Protein 9G9W (pdb70)

Solvent-accessible surface area: 23830 Å² total; per-residue (Å²): 188,182,18,63,80,49,9,111,56,22,45,99,62,4,72,74,43,0,89,80,0,0,54,49,0,35,87,63,2,20,82,76,17,54,64,61,33,130,63,18,50,61,46,44,122,126,0,66,56,124,39,127,9,51,84,79,19,22,54,73,0,20,91,4,10,62,88,28,91,46,41,88,12,22,70,5,14,115,101,29,3,0,24,1,1,0,0,0,0,4,3,13,0,0,7,27,27,10,26,2,43,33,80,59,0,12,30,49,0,20,147,6,0,77,120,0,20,36,38,4,40,18,9,2,51,6,51,2,31,57,62,33,59,124,31,93,148,81,27,33,45,94,30,64,118,66,62,104,120,64,51,80,23,60,104,72,51,3,52,68,47,13,96,130,48,11,70,28,21,13,54,114,0,0,46,26,2,20,148,63,13,94,41,59,107,65,45,0,37,1,6,0,18,4,2,4,27,12,0,0,6,26,70,44,14,0,1,28,99,54,16,5,8,84,161,104,98,156,26,10,49,70,1,21,97,18,3,18,81,0,0,7,17,31,56,4,49,41,38,26,61,6,100,68,99,36,66,70,4,60,58,40,36,73,70,74,97,131,189,181,19,63,80,49,10,111,55,21,44,98,63,4,71,71,40,0,90,81,0,0,54,50,0,36,85,63,3,18,83,75,17,54,65,61,34,128,63,16,50,62,45,44,123,125,1,68,55,125,41,126,9,51,84,78,19,21,54,72,0,20,91,3,11,61,89,28,91,47,40,89,11,23,69,4,14,115,102,30,2,0,23,0,2,0,0,0,0,4,2,14,0,0,7,27,28,8,25,3,42,32,81,57,0,12,30,49,0,20,148,7,0,76,120,0,20,36,38,4,42,19,11,2,50,6,50,3,31,54,61,33,58,122,30,92,148,81,28,33,46,94,29,65,117,64,62,102,120,65,51,79,23,60,104,72,50,3,52,65,47,13,98,130,48,12,72,29,21,13,55,113,0,0,46,27,2,20,151,64,12,95,40,60,106,68,45,0,36,0,8,0,18,5,3,4,26,12,0,0,7,25,71,46,15,1,0,28,99,54,16,5,8,84,159,103,97,154,24,10,49,69,1,22,96,20,3,17,81,0,0,7,17,29,54,4,49,41,39,27,62,6,98,68,100,39,67,68,5,58,58,39,35,72,69,74,97,130

Sequence (516 aa):
KRQNVRTLSLIVCTFTYLLVGAAVFDALESDHEMREEEKLKAEEIRIKGKYNISSEDYRQLELVILQSEPHRAGVQWKFAGSFYFAITVITTIGYGHAAPGTDAGKAFCMFYAVLGIPLTLVMFQSLGERMNTFVRYLLKRIKKCCGMRNTDVSMENMVTVGFFSCMGTLCIGAAAFSQCEEWSFFHAYYYCFITLTTIGFGDYVALQTKGALQKKPLYVAFSFMYILVGLTVIRAFLNLVVLRFLTMNSEDERRDAEKRQNVRTLSLIVCTFTYLLVGAAVFDALESDHEMREEEKLKAEEIRIKGKYNISSEDYRQLELVILQSEPHRAGVQWKFAGSFYFAITVITTIGYGHAAPGTDAGKAFCMFYAVLGIPLTLVMFQSLGERMNTFVRYLLKRIKKCCGMRNTDVSMENMVTVGFFSCMGTLCIGAAAFSQCEEWSFFHAYYYCFITLTTIGFGDYVALQTKGALQKKPLYVAFSFMYILVGLTVIRAFLNLVVLRFLTMNSEDERRDAE

Foldseek 3Di:
DVLVVVVVVVVVVVVVVVVVVVVVCCVPPVVVVVVVVVVVVVVVVVVCVVVVQDPVNVVVVVVCVVVCQLPQLPDQCPDLNVVVQLLCLQCLLCLPSDADDDPVSVVVSVVSNVPSNVVLVVVLVVLLVVVLVVVLVVQLVVCVVVVPPDSHDDLVNSLVVLVVVLVVLLQVQLVVCCVPVVDDSVVSSVVLVSLLVSVNNNPDDPSRPYVCSPPPVPVSVVVSVSSSVSNSSVVSSVCSPCVVPVCVSVVVVVVVVD/DVLVVVVVVVVVVVVVVVVVVVVVCCVPPVVVVVVVVVVVVVVVVVVCVVVVQDPVNVVVVVVCVVVCQLPQLPDQCPDLNVVVQLLCLQCLLCLPSDADDDPVSVVVSVVSNVPSNVVLVVVLVVLLVVVLVVVLVVQLVVCVVVVPPDSHDDLVNSLVVLVVVLVVLLQVQLVVCCVPVVDDSVVSSVVLVSLLVSVNNNPDDPSRPYVCSPPPVPVSVVVSVSSSVSNSSVVSSVCSPCVVPVCVSVVVVVVVVD

Secondary structure (DSSP, 8-state):
-HHHHHHHHHHHHHHHHHHHHHHHHHHHHHHHHHHHHHHHHHHHHHHHHHHT--HHHHHHHHHHHHHHHHHHT--SSSHHHHHHHHHHHHTT----SS---SHHHHHHHHHHHHHHHHHHHHHHHHHHHHHHHHHHHHHHHHHHHTT-S-----HHHHHHHHHHHHHHHHHHHHHHHHHHS---HHHHHHHHHHHHTT----SS-TT-SSTHHHH-HHHHHHHHHHHHHHHHHHHHHHHHHHHHHHTHHHHHHHHTT-/-HHHHHHHHHHHHHHHHHHHHHHHHHHHHHHHHHHHHHHHHHHHHHHHHHHT--HHHHHHHHHHHHHHHHHHT--SSSHHHHHHHHHHHHTT----SS---SHHHHHHHHHHHHHHHHHHHHHHHHHHHHHHHHHHHHHHHHHHHTT-S-----HHHHHHHHHHHHHHHHHHHHHHHHHHS---HHHHHHHHHHHHTT----SS-TT-SSTHHHH-HHHHHHHHHHHHHHHHHHHHHHHHHHHHHHTHHHHHHHHTT-

Nearest PDB structures (foldseek):
  9g9w-assembly1_B  TM=1.004E+00  e=8.379E-35  Homo sapiens
  9g9v-assembly1_B  TM=9.985E-01  e=1.152E-30  Homo sapiens
  6rv3-assembly2_C  TM=9.897E-01  e=5.277E-26  Homo sapiens
  6rv2-assembly1_B  TM=9.939E-01  e=1.086E-25  Homo sapiens
  6rv4-assembly2_D  TM=9.885E-01  e=2.583E-25  Homo sapiens

InterPro domains:
  IPR003092 Two pore domain potassium channel, TASK family [PIRSF038061] (1-356)
  IPR003092 Two pore domain potassium channel, TASK family [PR01095] (11-33)
  IPR003092 Two pore domain potassium channel, TASK family [PR01095] (122-138)
  IPR003092 Two pore domain potassium channel, TASK family [PR01095] (223-237)
  IPR003280 Two pore domain potassium channel [PR01333] (89-117)
  IPR003280 Two pore domain potassium channel [PR01333] (198-207)
  IPR003280 Two pore domain potassium channel [PTHR11003] (5-255)
  IPR005407 Potassium channel subfamily K member 9 [PR01585] (32-47)
  IPR005407 Potassium channel subfamily K member 9 [PR01585] (52-64)
  IPR005407 Potassium channel subfamily K member 9 [PR01585] (266-278)
  IPR005407 Potassium channel subfamily K member 9 [PR01585] (335-351)
  IPR013099 Potassium channel domain [PF07885] (77-132)
  IPR013099 Potassium channel domain [PF07885] (170-243)

GO terms:
  GO:0005267 potassium channel activity (F, IDA)
  GO:0005886 plasma membrane (C, IDA)
  GO:1990573 potassium ion import across plasma membrane (P, IDA)
  GO:0005272 sodium channel activity (F, IDA)
  GO:0042802 identical protein binding (F, IDA)
  GO:0015271 outward rectifier potassium channel activity (F, IDA)
  GO:0071468 cellular response to acidic pH (P, IDA)
  GO:0046982 protein heterodimerization activity (F, IDA)
  GO:0005515 protein binding (F, IPI)
  GO:0005886 plasma membrane (C, TAS)

B-factor: mean 105.3, std 21.02, range [58.75, 163.58]

Radius of gyration: 24.77 Å; Cα contacts (8 Å, |Δi|>4): 539; chains: 2; bounding box: 47×66×80 Å

Structure (mmCIF, N/CA/C/O backbone):
data_9G9W
#
_entry.id   9G9W
#
_cell.length_a   1.00
_cell.length_b   1.00
_cell.length_c   1.00
_cell.angle_alpha   90.00
_cell.angle_beta   90.00
_cell.angle_gamma   90.00
#
_symmetry.space_group_name_H-M   'P 1'
#
loop_
_entity.id
_entity.type
_entity.pdbx_description
1 polymer 'Potassium channel subfamily K member 9'
2 non-polymer 'CHOLESTEROL HEMISUCCINATE'
3 non-polymer 'POTASSIUM ION'
#
loop_
_atom_site.group_PDB
_atom_site.id
_atom_site.type_symbol
_atom_site.label_atom_id
_atom_site.label_alt_id
_atom_site.label_comp_id
_atom_site.label_asym_id
_atom_site.label_entity_id
_atom_site.label_seq_id
_atom_site.pdbx_PDB_ins_code
_atom_site.Cartn_x
_atom_site.Cartn_y
_atom_site.Cartn_z
_atom_site.occupancy
_atom_site.B_iso_or_equiv
_atom_site.auth_seq_id
_atom_site.auth_comp_id
_atom_site.auth_asym_id
_atom_site.auth_atom_id
_atom_site.pdbx_PDB_model_num
ATOM 1 N N . LYS A 1 2 ? 121.039 120.653 120.783 1.00 120.68 2 LYS A N 1
ATOM 2 C CA . LYS A 1 2 ? 122.064 120.694 119.750 1.00 123.79 2 LYS A CA 1
ATOM 3 C C . LYS A 1 2 ? 122.155 119.378 118.995 1.00 123.31 2 LYS A C 1
ATOM 4 O O . LYS A 1 2 ? 122.183 119.375 117.771 1.00 125.63 2 LYS A O 1
ATOM 10 N N . ARG A 1 3 ? 122.229 118.266 119.732 1.00 118.92 3 ARG A N 1
ATOM 11 C CA . ARG A 1 3 ? 122.448 116.962 119.114 1.00 116.64 3 ARG A CA 1
ATOM 12 C C . ARG A 1 3 ? 121.465 116.680 117.987 1.00 118.22 3 ARG A C 1
ATOM 13 O O . ARG A 1 3 ? 121.828 116.041 116.994 1.00 122.92 3 ARG A O 1
ATOM 21 N N . GLN A 1 4 ? 120.223 117.146 118.118 1.00 118.15 4 GLN A N 1
ATOM 22 C CA . GLN A 1 4 ? 119.263 117.009 117.030 1.00 118.04 4 GLN A CA 1
ATOM 23 C C . GLN A 1 4 ? 119.745 117.732 115.780 1.00 119.89 4 GLN A C 1
ATOM 24 O O . GLN A 1 4 ? 119.572 117.242 114.659 1.00 123.36 4 GLN A O 1
ATOM 30 N N . ASN A 1 5 ? 120.398 118.878 115.956 1.00 110.61 5 ASN A N 1
ATOM 31 C CA . ASN A 1 5 ? 120.871 119.644 114.812 1.00 108.86 5 ASN A CA 1
ATOM 32 C C . ASN A 1 5 ? 122.100 119.022 114.166 1.00 112.87 5 ASN A C 1
ATOM 33 O O . ASN A 1 5 ? 122.217 119.017 112.938 1.00 116.02 5 ASN A O 1
ATOM 38 N N . VAL A 1 6 ? 123.017 118.480 114.965 1.00 107.72 6 VAL A N 1
ATOM 39 C CA . VAL A 1 6 ? 124.151 117.753 114.404 1.00 105.05 6 VAL A CA 1
ATOM 40 C C . VAL A 1 6 ? 123.691 116.503 113.669 1.00 104.42 6 VAL A C 1
ATOM 41 O O . VAL A 1 6 ? 124.211 116.173 112.598 1.00 111.71 6 VAL A O 1
ATOM 45 N N . ARG A 1 7 ? 122.653 115.840 114.177 1.00 107.40 7 ARG A N 1
ATOM 46 C CA . ARG A 1 7 ? 122.080 114.712 113.448 1.00 104.33 7 ARG A CA 1
ATOM 47 C C . ARG A 1 7 ? 121.464 115.131 112.117 1.00 108.20 7 ARG A C 1
ATOM 48 O O . ARG A 1 7 ? 121.718 114.494 111.090 1.00 115.62 7 ARG A O 1
ATOM 56 N N . THR A 1 8 ? 120.637 116.178 112.102 1.00 99.89 8 THR A N 1
ATOM 57 C CA . THR A 1 8 ? 120.017 116.566 110.834 1.00 103.03 8 THR A CA 1
ATOM 58 C C . THR A 1 8 ? 121.033 117.089 109.821 1.00 108.94 8 THR A C 1
ATOM 59 O O . THR A 1 8 ? 120.916 116.805 108.623 1.00 114.52 8 THR A O 1
ATOM 63 N N . LEU A 1 9 ? 122.031 117.856 110.264 1.00 101.08 9 LEU A N 1
ATOM 64 C CA . LEU A 1 9 ? 123.079 118.283 109.342 1.00 96.25 9 LEU A CA 1
ATOM 65 C C . LEU A 1 9 ? 123.892 117.108 108.812 1.00 96.42 9 LEU A C 1
ATOM 66 O O . LEU A 1 9 ? 124.261 117.082 107.630 1.00 101.63 9 LEU A O 1
ATOM 71 N N . SER A 1 10 ? 124.164 116.114 109.656 1.00 93.74 10 SER A N 1
ATOM 72 C CA . SER A 1 10 ? 124.832 114.914 109.174 1.00 94.23 10 SER A CA 1
ATOM 73 C C . SER A 1 10 ? 123.991 114.182 108.142 1.00 96.18 10 SER A C 1
ATOM 74 O O . SER A 1 10 ? 124.520 113.688 107.146 1.00 103.82 10 SER A O 1
ATOM 77 N N . LEU A 1 11 ? 122.683 114.102 108.358 1.00 96.18 11 LEU A N 1
ATOM 78 C CA . LEU A 1 11 ? 121.820 113.428 107.392 1.00 93.66 11 LEU A CA 1
ATOM 79 C C . LEU A 1 11 ? 121.733 114.178 106.067 1.00 99.00 11 LEU A C 1
ATOM 80 O O . LEU A 1 11 ? 121.690 113.554 105.002 1.00 102.15 11 LEU A O 1
ATOM 85 N N . ILE A 1 12 ? 121.759 115.508 106.096 1.00 96.41 12 ILE A N 1
ATOM 86 C CA . ILE A 1 12 ? 121.768 116.272 104.847 1.00 92.49 12 ILE A CA 1
ATOM 87 C C . ILE A 1 12 ? 123.082 116.094 104.088 1.00 94.93 12 ILE A C 1
ATOM 88 O O . ILE A 1 12 ? 123.086 115.880 102.867 1.00 95.33 12 ILE A O 1
ATOM 93 N N . VAL A 1 13 ? 124.215 116.206 104.782 1.00 93.32 13 VAL A N 1
ATOM 94 C CA . VAL A 1 13 ? 125.507 115.988 104.128 1.00 92.75 13 VAL A CA 1
ATOM 95 C C . VAL A 1 13 ? 125.639 114.561 103.599 1.00 94.37 13 VAL A C 1
ATOM 96 O O . VAL A 1 13 ? 126.158 114.343 102.496 1.00 101.78 13 VAL A O 1
ATOM 100 N N . CYS A 1 14 ? 125.122 113.575 104.335 1.00 95.06 14 CYS A N 1
ATOM 101 C CA . CYS A 1 14 ? 125.067 112.206 103.827 1.00 94.58 14 CYS A CA 1
ATOM 102 C C . CYS A 1 14 ? 124.221 112.098 102.567 1.00 95.43 14 CYS A C 1
ATOM 103 O O . CYS A 1 14 ? 124.613 111.431 101.609 1.00 98.92 14 CYS A O 1
ATOM 106 N N . THR A 1 15 ? 123.037 112.704 102.560 1.00 92.57 15 THR A N 1
ATOM 107 C CA . THR A 1 15 ? 122.162 112.570 101.400 1.00 89.57 15 THR A CA 1
ATOM 108 C C . THR A 1 15 ? 122.782 113.191 100.155 1.00 88.60 15 THR A C 1
ATOM 109 O O . THR A 1 15 ? 122.740 112.600 99.072 1.00 93.30 15 THR A O 1
ATOM 113 N N . PHE A 1 16 ? 123.352 114.390 100.277 1.00 95.85 16 PHE A N 1
ATOM 114 C CA . PHE A 1 16 ? 124.008 114.981 99.109 1.00 94.53 16 PHE A CA 1
ATOM 115 C C . PHE A 1 16 ? 125.270 114.240 98.676 1.00 97.46 16 PHE A C 1
ATOM 116 O O . PHE A 1 16 ? 125.528 114.134 97.471 1.00 107.44 16 PHE A O 1
ATOM 124 N N . THR A 1 17 ? 126.050 113.688 99.607 1.00 83.46 17 THR A N 1
ATOM 125 C CA . THR A 1 17 ? 127.172 112.849 99.195 1.00 79.39 17 THR A CA 1
ATOM 126 C C . THR A 1 17 ? 126.701 111.598 98.468 1.00 84.12 17 THR A C 1
ATOM 127 O O . THR A 1 17 ? 127.307 111.177 97.477 1.00 93.03 17 THR A O 1
ATOM 131 N N . TYR A 1 18 ? 125.619 110.993 98.947 1.00 85.14 18 TYR A N 1
ATOM 132 C CA . TYR A 1 18 ? 125.054 109.813 98.309 1.00 74.92 18 TYR A CA 1
ATOM 133 C C . TYR A 1 18 ? 124.502 110.117 96.923 1.00 80.96 18 TYR A C 1
ATOM 134 O O . TYR A 1 18 ? 124.669 109.317 95.998 1.00 83.49 18 TYR A O 1
ATOM 143 N N . LEU A 1 19 ? 123.902 111.289 96.739 1.00 79.89 19 LEU A N 1
ATOM 144 C CA . LEU A 1 19 ? 123.490 111.708 95.402 1.00 70.60 19 LEU A CA 1
ATOM 145 C C . LEU A 1 19 ? 124.671 111.941 94.469 1.00 75.16 19 LEU A C 1
ATOM 146 O O . LEU A 1 19 ? 124.610 111.566 93.297 1.00 82.00 19 LEU A O 1
ATOM 151 N N . LEU A 1 20 ? 125.741 112.577 94.946 1.00 78.39 20 LEU A N 1
ATOM 152 C CA . LEU A 1 20 ? 126.914 112.769 94.092 1.00 78.96 20 LEU A CA 1
ATOM 153 C C . LEU A 1 20 ? 127.567 111.450 93.688 1.00 83.76 20 LEU A C 1
ATOM 154 O O . LEU A 1 20 ? 127.927 111.258 92.518 1.00 90.22 20 LEU A O 1
ATOM 159 N N . VAL A 1 21 ? 127.704 110.519 94.629 1.00 84.47 21 VAL A N 1
ATOM 160 C CA . VAL A 1 21 ? 128.246 109.200 94.306 1.00 85.15 21 VAL A CA 1
ATOM 161 C C . VAL A 1 21 ? 127.341 108.452 93.332 1.00 90.10 21 VAL A C 1
ATOM 162 O O . VAL A 1 21 ? 127.816 107.835 92.368 1.00 90.64 21 VAL A O 1
ATOM 166 N N . GLY A 1 22 ? 126.029 108.513 93.545 1.00 80.14 22 GLY A N 1
ATOM 167 C CA . GLY A 1 22 ? 125.108 107.920 92.592 1.00 78.38 22 GLY A CA 1
ATOM 168 C C . GLY A 1 22 ? 125.232 108.501 91.199 1.00 78.04 22 GLY A C 1
ATOM 169 O O . GLY A 1 22 ? 125.268 107.768 90.216 1.00 84.95 22 GLY A O 1
ATOM 170 N N . ALA A 1 23 ? 125.207 109.827 91.091 1.00 78.62 23 ALA A N 1
ATOM 171 C CA . ALA A 1 23 ? 125.317 110.466 89.786 1.00 76.99 23 ALA A CA 1
ATOM 172 C C . ALA A 1 23 ? 126.600 110.078 89.065 1.00 81.28 23 ALA A C 1
ATOM 173 O O . ALA A 1 23 ? 126.573 109.764 87.870 1.00 87.52 23 ALA A O 1
ATOM 175 N N . ALA A 1 24 ? 127.724 110.033 89.781 1.00 83.14 24 ALA A N 1
ATOM 176 C CA . ALA A 1 24 ? 128.978 109.637 89.144 1.00 75.07 24 ALA A CA 1
ATOM 177 C C . ALA A 1 24 ? 128.980 108.177 88.703 1.00 79.49 24 ALA A C 1
ATOM 178 O O . ALA A 1 24 ? 129.477 107.856 87.616 1.00 88.19 24 ALA A O 1
ATOM 180 N N . VAL A 1 25 ? 128.348 107.287 89.469 1.00 83.73 25 VAL A N 1
ATOM 181 C CA . VAL A 1 25 ? 128.351 105.881 89.067 1.00 81.16 25 VAL A CA 1
ATOM 182 C C . VAL A 1 25 ? 127.361 105.606 87.939 1.00 81.68 25 VAL A C 1
ATOM 183 O O . VAL A 1 25 ? 127.664 104.847 87.016 1.00 89.03 25 VAL A O 1
ATOM 187 N N . PHE A 1 26 ? 126.171 106.202 87.981 1.00 83.53 26 PHE A N 1
ATOM 188 C CA . PHE A 1 26 ? 125.241 106.074 86.861 1.00 80.05 26 PHE A CA 1
ATOM 189 C C . PHE A 1 26 ? 125.811 106.655 85.577 1.00 84.56 26 PHE A C 1
ATOM 190 O O . PHE A 1 26 ? 125.610 106.093 84.498 1.00 92.15 26 PHE A O 1
ATOM 198 N N . ASP A 1 27 ? 126.499 107.791 85.661 1.00 85.53 27 ASP A N 1
ATOM 199 C CA . ASP A 1 27 ? 127.212 108.309 84.500 1.00 79.76 27 ASP A CA 1
ATOM 200 C C . ASP A 1 27 ? 128.241 107.306 83.980 1.00 93.05 27 ASP A C 1
ATOM 201 O O . ASP A 1 27 ? 128.304 107.037 82.777 1.00 97.02 27 ASP A O 1
ATOM 206 N N . ALA A 1 28 ? 129.061 106.743 84.869 1.00 87.47 28 ALA A N 1
ATOM 207 C CA . ALA A 1 28 ? 130.059 105.768 84.434 1.00 79.55 28 ALA A CA 1
ATOM 208 C C . ALA A 1 28 ? 129.447 104.528 83.789 1.00 82.42 28 ALA A C 1
ATOM 209 O O . ALA A 1 28 ? 130.014 103.978 82.838 1.00 86.34 28 ALA A O 1
ATOM 211 N N . LEU A 1 29 ? 128.296 104.070 84.280 1.00 85.67 29 LEU A N 1
ATOM 212 C CA . LEU A 1 29 ? 127.674 102.858 83.740 1.00 78.46 29 LEU A CA 1
ATOM 213 C C . LEU A 1 29 ? 126.904 103.079 82.441 1.00 87.75 29 LEU A C 1
ATOM 214 O O . LEU A 1 29 ? 126.958 102.237 81.541 1.00 86.71 29 LEU A O 1
ATOM 219 N N . GLU A 1 30 ? 126.167 104.178 82.329 1.00 96.39 30 GLU A N 1
ATOM 220 C CA . GLU A 1 30 ? 125.156 104.332 81.292 1.00 89.92 30 GLU A CA 1
ATOM 221 C C . GLU A 1 30 ? 125.541 105.232 80.122 1.00 92.20 30 GLU A C 1
ATOM 222 O O . GLU A 1 30 ? 124.952 105.095 79.049 1.00 95.86 30 GLU A O 1
ATOM 228 N N . SER A 1 31 ? 126.482 106.161 80.289 1.00 96.91 31 SER A N 1
ATOM 229 C CA . SER A 1 31 ? 126.699 107.196 79.278 1.00 95.57 31 SER A CA 1
ATOM 230 C C . SER A 1 31 ? 127.239 106.698 77.937 1.00 103.10 31 SER A C 1
ATOM 231 O O . SER A 1 31 ? 126.946 107.315 76.908 1.00 99.09 31 SER A O 1
ATOM 234 N N . ASP A 1 32 ? 128.031 105.627 77.898 1.00 112.52 32 ASP A N 1
ATOM 235 C CA . ASP A 1 32 ? 128.471 105.102 76.602 1.00 107.12 32 ASP A CA 1
ATOM 236 C C . ASP A 1 32 ? 127.387 104.322 75.864 1.00 108.72 32 ASP A C 1
ATOM 237 O O . ASP A 1 32 ? 127.276 104.419 74.630 1.00 113.48 32 ASP A O 1
ATOM 239 N N . HIS A 1 33 ? 126.528 103.629 76.604 1.00 101.38 33 HIS A N 1
ATOM 240 C CA . HIS A 1 33 ? 125.426 102.904 75.989 1.00 101.73 33 HIS A CA 1
ATOM 241 C C . HIS A 1 33 ? 124.407 103.858 75.387 1.00 105.99 33 HIS A C 1
ATOM 242 O O . HIS A 1 33 ? 123.892 103.608 74.293 1.00 112.92 33 HIS A O 1
ATOM 249 N N . GLU A 1 34 ? 124.105 104.953 76.080 1.00 99.98 34 GLU A N 1
ATOM 250 C CA . GLU A 1 34 ? 123.194 105.948 75.529 1.00 96.88 34 GLU A CA 1
ATOM 251 C C . GLU A 1 34 ? 123.692 106.494 74.197 1.00 104.72 34 GLU A C 1
ATOM 252 O O . GLU A 1 34 ? 122.917 106.631 73.249 1.00 110.59 34 GLU A O 1
ATOM 258 N N . MET A 1 35 ? 124.972 106.861 74.119 1.00 104.12 35 MET A N 1
ATOM 259 C CA . MET A 1 35 ? 125.499 107.426 72.880 1.00 102.32 35 MET A CA 1
ATOM 260 C C . MET A 1 35 ? 125.499 106.419 71.736 1.00 107.64 35 MET A C 1
ATOM 261 O O . MET A 1 35 ? 125.115 106.758 70.607 1.00 110.64 35 MET A O 1
ATOM 263 N N . ARG A 1 36 ? 125.867 105.164 72.008 1.00 112.35 36 ARG A N 1
ATOM 264 C CA . ARG A 1 36 ? 125.832 104.171 70.936 1.00 110.69 36 ARG A CA 1
ATOM 265 C C . ARG A 1 36 ? 124.406 103.866 70.484 1.00 114.67 36 ARG A C 1
ATOM 266 O O . ARG A 1 36 ? 124.140 103.729 69.279 1.00 117.82 36 ARG A O 1
ATOM 268 N N . GLU A 1 37 ? 123.455 103.878 71.417 1.00 115.09 37 GLU A N 1
ATOM 269 C CA . GLU A 1 37 ? 122.061 103.663 71.052 1.00 109.81 37 GLU A CA 1
ATOM 270 C C . GLU A 1 37 ? 121.484 104.837 70.275 1.00 114.21 37 GLU A C 1
ATOM 271 O O . GLU A 1 37 ? 120.720 104.635 69.328 1.00 120.40 37 GLU A O 1
ATOM 277 N N . GLU A 1 38 ? 121.786 106.067 70.681 1.00 109.24 38 GLU A N 1
ATOM 278 C CA . GLU A 1 38 ? 121.294 107.216 69.934 1.00 109.78 38 GLU A CA 1
ATOM 279 C C . GLU A 1 38 ? 121.877 107.290 68.531 1.00 113.19 38 GLU A C 1
ATOM 280 O O . GLU A 1 38 ? 121.166 107.661 67.592 1.00 119.57 38 GLU A O 1
ATOM 282 N N . GLU A 1 39 ? 123.140 106.895 68.347 1.00 120.95 39 GLU A N 1
ATOM 283 C CA . GLU A 1 39 ? 123.678 106.816 66.989 1.00 117.28 39 GLU A CA 1
ATOM 284 C C . GLU A 1 39 ? 122.993 105.738 66.154 1.00 116.76 39 GLU A C 1
ATOM 285 O O . GLU A 1 39 ? 122.669 105.970 64.979 1.00 119.96 39 GLU A O 1
ATOM 291 N N . LYS A 1 40 ? 122.635 104.611 66.773 1.00 112.89 40 LYS A N 1
ATOM 292 C CA . LYS A 1 40 ? 121.940 103.573 66.014 1.00 112.17 40 LYS A CA 1
ATOM 293 C C . LYS A 1 40 ? 120.524 103.997 65.647 1.00 112.03 40 LYS A C 1
ATOM 294 O O . LYS A 1 40 ? 120.076 103.787 64.510 1.00 113.41 40 LYS A O 1
ATOM 296 N N . LEU A 1 41 ? 119.812 104.611 66.589 1.00 117.95 41 LEU A N 1
ATOM 297 C CA . LEU A 1 41 ? 118.449 105.053 66.323 1.00 115.54 41 LEU A CA 1
ATOM 298 C C . LEU A 1 41 ? 118.410 106.168 65.288 1.00 115.53 41 LEU A C 1
ATOM 299 O O . LEU A 1 41 ? 117.527 106.177 64.426 1.00 118.81 41 LEU A O 1
ATOM 304 N N . LYS A 1 42 ? 119.333 107.131 65.363 1.00 113.93 42 LYS A N 1
ATOM 305 C CA . LYS A 1 42 ? 119.368 108.187 64.356 1.00 113.81 42 LYS A CA 1
ATOM 306 C C . LYS A 1 42 ? 119.678 107.632 62.973 1.00 116.46 42 LYS A C 1
ATOM 307 O O . LYS A 1 42 ? 119.098 108.077 61.973 1.00 118.62 42 LYS A O 1
ATOM 309 N N . ALA A 1 43 ? 120.542 106.616 62.895 1.00 120.32 43 ALA A N 1
ATOM 310 C CA . ALA A 1 43 ? 120.816 106.014 61.594 1.00 118.28 43 ALA A CA 1
ATOM 311 C C . ALA A 1 43 ? 119.599 105.292 61.031 1.00 119.75 43 ALA A C 1
ATOM 312 O O . ALA A 1 43 ? 119.295 105.422 59.839 1.00 122.06 43 ALA A O 1
ATOM 314 N N . GLU A 1 44 ? 118.874 104.545 61.865 1.00 129.04 44 GLU A N 1
ATOM 315 C CA . GLU A 1 44 ? 117.694 103.841 61.358 1.00 128.88 44 GLU A CA 1
ATOM 316 C C . GLU A 1 44 ? 116.554 104.799 61.012 1.00 129.12 44 GLU A C 1
ATOM 317 O O . GLU A 1 44 ? 115.819 104.576 60.039 1.00 127.45 44 GLU A O 1
ATOM 323 N N . GLU A 1 45 ? 116.397 105.873 61.785 1.00 134.62 45 GLU A N 1
ATOM 324 C CA . GLU A 1 45 ? 115.476 106.946 61.422 1.00 132.54 45 GLU A CA 1
ATOM 325 C C . GLU A 1 45 ? 115.787 107.530 60.052 1.00 133.45 45 GLU A C 1
ATOM 326 O O . GLU A 1 45 ? 114.887 107.695 59.223 1.00 133.95 45 GLU A O 1
ATOM 332 N N . ILE A 1 46 ? 117.049 107.889 59.806 1.00 135.84 46 ILE A N 1
ATOM 333 C CA . ILE A 1 46 ? 117.408 108.433 58.496 1.00 135.10 46 ILE A CA 1
ATOM 334 C C . ILE A 1 46 ? 117.148 107.410 57.397 1.00 136.19 46 ILE A C 1
ATOM 335 O O . ILE A 1 46 ? 116.622 107.747 56.330 1.00 135.86 46 ILE A O 1
ATOM 340 N N . ARG A 1 47 ? 117.462 106.141 57.659 1.00 139.46 47 ARG A N 1
ATOM 341 C CA . ARG A 1 47 ? 117.188 105.077 56.696 1.00 137.98 47 ARG A CA 1
ATOM 342 C C . ARG A 1 47 ? 115.721 105.035 56.287 1.00 138.93 47 ARG A C 1
ATOM 343 O O . ARG A 1 47 ? 115.394 105.095 55.094 1.00 139.69 47 ARG A O 1
ATOM 351 N N . ILE A 1 48 ? 114.818 104.954 57.264 1.00 142.82 48 ILE A N 1
ATOM 352 C CA . ILE A 1 48 ? 113.400 104.810 56.941 1.00 142.25 48 ILE A CA 1
ATOM 353 C C . ILE A 1 48 ? 112.850 106.092 56.327 1.00 141.39 48 ILE A C 1
ATOM 354 O O . ILE A 1 48 ? 112.131 106.054 55.323 1.00 140.34 48 ILE A O 1
ATOM 359 N N . LYS A 1 49 ? 113.176 107.243 56.914 1.00 141.30 49 LYS A N 1
ATOM 360 C CA . LYS A 1 49 ? 112.680 108.509 56.385 1.00 140.88 49 LYS A CA 1
ATOM 361 C C . LYS A 1 49 ? 113.126 108.732 54.945 1.00 142.90 49 LYS A C 1
ATOM 362 O O . LYS A 1 49 ? 112.388 109.318 54.146 1.00 143.79 49 LYS A O 1
ATOM 368 N N . GLY A 1 50 ? 114.327 108.285 54.591 1.00 143.55 50 GLY A N 1
ATOM 369 C CA . GLY A 1 50 ? 114.783 108.382 53.219 1.00 142.11 50 GLY A CA 1
ATOM 370 C C . GLY A 1 50 ? 114.196 107.367 52.260 1.00 141.79 50 GLY A C 1
ATOM 371 O O . GLY A 1 50 ? 113.986 107.675 51.084 1.00 140.24 50 GLY A O 1
ATOM 372 N N . LYS A 1 51 ? 113.942 106.148 52.742 1.00 144.44 51 LYS A N 1
ATOM 373 C CA . LYS A 1 51 ? 113.355 105.116 51.890 1.00 145.83 51 LYS A CA 1
ATOM 374 C C . LYS A 1 51 ? 111.988 105.520 51.345 1.00 146.70 51 LYS A C 1
ATOM 375 O O . LYS A 1 51 ? 111.715 105.361 50.150 1.00 145.73 51 LYS A O 1
ATOM 381 N N . TYR A 1 52 ? 111.111 106.033 52.203 1.00 150.75 52 TYR A N 1
ATOM 382 C CA . TYR A 1 52 ? 109.772 106.451 51.802 1.00 150.29 52 TYR A CA 1
ATOM 383 C C . TYR A 1 52 ? 109.661 107.934 51.478 1.00 150.14 52 TYR A C 1
ATOM 384 O O . TYR A 1 52 ? 108.581 108.385 51.088 1.00 149.40 52 TYR A O 1
ATOM 393 N N . ASN A 1 53 ? 110.740 108.696 51.629 1.00 149.67 53 ASN A N 1
ATOM 394 C CA . ASN A 1 53 ? 110.746 110.137 51.383 1.00 150.16 53 ASN A CA 1
ATOM 395 C C . ASN A 1 53 ? 109.662 110.852 52.189 1.00 149.27 53 ASN A C 1
ATOM 396 O O . ASN A 1 53 ? 108.914 111.687 51.678 1.00 147.95 53 ASN A O 1
ATOM 401 N N . ILE A 1 54 ? 109.572 110.497 53.471 1.00 149.68 54 ILE A N 1
ATOM 402 C CA . ILE A 1 54 ? 108.515 111.009 54.335 1.00 151.32 54 ILE A CA 1
ATOM 403 C C . ILE A 1 54 ? 108.752 112.488 54.609 1.00 151.54 54 ILE A C 1
ATOM 404 O O . ILE A 1 54 ? 109.841 112.890 55.037 1.00 150.14 54 ILE A O 1
ATOM 409 N N . SER A 1 55 ? 107.732 113.307 54.366 1.00 152.95 55 SER A N 1
ATOM 410 C CA . SER A 1 55 ? 107.839 114.737 54.623 1.00 150.76 55 SER A CA 1
ATOM 411 C C . SER A 1 55 ? 107.995 115.021 56.114 1.00 152.34 55 SER A C 1
ATOM 412 O O . SER A 1 55 ? 107.460 114.308 56.965 1.00 153.54 55 SER A O 1
ATOM 414 N N . SER A 1 56 ? 108.753 116.078 56.420 1.00 153.09 56 SER A N 1
ATOM 415 C CA . SER A 1 56 ? 109.097 116.386 57.806 1.00 153.43 56 SER A CA 1
ATOM 416 C C . SER A 1 56 ? 107.859 116.604 58.668 1.00 154.69 56 SER A C 1
ATOM 417 O O . SER A 1 56 ? 107.802 116.143 59.815 1.00 153.39 56 SER A O 1
ATOM 419 N N . GLU A 1 57 ? 106.854 117.300 58.134 1.00 154.75 57 GLU A N 1
ATOM 420 C CA . GLU A 1 57 ? 105.621 117.514 58.885 1.00 154.26 57 GLU A CA 1
ATOM 421 C C . GLU A 1 57 ? 104.856 116.212 59.077 1.00 153.30 57 GLU A C 1
ATOM 422 O O . GLU A 1 57 ? 104.314 115.953 60.160 1.00 151.79 57 GLU A O 1
ATOM 424 N N . ASP A 1 58 ? 104.835 115.362 58.052 1.00 148.09 58 ASP A N 1
ATOM 425 C CA . ASP A 1 58 ? 104.222 114.050 58.207 1.00 148.95 58 ASP A CA 1
ATOM 426 C C . ASP A 1 58 ? 104.989 113.188 59.196 1.00 148.72 58 ASP A C 1
ATOM 427 O O . ASP A 1 58 ? 104.380 112.434 59.954 1.00 148.39 58 ASP A O 1
ATOM 432 N N . TYR A 1 59 ? 106.319 113.263 59.199 1.00 144.60 59 TYR A N 1
ATOM 433 C CA . TYR A 1 59 ? 107.077 112.499 60.186 1.00 142.33 59 TYR A CA 1
ATOM 434 C C . TYR A 1 59 ? 106.842 112.995 61.610 1.00 141.96 59 TYR A C 1
ATOM 435 O O . TYR A 1 59 ? 106.737 112.187 62.537 1.00 143.13 59 TYR A O 1
ATOM 444 N N . ARG A 1 60 ? 106.751 114.309 61.809 1.00 141.34 60 ARG A N 1
ATOM 445 C CA . ARG A 1 60 ? 106.396 114.833 63.127 1.00 142.79 60 ARG A CA 1
ATOM 446 C C . ARG A 1 60 ? 105.014 114.364 63.570 1.00 142.36 60 ARG A C 1
ATOM 447 O O . ARG A 1 60 ? 104.826 113.918 64.712 1.00 141.83 60 ARG A O 1
ATOM 449 N N . GLN A 1 61 ? 104.033 114.440 62.670 1.00 139.65 61 GLN A N 1
ATOM 450 C CA . GLN A 1 61 ? 102.695 113.964 63.002 1.00 140.19 61 GLN A CA 1
ATOM 451 C C . GLN A 1 61 ? 102.681 112.468 63.284 1.00 138.18 61 GLN A C 1
ATOM 452 O O . GLN A 1 61 ? 101.987 112.010 64.195 1.00 139.82 61 GLN A O 1
ATOM 458 N N . LEU A 1 62 ? 103.408 111.690 62.487 1.00 131.23 62 LEU A N 1
ATOM 459 C CA . LEU A 1 62 ? 103.505 110.253 62.702 1.00 129.32 62 LEU A CA 1
ATOM 460 C C . LEU A 1 62 ? 104.153 109.921 64.040 1.00 130.80 62 LEU A C 1
ATOM 461 O O . LEU A 1 62 ? 103.745 108.971 64.712 1.00 133.20 62 LEU A O 1
ATOM 466 N N . GLU A 1 63 ? 105.160 110.694 64.445 1.00 134.33 63 GLU A N 1
ATOM 467 C CA . GLU A 1 63 ? 105.750 110.523 65.771 1.00 133.55 63 GLU A CA 1
ATOM 468 C C . GLU A 1 63 ? 104.739 110.803 66.875 1.00 132.28 63 GLU A C 1
ATOM 469 O O . GLU A 1 63 ? 104.638 110.044 67.845 1.00 132.47 63 GLU A O 1
ATOM 471 N N . LEU A 1 64 ? 103.973 111.885 66.739 1.00 133.39 64 LEU A N 1
ATOM 472 C CA . LEU A 1 64 ? 102.928 112.177 67.721 1.00 132.52 64 LEU A CA 1
ATOM 473 C C . LEU A 1 64 ? 101.883 111.067 67.790 1.00 131.22 64 LEU A C 1
ATOM 474 O O . LEU A 1 64 ? 101.492 110.629 68.879 1.00 131.51 64 LEU A O 1
ATOM 479 N N . VAL A 1 65 ? 101.427 110.595 66.631 1.00 124.20 65 VAL A N 1
ATOM 480 C CA . VAL A 1 65 ? 100.456 109.504 66.576 1.00 120.52 65 VAL A CA 1
ATOM 481 C C . VAL A 1 65 ? 101.001 108.244 67.235 1.00 120.20 65 VAL A C 1
ATOM 482 O O . VAL A 1 65 ? 100.316 107.601 68.032 1.00 122.48 65 VAL A O 1
ATOM 486 N N . ILE A 1 66 ? 102.225 107.853 66.887 1.00 118.41 66 ILE A N 1
ATOM 487 C CA . ILE A 1 66 ? 102.802 106.625 67.425 1.00 119.54 66 ILE A CA 1
ATOM 488 C C . ILE A 1 66 ? 103.024 106.719 68.931 1.00 120.31 66 ILE A C 1
ATOM 489 O O . ILE A 1 66 ? 102.839 105.737 69.659 1.00 119.17 66 ILE A O 1
ATOM 494 N N . LEU A 1 67 ? 103.417 107.891 69.427 1.00 122.52 67 LEU A N 1
ATOM 495 C CA . LEU A 1 67 ? 103.602 108.052 70.867 1.00 122.07 67 LEU A CA 1
ATOM 496 C C . LEU A 1 67 ? 102.279 108.027 71.626 1.00 121.88 67 LEU A C 1
ATOM 497 O O . LEU A 1 67 ? 102.168 107.377 72.671 1.00 121.47 67 LEU A O 1
ATOM 502 N N . GLN A 1 68 ? 101.265 108.734 71.126 1.00 119.76 68 GLN A N 1
ATOM 503 C CA . GLN A 1 68 ? 99.972 108.749 71.804 1.00 119.88 68 GLN A CA 1
ATOM 504 C C . GLN A 1 68 ? 99.212 107.436 71.655 1.00 121.53 68 GLN A C 1
ATOM 505 O O . GLN A 1 68 ? 98.369 107.114 72.495 1.00 119.07 68 GLN A O 1
ATOM 511 N N . SER A 1 69 ? 99.497 106.671 70.607 1.00 121.84 69 SER A N 1
ATOM 512 C CA . SER A 1 69 ? 98.881 105.369 70.399 1.00 118.11 69 SER A CA 1
ATOM 513 C C . SER A 1 69 ? 99.402 104.292 71.340 1.00 118.67 69 SER A C 1
ATOM 514 O O . SER A 1 69 ? 98.733 103.270 71.514 1.00 124.22 69 SER A O 1
ATOM 517 N N . GLU A 1 70 ? 100.580 104.477 71.926 1.00 118.03 70 GLU A N 1
ATOM 518 C CA . GLU A 1 70 ? 101.175 103.426 72.748 1.00 119.28 70 GLU A CA 1
ATOM 519 C C . GLU A 1 70 ? 100.342 103.042 73.971 1.00 120.68 70 GLU A C 1
ATOM 520 O O . GLU A 1 70 ? 100.246 101.835 74.254 1.00 121.96 70 GLU A O 1
ATOM 526 N N . PRO A 1 71 ? 99.745 103.966 74.734 1.00 116.32 71 PRO A N 1
ATOM 527 C CA . PRO A 1 71 ? 98.751 103.549 75.741 1.00 114.18 71 PRO A CA 1
ATOM 528 C C . PRO A 1 71 ? 97.592 102.721 75.206 1.00 118.33 71 PRO A C 1
ATOM 529 O O . PRO A 1 71 ? 97.062 101.882 75.942 1.00 118.86 71 PRO A O 1
ATOM 533 N N . HIS A 1 72 ? 97.173 102.924 73.960 1.00 114.09 72 HIS A N 1
ATOM 534 C CA . HIS A 1 72 ? 96.030 102.203 73.414 1.00 107.11 72 HIS A CA 1
ATOM 535 C C . HIS A 1 72 ? 96.384 100.840 72.846 1.00 109.98 72 HIS A C 1
ATOM 536 O O . HIS A 1 72 ? 95.482 100.026 72.631 1.00 110.32 72 HIS A O 1
ATOM 543 N N . ARG A 1 73 ? 97.663 100.576 72.584 1.00 121.30 73 ARG A N 1
ATOM 544 C CA . ARG A 1 73 ? 98.063 99.269 72.077 1.00 120.43 73 ARG A CA 1
ATOM 545 C C . ARG A 1 73 ? 97.928 98.184 73.136 1.00 122.08 73 ARG A C 1
ATOM 546 O O . ARG A 1 73 ? 97.741 97.011 72.798 1.00 120.68 73 ARG A O 1
ATOM 548 N N . ALA A 1 74 ? 98.006 98.550 74.411 1.00 116.20 74 ALA A N 1
ATOM 549 C CA . ALA A 1 74 ? 97.887 97.611 75.518 1.00 112.63 74 ALA A CA 1
ATOM 550 C C . ALA A 1 74 ? 96.447 97.255 75.861 1.00 118.22 74 ALA A C 1
ATOM 551 O O . ALA A 1 74 ? 96.208 96.680 76.927 1.00 118.57 74 ALA A O 1
ATOM 553 N N . GLY A 1 75 ? 95.494 97.572 74.999 1.00 113.75 75 GLY A N 1
ATOM 554 C CA . GLY A 1 75 ? 94.094 97.358 75.293 1.00 110.14 75 GLY A CA 1
ATOM 555 C C . GLY A 1 75 ? 93.435 98.512 76.017 1.00 111.81 75 GLY A C 1
ATOM 556 O O . GLY A 1 75 ? 93.997 99.594 76.201 1.00 108.24 75 GLY A O 1
ATOM 557 N N . VAL A 1 76 ? 92.195 98.264 76.423 1.00 109.57 76 VAL A N 1
ATOM 558 C CA . VAL A 1 76 ? 91.349 99.298 77.009 1.00 105.04 76 VAL A CA 1
ATOM 559 C C . VAL A 1 76 ? 91.756 99.520 78.460 1.00 104.32 76 VAL A C 1
ATOM 560 O O . VAL A 1 76 ? 91.608 98.629 79.301 1.00 106.07 76 VAL A O 1
ATOM 564 N N . GLN A 1 77 ? 92.254 100.714 78.757 1.00 105.14 77 GLN A N 1
ATOM 565 C CA . GLN A 1 77 ? 92.843 101.004 80.056 1.00 100.98 77 GLN A CA 1
ATOM 566 C C . GLN A 1 77 ? 91.830 101.460 81.092 1.00 102.63 77 GLN A C 1
ATOM 567 O O . GLN A 1 77 ? 92.064 101.274 82.286 1.00 108.77 77 GLN A O 1
ATOM 573 N N . TRP A 1 78 ? 90.737 102.097 80.684 1.00 92.80 78 TRP A N 1
ATOM 574 C CA . TRP A 1 78 ? 89.870 102.779 81.633 1.00 90.78 78 TRP A CA 1
ATOM 575 C C . TRP A 1 78 ? 88.569 102.058 81.948 1.00 92.70 78 TRP A C 1
ATOM 576 O O . TRP A 1 78 ? 87.844 102.507 82.837 1.00 107.39 78 TRP A O 1
ATOM 587 N N . LYS A 1 79 ? 88.232 100.985 81.247 1.00 95.56 79 LYS A N 1
ATOM 588 C CA . LYS A 1 79 ? 87.202 100.097 81.759 1.00 97.73 79 LYS A CA 1
ATOM 589 C C . LYS A 1 79 ? 87.620 99.525 83.118 1.00 103.33 79 LYS A C 1
ATOM 590 O O . LYS A 1 79 ? 88.766 99.640 83.544 1.00 108.20 79 LYS A O 1
ATOM 596 N N . PHE A 1 80 ? 86.649 98.920 83.807 1.00 97.08 80 PHE A N 1
ATOM 597 C CA . PHE A 1 80 ? 86.717 98.719 85.254 1.00 94.12 80 PHE A CA 1
ATOM 598 C C . PHE A 1 80 ? 88.035 98.106 85.727 1.00 97.59 80 PHE A C 1
ATOM 599 O O . PHE A 1 80 ? 88.626 98.574 86.704 1.00 100.66 80 PHE A O 1
ATOM 607 N N . ALA A 1 81 ? 88.497 97.037 85.073 1.00 90.86 81 ALA A N 1
ATOM 608 C CA . ALA A 1 81 ? 89.729 96.379 85.506 1.00 87.92 81 ALA A CA 1
ATOM 609 C C . ALA A 1 81 ? 90.939 97.303 85.426 1.00 91.46 81 ALA A C 1
ATOM 610 O O . ALA A 1 81 ? 91.753 97.363 86.356 1.00 101.55 81 ALA A O 1
ATOM 612 N N . GLY A 1 82 ? 91.061 98.058 84.340 1.00 79.51 82 GLY A N 1
ATOM 613 C CA . GLY A 1 82 ? 92.182 98.965 84.215 1.00 77.27 82 GLY A CA 1
ATOM 614 C C . GLY A 1 82 ? 92.057 100.210 85.057 1.00 84.81 82 GLY A C 1
ATOM 615 O O . GLY A 1 82 ? 93.065 100.758 85.504 1.00 96.39 82 GLY A O 1
ATOM 616 N N . SER A 1 83 ? 90.831 100.665 85.300 1.00 83.67 83 SER A N 1
ATOM 617 C CA . SER A 1 83 ? 90.602 101.731 86.268 1.00 80.43 83 SER A CA 1
ATOM 618 C C . SER A 1 83 ? 90.987 101.310 87.680 1.00 87.31 83 SER A C 1
ATOM 619 O O . SER A 1 83 ? 91.552 102.103 88.438 1.00 95.49 83 SER A O 1
ATOM 622 N N . PHE A 1 84 ? 90.711 100.060 88.044 1.00 85.79 84 PHE A N 1
ATOM 623 C CA . PHE A 1 84 ? 91.135 99.536 89.338 1.00 80.13 84 PHE A CA 1
ATOM 624 C C . PHE A 1 84 ? 92.652 99.427 89.431 1.00 79.91 84 PHE A C 1
ATOM 625 O O . PHE A 1 84 ? 93.243 99.766 90.463 1.00 85.27 84 PHE A O 1
ATOM 633 N N . TYR A 1 85 ? 93.298 98.970 88.360 1.00 81.62 85 TYR A N 1
ATOM 634 C CA . TYR A 1 85 ? 94.758 98.929 88.317 1.00 80.93 85 TYR A CA 1
ATOM 635 C C . TYR A 1 85 ? 95.368 100.324 88.464 1.00 80.98 85 TYR A C 1
ATOM 636 O O . TYR A 1 85 ? 96.322 100.527 89.230 1.00 83.10 85 TYR A O 1
ATOM 645 N N . PHE A 1 86 ? 94.798 101.307 87.770 1.00 81.33 86 PHE A N 1
ATOM 646 C CA . PHE A 1 86 ? 95.232 102.690 87.916 1.00 73.79 86 PHE A CA 1
ATOM 647 C C . PHE A 1 86 ? 95.071 103.186 89.346 1.00 81.58 86 PHE A C 1
ATOM 648 O O . PHE A 1 86 ? 95.979 103.816 89.894 1.00 87.74 86 PHE A O 1
ATOM 656 N N . ALA A 1 87 ? 93.891 102.991 89.934 1.00 84.93 87 ALA A N 1
ATOM 657 C CA . ALA A 1 87 ? 93.660 103.441 91.303 1.00 75.46 87 ALA A CA 1
ATOM 658 C C . ALA A 1 87 ? 94.653 102.826 92.281 1.00 71.44 87 ALA A C 1
ATOM 659 O O . ALA A 1 87 ? 95.139 103.508 93.192 1.00 74.76 87 ALA A O 1
ATOM 661 N N . ILE A 1 88 ? 94.973 101.540 92.110 1.00 83.37 88 ILE A N 1
ATOM 662 C CA . ILE A 1 88 ? 96.028 100.922 92.913 1.00 75.18 88 ILE A CA 1
ATOM 663 C C . ILE A 1 88 ? 97.340 101.677 92.764 1.00 73.57 88 ILE A C 1
ATOM 664 O O . ILE A 1 88 ? 98.005 101.993 93.755 1.00 82.45 88 ILE A O 1
ATOM 669 N N . THR A 1 89 ? 97.754 101.951 91.528 1.00 81.76 89 THR A N 1
ATOM 670 C CA . THR A 1 89 ? 99.037 102.636 91.362 1.00 81.28 89 THR A CA 1
ATOM 671 C C . THR A 1 89 ? 99.003 104.068 91.888 1.00 72.40 89 THR A C 1
ATOM 672 O O . THR A 1 89 ? 100.046 104.612 92.249 1.00 79.38 89 THR A O 1
ATOM 676 N N . VAL A 1 90 ? 97.830 104.693 91.933 1.00 72.11 90 VAL A N 1
ATOM 677 C CA . VAL A 1 90 ? 97.709 106.027 92.525 1.00 71.19 90 VAL A CA 1
ATOM 678 C C . VAL A 1 90 ? 97.869 105.989 94.042 1.00 78.99 90 VAL A C 1
ATOM 679 O O . VAL A 1 90 ? 98.764 106.633 94.596 1.00 86.26 90 VAL A O 1
ATOM 683 N N . ILE A 1 91 ? 97.001 105.254 94.742 1.00 79.42 91 ILE A N 1
ATOM 684 C CA . ILE A 1 91 ? 96.995 105.388 96.202 1.00 70.55 91 ILE A CA 1
ATOM 685 C C . ILE A 1 91 ? 98.194 104.716 96.863 1.00 78.50 91 ILE A C 1
ATOM 686 O O . ILE A 1 91 ? 98.579 105.097 97.971 1.00 89.40 91 ILE A O 1
ATOM 691 N N . THR A 1 92 ? 98.802 103.721 96.227 1.00 73.60 92 THR A N 1
ATOM 692 C CA . THR A 1 92 ? 100.075 103.205 96.718 1.00 71.22 92 THR A CA 1
ATOM 693 C C . THR A 1 92 ? 101.256 104.087 96.344 1.00 75.13 92 THR A C 1
ATOM 694 O O . THR A 1 92 ? 102.359 103.853 96.843 1.00 76.55 92 THR A O 1
ATOM 698 N N . THR A 1 93 ? 101.046 105.083 95.485 1.00 88.06 93 THR A N 1
ATOM 699 C CA . THR A 1 93 ? 102.071 105.948 94.903 1.00 73.08 93 THR A CA 1
ATOM 700 C C . THR A 1 93 ? 103.103 105.198 94.075 1.00 69.17 93 THR A C 1
ATOM 701 O O . THR A 1 93 ? 104.214 105.687 93.894 1.00 80.72 93 THR A O 1
ATOM 705 N N . ILE A 1 94 ? 102.790 104.004 93.578 1.00 75.60 94 ILE A N 1
ATOM 706 C CA . ILE A 1 94 ? 103.658 103.389 92.578 1.00 75.19 94 ILE A CA 1
ATOM 707 C C . ILE A 1 94 ? 103.693 104.247 91.321 1.00 76.98 94 ILE A C 1
ATOM 708 O O . ILE A 1 94 ? 104.761 104.549 90.785 1.00 95.14 94 ILE A O 1
ATOM 713 N N . GLY A 1 95 ? 102.525 104.675 90.856 1.00 69.17 95 GLY A N 1
ATOM 714 C CA . GLY A 1 95 ? 102.396 105.524 89.689 1.00 59.62 95 GLY A CA 1
ATOM 715 C C . GLY A 1 95 ? 103.200 105.154 88.463 1.00 73.49 95 GLY A C 1
ATOM 716 O O . GLY A 1 95 ? 104.093 105.902 88.070 1.00 92.61 95 GLY A O 1
ATOM 717 N N . TYR A 1 96 ? 102.929 103.989 87.870 1.00 76.11 96 TYR A N 1
ATOM 718 C CA . TYR A 1 96 ? 103.632 103.605 86.650 1.00 73.34 96 TYR A CA 1
ATOM 719 C C . TYR A 1 96 ? 103.445 104.632 85.548 1.00 81.97 96 TYR A C 1
ATOM 720 O O . TYR A 1 96 ? 104.370 104.903 84.778 1.00 92.69 96 TYR A O 1
ATOM 729 N N . GLY A 1 97 ? 102.252 105.204 85.447 1.00 83.09 97 GLY A N 1
ATOM 730 C CA . GLY A 1 97 ? 101.962 106.111 84.361 1.00 80.93 97 GLY A CA 1
ATOM 731 C C . GLY A 1 97 ? 101.805 105.419 83.032 1.00 80.55 97 GLY A C 1
ATOM 732 O O . GLY A 1 97 ? 101.919 106.062 81.991 1.00 81.75 97 GLY A O 1
ATOM 733 N N . HIS A 1 98 ? 101.559 104.107 83.047 1.00 89.55 98 HIS A N 1
ATOM 734 C CA . HIS A 1 98 ? 101.197 103.385 81.833 1.00 91.32 98 HIS A CA 1
ATOM 735 C C . HIS A 1 98 ? 99.939 103.963 81.206 1.00 97.58 98 HIS A C 1
ATOM 736 O O . HIS A 1 98 ? 99.831 104.062 79.980 1.00 102.11 98 HIS A O 1
ATOM 743 N N . ALA A 1 99 ? 98.981 104.348 82.038 1.00 93.25 99 ALA A N 1
ATOM 744 C CA . ALA A 1 99 ? 97.907 105.256 81.687 1.00 88.19 99 ALA A CA 1
ATOM 745 C C . ALA A 1 99 ? 97.825 106.323 82.761 1.00 95.64 99 ALA A C 1
ATOM 746 O O . ALA A 1 99 ? 97.997 106.035 83.946 1.00 97.24 99 ALA A O 1
ATOM 748 N N . ALA A 1 100 ? 97.543 107.547 82.346 1.00 96.27 100 ALA A N 1
ATOM 749 C CA . ALA A 1 100 ? 97.328 108.651 83.259 1.00 89.49 100 ALA A CA 1
ATOM 750 C C . ALA A 1 100 ? 96.208 109.511 82.702 1.00 97.13 1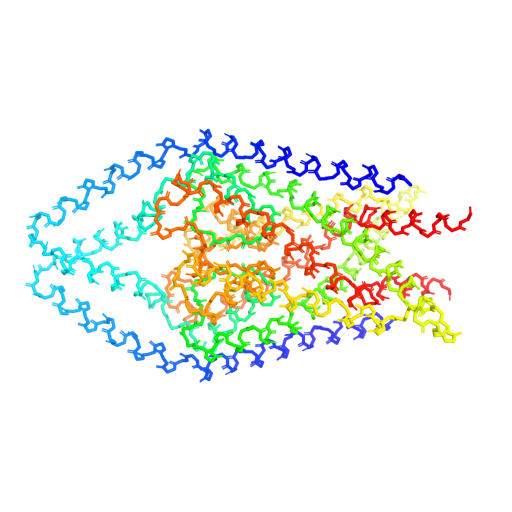00 ALA A C 1
ATOM 751 O O . ALA A 1 100 ? 96.009 109.554 81.483 1.00 95.79 100 ALA A O 1
ATOM 753 N N . PRO A 1 101 ? 95.452 110.190 83.564 1.00 98.75 101 PRO A N 1
ATOM 754 C CA . PRO A 1 101 ? 94.157 110.731 83.139 1.00 94.86 101 PRO A CA 1
ATOM 755 C C . PRO A 1 101 ? 94.314 111.805 82.076 1.00 93.83 101 PRO A C 1
ATOM 756 O O . PRO A 1 101 ? 95.101 112.739 82.224 1.00 100.07 101 PRO A O 1
ATOM 760 N N . GLY A 1 102 ? 93.574 111.637 80.979 1.00 83.82 102 GLY A N 1
ATOM 761 C CA . GLY A 1 102 ? 93.692 112.541 79.852 1.00 87.52 102 GLY A CA 1
ATOM 762 C C . GLY A 1 102 ? 92.880 113.810 79.976 1.00 90.23 102 GLY A C 1
ATOM 763 O O . GLY A 1 102 ? 93.269 114.845 79.432 1.00 92.76 102 GLY A O 1
ATOM 764 N N . THR A 1 103 ? 91.740 113.753 80.653 1.00 91.98 103 THR A N 1
ATOM 765 C CA . THR A 1 103 ? 90.894 114.922 80.834 1.00 92.01 103 THR A CA 1
ATOM 766 C C . THR A 1 103 ? 91.310 115.715 82.072 1.00 99.23 103 THR A C 1
ATOM 767 O O . THR A 1 103 ? 91.917 115.187 83.003 1.00 101.83 103 THR A O 1
ATOM 771 N N . ASP A 1 104 ? 90.987 117.010 82.058 1.00 99.06 104 ASP A N 1
ATOM 772 C CA . ASP A 1 104 ? 91.221 117.861 83.222 1.00 96.46 104 ASP A CA 1
ATOM 773 C C . ASP A 1 104 ? 90.362 117.472 84.418 1.00 99.63 104 ASP A C 1
ATOM 774 O O . ASP A 1 104 ? 90.808 117.593 85.565 1.00 97.46 104 ASP A O 1
ATOM 779 N N . ALA A 1 105 ? 89.143 116.994 84.178 1.00 98.51 105 ALA A N 1
ATOM 780 C CA . ALA A 1 105 ? 88.333 116.453 85.262 1.00 91.31 105 ALA A CA 1
ATOM 781 C C . ALA A 1 105 ? 88.984 115.226 85.879 1.00 89.29 105 ALA A C 1
ATOM 782 O O . ALA A 1 105 ? 89.003 115.076 87.103 1.00 95.88 105 ALA A O 1
ATOM 784 N N . GLY A 1 106 ? 89.501 114.327 85.048 1.00 84.01 106 GLY A N 1
ATOM 785 C CA . GLY A 1 106 ? 90.222 113.177 85.564 1.00 85.25 106 GLY A CA 1
ATOM 786 C C . GLY A 1 106 ? 91.471 113.536 86.345 1.00 91.15 106 GLY A C 1
ATOM 787 O O . GLY A 1 106 ? 91.783 112.901 87.349 1.00 102.97 106 GLY A O 1
ATOM 788 N N . LYS A 1 107 ? 92.184 114.577 85.918 1.00 83.18 107 LYS A N 1
ATOM 789 C CA . LYS A 1 107 ? 93.328 115.078 86.679 1.00 83.38 107 LYS A CA 1
ATOM 790 C C . LYS A 1 107 ? 92.923 115.643 88.038 1.00 87.49 107 LYS A C 1
ATOM 791 O O . LYS A 1 107 ? 93.542 115.328 89.065 1.00 96.60 107 LYS A O 1
ATOM 797 N N . ALA A 1 108 ? 91.869 116.457 88.073 1.00 84.60 108 ALA A N 1
ATOM 798 C CA . ALA A 1 108 ? 91.405 117.012 89.342 1.00 80.72 108 ALA A CA 1
ATOM 799 C C . ALA A 1 108 ? 90.906 115.928 90.287 1.00 88.19 108 ALA A C 1
ATOM 800 O O . ALA A 1 108 ? 91.190 115.961 91.494 1.00 94.85 108 ALA A O 1
ATOM 802 N N . PHE A 1 109 ? 90.151 114.963 89.769 1.00 82.44 109 PHE A N 1
ATOM 803 C CA . PHE A 1 109 ? 89.741 113.855 90.615 1.00 77.63 109 PHE A CA 1
ATOM 804 C C . PHE A 1 109 ? 90.933 113.035 91.077 1.00 81.79 109 PHE A C 1
ATOM 805 O O . PHE A 1 109 ? 90.933 112.535 92.197 1.00 92.81 109 PHE A O 1
ATOM 813 N N . CYS A 1 110 ? 91.925 112.817 90.217 1.00 86.52 110 CYS A N 1
ATOM 814 C CA . CYS A 1 110 ? 93.113 112.095 90.657 1.00 86.93 110 CYS A CA 1
ATOM 815 C C . CYS A 1 110 ? 93.787 112.785 91.834 1.00 91.43 110 CYS A C 1
ATOM 816 O O . CYS A 1 110 ? 94.217 112.126 92.786 1.00 95.62 110 CYS A O 1
ATOM 819 N N . MET A 1 111 ? 93.815 114.117 91.827 1.00 91.30 111 MET A N 1
ATOM 820 C CA . MET A 1 111 ? 94.361 114.843 92.973 1.00 86.24 111 MET A CA 1
ATOM 821 C C . MET A 1 111 ? 93.519 114.671 94.237 1.00 86.68 111 MET A C 1
ATOM 822 O O . MET A 1 111 ? 94.046 114.297 95.292 1.00 94.12 111 MET A O 1
ATOM 827 N N . PHE A 1 112 ? 92.215 114.950 94.166 1.00 95.18 112 PHE A N 1
ATOM 828 C CA . PHE A 1 112 ? 91.383 114.772 95.362 1.00 94.47 112 PHE A CA 1
ATOM 829 C C . PHE A 1 112 ? 91.323 113.325 95.840 1.00 91.97 112 PHE A C 1
ATOM 830 O O . PHE A 1 112 ? 91.221 113.074 97.043 1.00 97.13 112 PHE A O 1
ATOM 838 N N . TYR A 1 113 ? 91.361 112.370 94.923 1.00 82.49 113 TYR A N 1
ATOM 839 C CA . TYR A 1 113 ? 91.389 110.958 95.266 1.00 74.92 113 TYR A CA 1
ATOM 840 C C . TYR A 1 113 ? 92.672 110.568 95.985 1.00 82.21 113 TYR A C 1
ATOM 841 O O . TYR A 1 113 ? 92.628 109.864 96.998 1.00 88.37 113 TYR A O 1
ATOM 850 N N . ALA A 1 114 ? 93.820 111.054 95.511 1.00 79.72 114 ALA A N 1
ATOM 851 C CA . ALA A 1 114 ? 95.083 110.731 96.163 1.00 79.49 114 ALA A CA 1
ATOM 852 C C . ALA A 1 114 ? 95.211 111.390 97.527 1.00 83.68 114 ALA A C 1
ATOM 853 O O . ALA A 1 114 ? 95.773 110.786 98.449 1.00 90.37 114 ALA A O 1
ATOM 855 N N . VAL A 1 115 ? 94.660 112.597 97.684 1.00 89.01 115 VAL A N 1
ATOM 856 C CA . VAL A 1 115 ? 94.744 113.318 98.956 1.00 86.06 115 VAL A CA 1
ATOM 857 C C . VAL A 1 115 ? 94.238 112.468 100.116 1.00 86.75 115 VAL A C 1
ATOM 858 O O . VAL A 1 115 ? 94.873 112.393 101.171 1.00 91.15 115 VAL A O 1
ATOM 862 N N . LEU A 1 116 ? 93.093 111.814 99.944 1.00 86.23 116 LEU A N 1
ATOM 863 C CA . LEU A 1 116 ? 92.587 110.913 100.973 1.00 86.51 116 LEU A CA 1
ATOM 864 C C . LEU A 1 116 ? 93.122 109.494 100.866 1.00 90.27 116 LEU A C 1
ATOM 865 O O . LEU A 1 116 ? 93.209 108.804 101.883 1.00 91.52 116 LEU A O 1
ATOM 870 N N . GLY A 1 117 ? 93.445 109.019 99.665 1.00 85.88 117 GLY A N 1
ATOM 871 C CA . GLY A 1 117 ? 93.845 107.636 99.512 1.00 72.92 117 GLY A CA 1
ATOM 872 C C . GLY A 1 117 ? 95.224 107.299 100.029 1.00 72.69 117 GLY A C 1
ATOM 873 O O . GLY A 1 117 ? 95.449 106.182 100.491 1.00 79.59 117 GLY A O 1
ATOM 874 N N . ILE A 1 118 ? 96.168 108.228 99.939 1.00 75.00 118 ILE A N 1
ATOM 875 C CA . ILE A 1 118 ? 97.519 107.953 100.429 1.00 77.21 118 ILE A CA 1
ATOM 876 C C . ILE A 1 118 ? 97.597 107.818 101.951 1.00 87.15 118 ILE A C 1
ATOM 877 O O . ILE A 1 118 ? 98.167 106.829 102.430 1.00 91.05 118 ILE A O 1
ATOM 882 N N . PRO A 1 119 ? 97.090 108.763 102.754 1.00 88.74 119 PRO A N 1
ATOM 883 C CA . PRO A 1 119 ? 97.008 108.511 104.206 1.00 77.48 119 PRO A CA 1
ATOM 884 C C . PRO A 1 119 ? 96.323 107.215 104.617 1.00 82.89 119 PRO A C 1
ATOM 885 O O . PRO A 1 119 ? 96.840 106.489 105.477 1.00 92.13 119 PRO A O 1
ATOM 889 N N . LEU A 1 120 ? 95.152 106.927 104.048 1.00 84.73 120 LEU A N 1
ATOM 890 C CA . LEU A 1 120 ? 94.440 105.687 104.340 1.00 81.74 120 LEU A CA 1
ATOM 891 C C . LEU A 1 120 ? 95.305 104.467 104.078 1.00 82.69 120 LEU A C 1
ATOM 892 O O . LEU A 1 120 ? 95.355 103.541 104.894 1.00 93.57 120 LEU A O 1
ATOM 897 N N . THR A 1 121 ? 96.022 104.467 102.962 1.00 86.00 121 THR A N 1
ATOM 898 C CA . THR A 1 121 ? 96.845 103.327 102.588 1.00 89.83 121 THR A CA 1
ATOM 899 C C . THR A 1 121 ? 98.083 103.208 103.469 1.00 88.08 121 THR A C 1
ATOM 900 O O . THR A 1 121 ? 98.505 102.098 103.801 1.00 86.26 121 THR A O 1
ATOM 904 N N . LEU A 1 122 ? 98.671 104.333 103.873 1.00 89.85 122 LEU A N 1
ATOM 905 C CA . LEU A 1 122 ? 99.791 104.280 104.809 1.00 85.71 122 LEU A CA 1
ATOM 906 C C . LEU A 1 122 ? 99.372 103.711 106.157 1.00 92.95 122 LEU A C 1
ATOM 907 O O . LEU A 1 122 ? 100.062 102.856 106.720 1.00 101.06 122 LEU A O 1
ATOM 912 N N . VAL A 1 123 ? 98.252 104.185 106.700 1.00 97.35 123 VAL A N 1
ATOM 913 C CA . VAL A 1 123 ? 97.769 103.661 107.977 1.00 92.96 123 VAL A CA 1
ATOM 914 C C . VAL A 1 123 ? 97.388 102.188 107.868 1.00 92.67 123 VAL A C 1
ATOM 915 O O . VAL A 1 123 ? 97.664 101.393 108.777 1.00 97.38 123 VAL A O 1
ATOM 919 N N . MET A 1 124 ? 96.838 101.779 106.725 1.00 87.81 124 MET A N 1
ATOM 920 C CA . MET A 1 124 ? 96.502 100.374 106.517 1.00 87.38 124 MET A CA 1
ATOM 921 C C . MET A 1 124 ? 97.746 99.492 106.460 1.00 91.06 124 MET A C 1
ATOM 922 O O . MET A 1 124 ? 97.800 98.447 107.120 1.00 95.18 124 MET A O 1
ATOM 927 N N . PHE A 1 125 ? 98.743 99.865 105.657 1.00 93.26 125 PHE A N 1
ATOM 928 C CA . PHE A 1 125 ? 99.963 99.064 105.613 1.00 85.99 125 PHE A CA 1
ATOM 929 C C . PHE A 1 125 ? 100.721 99.076 106.932 1.00 89.01 125 PHE A C 1
ATOM 930 O O . PHE A 1 125 ? 101.323 98.064 107.292 1.00 89.95 125 PHE A O 1
ATOM 938 N N . GLN A 1 126 ? 100.700 100.182 107.675 1.00 103.65 126 GLN A N 1
ATOM 939 C CA . GLN A 1 126 ? 101.329 100.191 108.992 1.00 99.47 126 GLN A CA 1
ATOM 940 C C . GLN A 1 126 ? 100.642 99.233 109.959 1.00 102.39 126 GLN A C 1
ATOM 941 O O . GLN A 1 126 ? 101.311 98.497 110.697 1.00 107.90 126 GLN A O 1
ATOM 947 N N . SER A 1 127 ? 99.309 99.190 109.941 1.00 99.16 127 SER A N 1
ATOM 948 C CA . SER A 1 127 ? 98.599 98.287 110.840 1.00 96.75 127 SER A CA 1
ATOM 949 C C . SER A 1 127 ? 98.779 96.825 110.451 1.00 97.10 127 SER A C 1
ATOM 950 O O . SER A 1 127 ? 98.993 95.969 111.320 1.00 106.03 127 SER A O 1
ATOM 953 N N . LEU A 1 128 ? 98.727 96.515 109.156 1.00 97.85 128 LEU A N 1
ATOM 954 C CA . LEU A 1 128 ? 99.020 95.152 108.729 1.00 97.83 128 LEU A CA 1
ATOM 955 C C . LEU A 1 128 ? 100.459 94.749 109.025 1.00 98.96 128 LEU A C 1
ATOM 956 O O . LEU A 1 128 ? 100.718 93.599 109.387 1.00 97.77 128 LEU A O 1
ATOM 961 N N . GLY A 1 129 ? 101.409 95.667 108.876 1.00 103.14 129 GLY A N 1
ATOM 962 C CA . GLY A 1 129 ? 102.778 95.357 109.241 1.00 95.33 129 GLY A CA 1
ATOM 963 C C . GLY A 1 129 ? 102.963 95.058 110.714 1.00 96.47 129 GLY A C 1
ATOM 964 O O . GLY A 1 129 ? 103.693 94.138 111.080 1.00 106.46 129 GLY A O 1
ATOM 965 N N . GLU A 1 130 ? 102.296 95.820 111.580 1.00 104.74 130 GLU A N 1
ATOM 966 C CA . GLU A 1 130 ? 102.370 95.526 113.010 1.00 103.97 130 GLU A CA 1
ATOM 967 C C . GLU A 1 130 ? 101.734 94.181 113.347 1.00 106.53 130 GLU A C 1
ATOM 968 O O . GLU A 1 130 ? 102.294 93.409 114.134 1.00 113.70 130 GLU A O 1
ATOM 974 N N . ARG A 1 131 ? 100.582 93.866 112.750 1.00 100.63 131 ARG A N 1
ATOM 975 C CA . ARG A 1 131 ? 99.971 92.556 112.979 1.00 100.04 131 ARG A CA 1
ATOM 976 C C . ARG A 1 131 ? 100.859 91.424 112.479 1.00 104.50 131 ARG A C 1
ATOM 977 O O . ARG A 1 131 ? 101.001 90.392 113.145 1.00 109.25 131 ARG A O 1
ATOM 985 N N . MET A 1 132 ? 101.474 91.606 111.315 1.00 109.73 132 MET A N 1
ATOM 986 C CA . MET A 1 132 ? 102.390 90.615 110.761 1.00 105.59 132 MET A CA 1
ATOM 987 C C . MET A 1 132 ? 103.596 90.387 111.663 1.00 104.67 132 MET A C 1
ATOM 988 O O . MET A 1 132 ? 103.960 89.242 111.944 1.00 107.35 132 MET A O 1
ATOM 993 N N . ASN A 1 133 ? 104.262 91.463 112.083 1.00 101.60 133 ASN A N 1
ATOM 994 C CA . ASN A 1 133 ? 105.401 91.322 112.986 1.00 103.81 133 ASN A CA 1
ATOM 995 C C . ASN A 1 133 ? 105.013 90.680 114.314 1.00 104.78 133 ASN A C 1
ATOM 996 O O . ASN A 1 133 ? 105.773 89.875 114.859 1.00 113.16 133 ASN A O 1
ATOM 1001 N N . THR A 1 134 ? 103.829 90.992 114.841 1.00 102.74 134 THR A N 1
ATOM 1002 C CA . THR A 1 134 ? 103.393 90.332 116.070 1.00 105.15 134 THR A CA 1
ATOM 1003 C C . THR A 1 134 ? 103.157 88.839 115.871 1.00 107.55 134 THR A C 1
ATOM 1004 O O . THR A 1 134 ? 103.552 88.022 116.715 1.00 111.02 134 THR A O 1
ATOM 1008 N N . PHE A 1 135 ? 102.549 88.460 114.749 1.00 114.10 135 PHE A N 1
ATOM 1009 C CA . PHE A 1 135 ? 102.377 87.044 114.442 1.00 111.98 135 PHE A CA 1
ATOM 1010 C C . PHE A 1 135 ? 103.715 86.332 114.305 1.00 116.36 135 PHE A C 1
ATOM 1011 O O . PHE A 1 135 ? 103.895 85.226 114.823 1.00 119.77 135 PHE A O 1
ATOM 1019 N N . VAL A 1 136 ? 104.650 86.932 113.571 1.00 116.38 136 VAL A N 1
ATOM 1020 C CA . VAL A 1 136 ? 105.990 86.365 113.428 1.00 112.52 136 VAL A CA 1
ATOM 1021 C C . VAL A 1 136 ? 106.664 86.183 114.782 1.00 114.14 136 VAL A C 1
ATOM 1022 O O . VAL A 1 136 ? 107.305 85.159 115.032 1.00 119.04 136 VAL A O 1
ATOM 1026 N N . ARG A 1 137 ? 106.561 87.175 115.667 1.00 116.21 137 ARG A N 1
ATOM 1027 C CA . ARG A 1 137 ? 107.218 87.052 116.965 1.00 112.88 137 ARG A CA 1
ATOM 1028 C C . ARG A 1 137 ? 106.588 85.978 117.841 1.00 115.48 137 ARG A C 1
ATOM 1029 O O . ARG A 1 137 ? 107.309 85.218 118.503 1.00 119.55 137 ARG A O 1
ATOM 1037 N N . TYR A 1 138 ? 105.271 85.800 117.749 1.00 119.63 138 TYR A N 1
ATOM 1038 C CA . TYR A 1 138 ? 104.635 84.670 118.421 1.00 119.32 138 TYR A CA 1
ATOM 1039 C C . TYR A 1 138 ? 105.085 83.339 117.838 1.00 121.31 138 TYR A C 1
ATOM 1040 O O . TYR A 1 138 ? 105.384 82.395 118.578 1.00 123.22 138 TYR A O 1
ATOM 1049 N N . LEU A 1 139 ? 105.094 83.227 116.515 1.00 124.26 139 LEU A N 1
ATOM 1050 C CA . LEU A 1 139 ? 105.430 81.958 115.884 1.00 125.80 139 LEU A CA 1
ATOM 1051 C C . LEU A 1 139 ? 106.884 81.566 116.143 1.00 123.84 139 LEU A C 1
ATOM 1052 O O . LEU A 1 139 ? 107.179 80.392 116.389 1.00 124.23 139 LEU A O 1
ATOM 1057 N N . LEU A 1 140 ? 107.806 82.529 116.085 1.00 123.21 140 LEU A N 1
ATOM 1058 C CA . LEU A 1 140 ? 109.186 82.271 116.489 1.00 121.23 140 LEU A CA 1
ATOM 1059 C C . LEU A 1 140 ? 109.303 81.864 117.953 1.00 123.75 140 LEU A C 1
ATOM 1060 O O . LEU A 1 140 ? 110.112 80.995 118.289 1.00 128.21 140 LEU A O 1
ATOM 1065 N N . LYS A 1 141 ? 108.514 82.470 118.843 1.00 131.39 141 LYS A N 1
ATOM 1066 C CA . LYS A 1 141 ? 108.559 82.041 120.239 1.00 132.50 141 LYS A CA 1
ATOM 1067 C C . LYS A 1 141 ? 108.075 80.606 120.408 1.00 132.10 141 LYS A C 1
ATOM 1068 O O . LYS A 1 141 ? 108.676 79.821 121.153 1.00 131.75 141 LYS A O 1
ATOM 1070 N N . ARG A 1 142 ? 107.011 80.236 119.697 1.00 133.41 142 ARG A N 1
ATOM 1071 C CA . ARG A 1 142 ? 106.538 78.854 119.723 1.00 133.47 142 ARG A CA 1
ATOM 1072 C C . ARG A 1 142 ? 107.560 77.877 119.151 1.00 135.31 142 ARG A C 1
ATOM 1073 O O . ARG A 1 142 ? 107.753 76.786 119.699 1.00 134.81 142 ARG A O 1
ATOM 1075 N N . ILE A 1 143 ? 108.226 78.241 118.055 1.00 138.74 143 ILE A N 1
ATOM 1076 C CA . ILE A 1 143 ? 109.262 77.374 117.492 1.00 135.54 143 ILE A CA 1
ATOM 1077 C C . ILE A 1 143 ? 110.428 77.207 118.461 1.00 135.41 143 ILE A C 1
ATOM 1078 O O . ILE A 1 143 ? 110.907 76.091 118.691 1.00 137.21 143 ILE A O 1
ATOM 1083 N N . LYS A 1 144 ? 110.901 78.309 119.044 1.00 137.31 144 LYS A N 1
ATOM 1084 C CA . LYS A 1 144 ? 111.993 78.223 120.009 1.00 139.41 144 LYS A CA 1
ATOM 1085 C C . LYS A 1 144 ? 111.625 77.366 121.213 1.00 139.02 144 LYS A C 1
ATOM 1086 O O . LYS A 1 144 ? 112.444 76.571 121.686 1.00 138.45 144 LYS A O 1
ATOM 1092 N N . LYS A 1 145 ? 110.403 77.508 121.726 1.00 144.23 145 LYS A N 1
ATOM 1093 C CA . LYS A 1 145 ? 109.963 76.634 122.809 1.00 144.58 145 LYS A CA 1
ATOM 1094 C C . LYS A 1 145 ? 109.936 75.174 122.372 1.00 145.46 145 LYS A C 1
ATOM 1095 O O . LYS A 1 145 ? 110.438 74.294 123.080 1.00 143.13 145 LYS A O 1
ATOM 1097 N N . CYS A 1 146 ? 109.360 74.897 121.199 1.00 152.31 146 CYS A N 1
ATOM 1098 C CA . CYS A 1 146 ? 109.338 73.531 120.681 1.00 151.19 146 CYS A CA 1
ATOM 1099 C C . CYS A 1 146 ? 110.739 72.988 120.431 1.00 150.38 146 CYS A C 1
ATOM 1100 O O . CYS A 1 146 ? 111.008 71.811 120.693 1.00 148.86 146 CYS A O 1
ATOM 1103 N N . CYS A 1 147 ? 111.650 73.825 119.938 1.00 152.21 147 CYS A N 1
ATOM 1104 C CA . CYS A 1 147 ? 113.032 73.386 119.776 1.00 152.39 147 CYS A CA 1
ATOM 1105 C C . CYS A 1 147 ? 113.756 73.178 121.099 1.00 154.38 147 CYS A C 1
ATOM 1106 O O . CYS A 1 147 ? 114.906 72.727 121.085 1.00 153.77 147 CYS A O 1
ATOM 1108 N N . GLY A 1 148 ? 113.129 73.496 122.229 1.00 157.62 148 GLY A N 1
ATOM 1109 C CA . GLY A 1 148 ? 113.744 73.257 123.519 1.00 156.89 148 GLY A CA 1
ATOM 1110 C C . GLY A 1 148 ? 114.900 74.166 123.866 1.00 157.85 148 GLY A C 1
ATOM 1111 O O . GLY A 1 148 ? 115.727 73.802 124.705 1.00 156.31 148 GLY A O 1
ATOM 1112 N N . MET A 1 149 ? 114.989 75.337 123.240 1.00 160.48 149 MET A N 1
ATOM 1113 C CA . MET A 1 149 ? 116.086 76.251 123.520 1.00 159.68 149 MET A CA 1
ATOM 1114 C C . MET A 1 149 ? 116.040 76.722 124.969 1.00 158.75 149 MET A C 1
ATOM 1115 O O . MET A 1 149 ? 114.988 76.733 125.613 1.00 156.61 149 MET A O 1
ATOM 1120 N N . ARG A 1 150 ? 117.210 77.103 125.484 1.00 160.71 150 ARG A N 1
ATOM 1121 C CA . ARG A 1 150 ? 117.322 77.536 126.871 1.00 161.03 150 ARG A CA 1
ATOM 1122 C C . ARG A 1 150 ? 116.531 78.805 127.158 1.00 161.74 150 ARG A C 1
ATOM 1123 O O . ARG A 1 150 ? 116.156 79.037 128.311 1.00 159.83 150 ARG A O 1
ATOM 1125 N N . ASN A 1 151 ? 116.263 79.627 126.145 1.00 158.09 151 ASN A N 1
ATOM 1126 C CA . ASN A 1 151 ? 115.373 80.767 126.307 1.00 156.40 151 ASN A CA 1
ATOM 1127 C C . ASN A 1 151 ? 114.476 80.905 125.088 1.00 155.22 151 ASN A C 1
ATOM 1128 O O . ASN A 1 151 ? 114.927 80.750 123.951 1.00 155.17 151 ASN A O 1
ATOM 1130 N N . THR A 1 152 ? 113.203 81.196 125.341 1.00 143.57 152 THR A N 1
ATOM 1131 C CA . THR A 1 152 ? 112.209 81.403 124.298 1.00 144.97 152 THR A CA 1
ATOM 1132 C C . THR A 1 152 ? 112.211 82.818 123.738 1.00 143.65 152 THR A C 1
ATOM 1133 O O . THR A 1 152 ? 111.421 83.105 122.835 1.00 144.81 152 THR A O 1
ATOM 1135 N N . ASP A 1 153 ? 113.061 83.703 124.250 1.00 137.59 153 ASP A N 1
ATOM 1136 C CA . ASP A 1 153 ? 113.029 85.103 123.850 1.00 137.36 153 ASP A CA 1
ATOM 1137 C C . ASP A 1 153 ? 113.395 85.266 122.381 1.00 138.23 153 ASP A C 1
ATOM 1138 O O . ASP A 1 153 ? 114.243 84.545 121.851 1.00 139.85 153 ASP A O 1
ATOM 1140 N N . VAL A 1 154 ? 112.741 86.220 121.723 1.00 126.63 154 VAL A N 1
ATOM 1141 C CA . VAL A 1 154 ? 112.978 86.531 120.318 1.00 127.31 154 VAL A CA 1
ATOM 1142 C C . VAL A 1 154 ? 113.661 87.889 120.259 1.00 130.14 154 VAL A C 1
ATOM 1143 O O . VAL A 1 154 ? 113.055 88.914 120.593 1.00 129.25 154 VAL A O 1
ATOM 1147 N N . SER A 1 155 ? 114.913 87.902 119.814 1.00 130.20 155 SER A N 1
ATOM 1148 C CA . SER A 1 155 ? 115.694 89.124 119.726 1.00 128.18 155 SER A CA 1
ATOM 1149 C C . SER A 1 155 ? 115.456 89.843 118.402 1.00 128.52 155 SER A C 1
ATOM 1150 O O . SER A 1 155 ? 114.906 89.292 117.450 1.00 131.72 155 SER A O 1
ATOM 1153 N N . MET A 1 156 ? 115.875 91.108 118.362 1.00 125.93 156 MET A N 1
ATOM 1154 C CA . MET A 1 156 ? 115.739 91.915 117.153 1.00 127.05 156 MET A CA 1
ATOM 1155 C C . MET A 1 156 ? 116.505 91.334 115.971 1.00 125.77 156 MET A C 1
ATOM 1156 O O . MET A 1 156 ? 116.079 91.494 114.823 1.00 126.06 156 MET A O 1
ATOM 1161 N N . GLU A 1 157 ? 117.637 90.675 116.218 1.00 117.66 157 GLU A N 1
ATOM 1162 C CA . GLU A 1 157 ? 118.366 90.029 115.129 1.00 118.40 157 GLU A CA 1
ATOM 1163 C C . GLU A 1 157 ? 117.574 88.901 114.477 1.00 119.42 157 GLU A C 1
ATOM 1164 O O . GLU A 1 157 ? 117.632 88.730 113.255 1.00 120.76 157 GLU A O 1
ATOM 1166 N N . ASN A 1 158 ? 116.772 88.172 115.252 1.00 113.31 158 ASN A N 1
ATOM 1167 C CA . ASN A 1 158 ? 115.912 87.147 114.669 1.00 110.85 158 ASN A CA 1
ATOM 1168 C C . ASN A 1 158 ? 114.806 87.755 113.819 1.00 111.72 158 ASN A C 1
ATOM 1169 O O . ASN A 1 158 ? 114.515 87.263 112.720 1.00 116.10 158 ASN A O 1
ATOM 1174 N N . MET A 1 159 ? 114.177 88.818 114.309 1.00 112.85 159 MET A N 1
ATOM 1175 C CA . MET A 1 159 ? 113.164 89.505 113.520 1.00 110.05 159 MET A CA 1
ATOM 1176 C C . MET A 1 159 ? 113.739 90.080 112.232 1.00 113.16 159 MET A C 1
ATOM 1177 O O . MET A 1 159 ? 113.100 90.001 111.182 1.00 115.45 159 MET A O 1
ATOM 1182 N N . VAL A 1 160 ? 114.932 90.674 112.288 1.00 111.99 160 VAL A N 1
ATOM 1183 C CA . VAL A 1 160 ? 115.563 91.186 111.070 1.00 109.90 160 VAL A CA 1
ATOM 1184 C C . VAL A 1 160 ? 115.953 90.071 110.102 1.00 109.40 160 VAL A C 1
ATOM 1185 O O . VAL A 1 160 ? 115.811 90.227 108.884 1.00 111.87 160 VAL A O 1
ATOM 1189 N N . THR A 1 161 ? 116.370 88.912 110.607 1.00 101.76 161 THR A N 1
ATOM 1190 C CA . THR A 1 161 ? 116.654 87.782 109.725 1.00 99.80 161 THR A CA 1
ATOM 1191 C C . THR A 1 161 ? 115.399 87.305 109.003 1.00 102.14 161 THR A C 1
ATOM 1192 O O . THR A 1 161 ? 115.397 87.130 107.775 1.00 101.20 161 THR A O 1
ATOM 1196 N N . VAL A 1 162 ? 114.316 87.088 109.752 1.00 105.92 162 VAL A N 1
ATOM 1197 C CA . VAL A 1 162 ? 113.074 86.635 109.136 1.00 102.81 162 VAL A CA 1
ATOM 1198 C C . VAL A 1 162 ? 112.465 87.696 108.226 1.00 103.03 162 VAL A C 1
ATOM 1199 O O . VAL A 1 162 ? 111.908 87.365 107.177 1.00 104.74 162 VAL A O 1
ATOM 1203 N N . GLY A 1 163 ? 112.582 88.976 108.573 1.00 97.13 163 GLY A N 1
ATOM 1204 C CA . GLY A 1 163 ? 112.153 90.025 107.662 1.00 94.35 163 GLY A CA 1
ATOM 1205 C C . GLY A 1 163 ? 112.920 90.045 106.353 1.00 95.28 163 GLY A C 1
ATOM 1206 O O . GLY A 1 163 ? 112.330 90.180 105.276 1.00 102.27 163 GLY A O 1
ATOM 1207 N N . PHE A 1 164 ? 114.240 89.887 106.423 1.00 108.34 164 PHE A N 1
ATOM 1208 C CA . PHE A 1 164 ? 115.041 89.862 105.206 1.00 114.05 164 PHE A CA 1
ATOM 1209 C C . PHE A 1 164 ? 114.675 88.683 104.315 1.00 111.44 164 PHE A C 1
ATOM 1210 O O . PHE A 1 164 ? 114.506 88.843 103.102 1.00 114.59 164 PHE A O 1
ATOM 1218 N N . PHE A 1 165 ? 114.596 87.480 104.882 1.00 106.03 165 PHE A N 1
ATOM 1219 C CA . PHE A 1 165 ? 114.203 86.351 104.043 1.00 105.69 165 PHE A CA 1
ATOM 1220 C C . PHE A 1 165 ? 112.753 86.397 103.578 1.00 107.88 165 PHE A C 1
ATOM 1221 O O . PHE A 1 165 ? 112.461 85.873 102.503 1.00 109.88 165 PHE A O 1
ATOM 1229 N N . SER A 1 166 ? 111.853 87.072 104.293 1.00 106.95 166 SER A N 1
ATOM 1230 C CA . SER A 1 166 ? 110.510 87.286 103.759 1.00 99.24 166 SER A CA 1
ATOM 1231 C C . SER A 1 166 ? 110.504 88.244 102.576 1.00 97.05 166 SER A C 1
ATOM 1232 O O . SER A 1 166 ? 109.780 88.021 101.600 1.00 103.93 166 SER A O 1
ATOM 1235 N N . CYS A 1 167 ? 111.356 89.267 102.602 1.00 103.63 167 CYS A N 1
ATOM 1236 C CA . CYS A 1 167 ? 111.457 90.165 101.451 1.00 103.66 167 CYS A CA 1
ATOM 1237 C C . CYS A 1 167 ? 112.108 89.487 100.248 1.00 105.49 167 CYS A C 1
ATOM 1238 O O . CYS A 1 167 ? 111.619 89.610 99.118 1.00 112.37 167 CYS A O 1
ATOM 1241 N N . MET A 1 168 ? 113.222 88.790 100.460 1.00 109.54 168 MET A N 1
ATOM 1242 C CA . MET A 1 168 ? 113.829 88.032 99.369 1.00 107.98 168 MET A CA 1
ATOM 1243 C C . MET A 1 168 ? 112.877 86.986 98.795 1.00 114.15 168 MET A C 1
ATOM 1244 O O . MET A 1 168 ? 112.804 86.818 97.574 1.00 116.83 168 MET A O 1
ATOM 1249 N N . GLY A 1 169 ? 112.154 86.259 99.648 1.00 98.60 169 GLY A N 1
ATOM 1250 C CA . GLY A 1 169 ? 111.184 85.301 99.149 1.00 92.48 169 GLY A CA 1
ATOM 1251 C C . GLY A 1 169 ? 110.057 85.937 98.361 1.00 99.19 169 GLY A C 1
ATOM 1252 O O . GLY A 1 169 ? 109.620 85.396 97.345 1.00 109.62 169 GLY A O 1
ATOM 1253 N N . THR A 1 170 ? 109.563 87.087 98.818 1.00 87.04 170 THR A N 1
ATOM 1254 C CA . THR A 1 170 ? 108.516 87.783 98.078 1.00 85.05 170 THR A CA 1
ATOM 1255 C C . THR A 1 170 ? 108.997 88.217 96.700 1.00 91.00 170 THR A C 1
ATOM 1256 O O . THR A 1 170 ? 108.298 88.019 95.697 1.00 95.59 170 THR A O 1
ATOM 1260 N N . LEU A 1 171 ? 110.216 88.747 96.618 1.00 93.75 171 LEU A N 1
ATOM 1261 C CA . LEU A 1 171 ? 110.751 89.154 95.322 1.00 88.05 171 LEU A CA 1
ATOM 1262 C C . LEU A 1 171 ? 111.054 87.969 94.412 1.00 90.31 171 LEU A C 1
ATOM 1263 O O . LEU A 1 171 ? 110.849 88.058 93.201 1.00 94.06 171 LEU A O 1
ATOM 1268 N N . CYS A 1 172 ? 111.526 86.848 94.958 1.00 97.54 172 CYS A N 1
ATOM 1269 C CA . CYS A 1 172 ? 111.752 85.671 94.119 1.00 91.89 172 CYS A CA 1
ATOM 1270 C C . CYS A 1 172 ? 110.450 85.056 93.610 1.00 99.01 172 CYS A C 1
ATOM 1271 O O . CYS A 1 172 ? 110.371 84.640 92.449 1.00 108.78 172 CYS A O 1
ATOM 1274 N N . ILE A 1 173 ? 109.418 84.988 94.452 1.00 97.99 173 ILE A N 1
ATOM 1275 C CA . ILE A 1 173 ? 108.121 84.489 93.996 1.00 92.78 173 ILE A CA 1
ATOM 1276 C C . ILE A 1 173 ? 107.539 85.388 92.914 1.00 96.63 173 ILE A C 1
ATOM 1277 O O . ILE A 1 173 ? 107.023 84.909 91.894 1.00 101.79 173 ILE A O 1
ATOM 1282 N N . GLY A 1 174 ? 107.642 86.702 93.099 1.00 85.16 174 GLY A N 1
ATOM 1283 C CA . GLY A 1 174 ? 107.210 87.613 92.055 1.00 80.58 174 GLY A CA 1
ATOM 1284 C C . GLY A 1 174 ? 107.985 87.450 90.764 1.00 86.19 174 GLY A C 1
ATOM 1285 O O . GLY A 1 174 ? 107.404 87.422 89.682 1.00 86.72 174 GLY A O 1
ATOM 1286 N N . ALA A 1 175 ? 109.311 87.408 90.855 1.00 87.49 175 ALA A N 1
ATOM 1287 C CA . ALA A 1 175 ? 110.136 87.225 89.668 1.00 85.78 175 ALA A CA 1
ATOM 1288 C C . ALA A 1 175 ? 109.804 85.947 88.914 1.00 88.73 175 ALA A C 1
ATOM 1289 O O . ALA A 1 175 ? 109.720 85.961 87.685 1.00 95.58 175 ALA A O 1
ATOM 1291 N N . ALA A 1 176 ? 109.537 84.852 89.624 1.00 94.24 176 ALA A N 1
ATOM 1292 C CA . ALA A 1 176 ? 109.135 83.616 88.953 1.00 89.14 176 ALA A CA 1
ATOM 1293 C C . ALA A 1 176 ? 107.776 83.735 88.273 1.00 91.50 176 ALA A C 1
ATOM 1294 O O . ALA A 1 176 ? 107.631 83.394 87.089 1.00 94.53 176 ALA A O 1
ATOM 1296 N N . ALA A 1 177 ? 106.787 84.294 88.969 1.00 97.09 177 ALA A N 1
ATOM 1297 C CA . ALA A 1 177 ? 105.461 84.417 88.369 1.00 92.88 177 ALA A CA 1
ATOM 1298 C C . ALA A 1 177 ? 105.477 85.335 87.154 1.00 96.02 177 ALA A C 1
ATOM 1299 O O . ALA A 1 177 ? 104.901 85.005 86.113 1.00 98.59 177 ALA A O 1
ATOM 1301 N N . PHE A 1 178 ? 106.097 86.506 87.273 1.00 95.19 178 PHE A N 1
ATOM 1302 C CA . PHE A 1 178 ? 106.102 87.446 86.160 1.00 88.88 178 PHE A CA 1
ATOM 1303 C C . PHE A 1 178 ? 107.024 87.020 85.022 1.00 95.61 178 PHE A C 1
ATOM 1304 O O . PHE A 1 178 ? 106.721 87.309 83.865 1.00 102.20 178 PHE A O 1
ATOM 1312 N N . SER A 1 179 ? 108.148 86.355 85.296 1.00 92.26 179 SER A N 1
ATOM 1313 C CA . SER A 1 179 ? 108.949 85.847 84.191 1.00 88.58 179 SER A CA 1
ATOM 1314 C C . SER A 1 179 ? 108.248 84.722 83.452 1.00 95.40 179 SER A C 1
ATOM 1315 O O . SER A 1 179 ? 108.518 84.507 82.267 1.00 101.19 179 SER A O 1
ATOM 1318 N N . GLN A 1 180 ? 107.357 83.986 84.118 1.00 99.15 180 GLN A N 1
ATOM 1319 C CA . GLN A 1 180 ? 106.532 83.032 83.383 1.00 96.98 180 GLN A CA 1
ATOM 1320 C C . GLN A 1 180 ? 105.411 83.706 82.594 1.00 102.47 180 GLN A C 1
ATOM 1321 O O . GLN A 1 180 ? 105.251 83.454 81.397 1.00 102.65 180 GLN A O 1
ATOM 1327 N N . CYS A 1 181 ? 104.627 84.561 83.248 1.00 105.30 181 CYS A N 1
ATOM 1328 C CA . CYS A 1 181 ? 103.443 85.143 82.621 1.00 101.78 181 CYS A CA 1
ATOM 1329 C C . CYS A 1 181 ? 103.756 86.213 81.577 1.00 104.31 181 CYS A C 1
ATOM 1330 O O . CYS A 1 181 ? 102.997 86.363 80.615 1.00 101.28 181 CYS A O 1
ATOM 1333 N N . GLU A 1 182 ? 104.834 86.977 81.741 1.00 99.86 182 GLU A N 1
ATOM 1334 C CA . GLU A 1 182 ? 105.137 88.087 80.845 1.00 94.88 182 GLU A CA 1
ATOM 1335 C C . GLU A 1 182 ? 106.225 87.792 79.823 1.00 100.03 182 GLU A C 1
ATOM 1336 O O . GLU A 1 182 ? 106.479 88.639 78.963 1.00 101.00 182 GLU A O 1
ATOM 1342 N N . GLU A 1 183 ? 106.867 86.629 79.893 1.00 97.49 183 GLU A N 1
ATOM 1343 C CA . GLU A 1 183 ? 107.994 86.273 79.028 1.00 100.89 183 GLU A CA 1
ATOM 1344 C C . GLU A 1 183 ? 109.190 87.211 79.194 1.00 104.65 183 GLU A C 1
ATOM 1345 O O . GLU A 1 183 ? 109.981 87.388 78.269 1.00 102.53 183 GLU A O 1
ATOM 1347 N N . TRP A 1 184 ? 109.320 87.842 80.354 1.00 92.51 184 TRP A N 1
ATOM 1348 C CA . TRP A 1 184 ? 110.559 88.502 80.730 1.00 83.25 184 TRP A CA 1
ATOM 1349 C C . TRP A 1 184 ? 111.590 87.472 81.174 1.00 89.85 184 TRP A C 1
ATOM 1350 O O . TRP A 1 184 ? 111.262 86.333 81.501 1.00 96.04 184 TRP A O 1
ATOM 1361 N N . SER A 1 185 ? 112.853 87.876 81.166 1.00 84.90 185 SER A N 1
ATOM 1362 C CA . SER A 1 185 ? 113.862 87.072 81.830 1.00 79.99 185 SER A CA 1
ATOM 1363 C C . SER A 1 185 ? 113.655 87.139 83.337 1.00 83.99 185 SER A C 1
ATOM 1364 O O . SER A 1 185 ? 112.962 88.016 83.850 1.00 94.10 185 SER A O 1
ATOM 1367 N N . PHE A 1 186 ? 114.242 86.182 84.055 1.00 86.43 186 PHE A N 1
ATOM 1368 C CA . PHE A 1 186 ? 114.114 86.185 85.509 1.00 87.84 186 PHE A CA 1
ATOM 1369 C C . PHE A 1 186 ? 114.690 87.452 86.126 1.00 89.96 186 PHE A C 1
ATOM 1370 O O . PHE A 1 186 ? 114.124 87.999 87.077 1.00 91.25 186 PHE A O 1
ATOM 1378 N N . PHE A 1 187 ? 115.807 87.941 85.594 1.00 90.31 187 PHE A N 1
ATOM 1379 C CA . PHE A 1 187 ? 116.399 89.169 86.110 1.00 84.83 187 PHE A CA 1
ATOM 1380 C C . PHE A 1 187 ? 115.494 90.377 85.896 1.00 92.63 187 PHE A C 1
ATOM 1381 O O . PHE A 1 187 ? 115.330 91.202 86.798 1.00 102.31 187 PHE A O 1
ATOM 1389 N N . HIS A 1 188 ? 114.923 90.522 84.700 1.00 84.38 188 HIS A N 1
ATOM 1390 C CA . HIS A 1 188 ? 114.028 91.650 84.453 1.00 77.34 188 HIS A CA 1
ATOM 1391 C C . HIS A 1 188 ? 112.730 91.562 85.240 1.00 85.54 188 HIS A C 1
ATOM 1392 O O . HIS A 1 188 ? 112.212 92.591 85.677 1.00 97.33 188 HIS A O 1
ATOM 1399 N N . ALA A 1 189 ? 112.204 90.360 85.464 1.00 89.92 189 ALA A N 1
ATOM 1400 C CA . ALA A 1 189 ? 111.042 90.219 86.336 1.00 85.41 189 ALA A CA 1
ATOM 1401 C C . ALA A 1 189 ? 111.374 90.539 87.788 1.00 88.85 189 ALA A C 1
ATOM 1402 O O . ALA A 1 189 ? 110.563 91.145 88.495 1.00 89.87 189 ALA A O 1
ATOM 1404 N N . TYR A 1 190 ? 112.578 90.189 88.239 1.00 91.46 190 TYR A N 1
ATOM 1405 C CA . TYR A 1 190 ? 113.006 90.547 89.589 1.00 86.51 190 TYR A CA 1
ATOM 1406 C C . TYR A 1 190 ? 113.209 92.049 89.742 1.00 81.59 190 TYR A C 1
ATOM 1407 O O . TYR A 1 190 ? 112.827 92.633 90.760 1.00 90.94 190 TYR A O 1
ATOM 1416 N N . TYR A 1 191 ? 113.838 92.680 88.757 1.00 72.00 191 TYR A N 1
ATOM 1417 C CA . TYR A 1 191 ? 113.949 94.133 88.725 1.00 78.36 191 TYR A CA 1
ATOM 1418 C C . TYR A 1 191 ? 112.583 94.813 88.736 1.00 76.07 191 TYR A C 1
ATOM 1419 O O . TYR A 1 191 ? 112.384 95.797 89.455 1.00 70.79 191 TYR A O 1
ATOM 1428 N N . TYR A 1 192 ? 111.635 94.315 87.940 1.00 76.16 192 TYR A N 1
ATOM 1429 C CA . TYR A 1 192 ? 110.271 94.835 87.972 1.00 68.16 192 TYR A CA 1
ATOM 1430 C C . TYR A 1 192 ? 109.638 94.718 89.352 1.00 80.95 192 TYR A C 1
ATOM 1431 O O . TYR A 1 192 ? 109.015 95.665 89.838 1.00 83.61 192 TYR A O 1
ATOM 1440 N N . CYS A 1 193 ? 109.782 93.562 89.998 1.00 87.34 193 CYS A N 1
ATOM 1441 C CA . CYS A 1 193 ? 109.218 93.386 91.335 1.00 72.02 193 CYS A CA 1
ATOM 1442 C C . CYS A 1 193 ? 109.849 94.325 92.354 1.00 76.23 193 CYS A C 1
ATOM 1443 O O . CYS A 1 193 ? 109.148 94.899 93.193 1.00 76.00 193 CYS A O 1
ATOM 1446 N N . PHE A 1 194 ? 111.169 94.484 92.308 1.00 81.07 194 PHE A N 1
ATOM 1447 C CA . PHE A 1 194 ? 111.838 95.411 93.216 1.00 75.60 194 PHE A CA 1
ATOM 1448 C C . PHE A 1 194 ? 111.374 96.845 92.993 1.00 73.84 194 PHE A C 1
ATOM 1449 O O . PHE A 1 194 ? 111.046 97.557 93.945 1.00 80.10 194 PHE A O 1
ATOM 1457 N N . ILE A 1 195 ? 111.369 97.298 91.741 1.00 77.28 195 ILE A N 1
ATOM 1458 C CA . ILE A 1 195 ? 110.956 98.662 91.425 1.00 75.82 195 ILE A CA 1
ATOM 1459 C C . ILE A 1 195 ? 109.486 98.904 91.748 1.00 71.81 195 ILE A C 1
ATOM 1460 O O . ILE A 1 195 ? 109.095 100.028 92.074 1.00 76.76 195 ILE A O 1
ATOM 1465 N N . THR A 1 196 ? 108.652 97.871 91.693 1.00 74.98 196 THR A N 1
ATOM 1466 C CA . THR A 1 196 ? 107.258 98.016 92.101 1.00 67.11 196 THR A CA 1
ATOM 1467 C C . THR A 1 196 ? 107.102 98.108 93.612 1.00 77.48 196 THR A C 1
ATOM 1468 O O . THR A 1 196 ? 106.456 99.031 94.117 1.00 80.01 196 THR A O 1
ATOM 1472 N N . LEU A 1 197 ? 107.668 97.162 94.356 1.00 77.47 197 LEU A N 1
ATOM 1473 C CA . LEU A 1 197 ? 107.387 97.102 95.785 1.00 58.75 197 LEU A CA 1
ATOM 1474 C C . LEU A 1 197 ? 108.136 98.142 96.603 1.00 65.52 197 LEU A C 1
ATOM 1475 O O . LEU A 1 197 ? 107.729 98.415 97.734 1.00 80.21 197 LEU A O 1
ATOM 1480 N N . THR A 1 198 ? 109.211 98.724 96.078 1.00 72.43 198 THR A N 1
ATOM 1481 C CA . THR A 1 198 ? 109.735 99.960 96.648 1.00 67.24 198 THR A CA 1
ATOM 1482 C C . THR A 1 198 ? 108.886 101.177 96.312 1.00 71.65 198 THR A C 1
ATOM 1483 O O . THR A 1 198 ? 109.163 102.259 96.831 1.00 72.55 198 THR A O 1
ATOM 1487 N N . THR A 1 199 ? 107.866 101.020 95.470 1.00 79.67 199 THR A N 1
ATOM 1488 C CA . THR A 1 199 ? 107.010 102.085 94.945 1.00 69.99 199 THR A CA 1
ATOM 1489 C C . THR A 1 199 ? 107.750 103.099 94.086 1.00 68.34 199 THR A C 1
ATOM 1490 O O . THR A 1 199 ? 107.240 104.194 93.860 1.00 69.94 199 THR A O 1
ATOM 1494 N N . ILE A 1 200 ? 108.952 102.796 93.598 1.00 65.79 200 ILE A N 1
ATOM 1495 C CA . ILE A 1 200 ? 109.576 103.693 92.629 1.00 63.62 200 ILE A CA 1
ATOM 1496 C C . ILE A 1 200 ? 108.742 103.749 91.358 1.00 72.01 200 ILE A C 1
ATOM 1497 O O . ILE A 1 200 ? 108.279 104.814 90.943 1.00 86.96 200 ILE A O 1
ATOM 1502 N N . GLY A 1 201 ? 108.492 102.593 90.754 1.00 75.79 201 GLY A N 1
ATOM 1503 C CA . GLY A 1 201 ? 107.597 102.498 89.620 1.00 71.79 201 GLY A CA 1
ATOM 1504 C C . GLY A 1 201 ? 107.965 103.292 88.386 1.00 78.36 201 GLY A C 1
ATOM 1505 O O . GLY A 1 201 ? 107.190 104.150 87.967 1.00 85.60 201 GLY A O 1
ATOM 1506 N N . PHE A 1 202 ? 109.150 103.054 87.810 1.00 80.67 202 PHE A N 1
ATOM 1507 C CA . PHE A 1 202 ? 109.516 103.742 86.574 1.00 70.85 202 PHE A CA 1
ATOM 1508 C C . PHE A 1 202 ? 108.483 103.508 85.482 1.00 81.67 202 PHE A C 1
ATOM 1509 O O . PHE A 1 202 ? 108.181 104.413 84.700 1.00 90.20 202 PHE A O 1
ATOM 1517 N N . GLY A 1 203 ? 107.935 102.303 85.409 1.00 79.00 203 GLY A N 1
ATOM 1518 C CA . GLY A 1 203 ? 106.999 101.965 84.362 1.00 75.29 203 GLY A CA 1
ATOM 1519 C C . GLY A 1 203 ? 107.633 101.608 83.044 1.00 76.95 203 GLY A C 1
ATOM 1520 O O . GLY A 1 203 ? 106.944 101.591 82.024 1.00 83.37 203 GLY A O 1
ATOM 1521 N N . ASP A 1 204 ? 108.936 101.337 83.030 1.00 92.38 204 ASP A N 1
ATOM 1522 C CA . ASP A 1 204 ? 109.557 100.689 81.882 1.00 91.35 204 ASP A CA 1
ATOM 1523 C C . ASP A 1 204 ? 109.062 99.257 81.718 1.00 93.52 204 ASP A C 1
ATOM 1524 O O . ASP A 1 204 ? 108.830 98.802 80.593 1.00 100.36 204 ASP A O 1
ATOM 1529 N N . TYR A 1 205 ? 108.900 98.531 82.820 1.00 94.90 205 TYR A N 1
ATOM 1530 C CA . TYR A 1 205 ? 108.182 97.264 82.836 1.00 90.13 205 TYR A CA 1
ATOM 1531 C C . TYR A 1 205 ? 106.892 97.437 83.621 1.00 94.00 205 TYR A C 1
ATOM 1532 O O . TYR A 1 205 ? 106.908 97.951 84.741 1.00 101.56 205 TYR A O 1
ATOM 1541 N N . VAL A 1 206 ? 105.780 97.006 83.029 1.00 91.24 206 VAL A N 1
ATOM 1542 C CA . VAL A 1 206 ? 104.470 97.014 83.670 1.00 88.76 206 VAL A CA 1
ATOM 1543 C C . VAL A 1 206 ? 103.751 95.730 83.289 1.00 94.13 206 VAL A C 1
ATOM 1544 O O . VAL A 1 206 ? 103.637 95.406 82.104 1.00 97.16 206 VAL A O 1
ATOM 1548 N N . ALA A 1 207 ? 103.278 94.994 84.288 1.00 92.56 207 ALA A N 1
ATOM 1549 C CA . ALA A 1 207 ? 102.515 93.780 84.054 1.00 90.56 207 ALA A CA 1
ATOM 1550 C C . ALA A 1 207 ? 101.116 94.104 83.539 1.00 96.89 207 ALA A C 1
ATOM 1551 O O . ALA A 1 207 ? 100.623 95.223 83.674 1.00 98.40 207 ALA A O 1
ATOM 1553 N N . LEU A 1 208 ? 100.483 93.100 82.925 1.00 104.96 208 LEU A N 1
ATOM 1554 C CA . LEU A 1 208 ? 99.130 93.165 82.372 1.00 100.52 208 LEU A CA 1
ATOM 1555 C C . LEU A 1 208 ? 98.999 94.025 81.125 1.00 102.99 208 LEU A C 1
ATOM 1556 O O . LEU A 1 208 ? 97.880 94.389 80.760 1.00 102.51 208 LEU A O 1
ATOM 1561 N N . GLN A 1 209 ? 100.097 94.372 80.457 1.00 109.30 209 GLN A N 1
ATOM 1562 C CA . GLN A 1 209 ? 100.031 95.290 79.331 1.00 106.81 209 GLN A CA 1
ATOM 1563 C C . GLN A 1 209 ? 100.410 94.671 77.994 1.00 107.07 209 GLN A C 1
ATOM 1564 O O . GLN A 1 209 ? 100.091 95.260 76.959 1.00 105.02 209 GLN A O 1
ATOM 1570 N N . THR A 1 210 ? 101.072 93.514 77.978 1.00 129.06 210 THR A N 1
ATOM 1571 C CA . THR A 1 210 ? 101.570 92.945 76.730 1.00 126.40 210 THR A CA 1
ATOM 1572 C C . THR A 1 210 ? 100.478 92.403 75.824 1.00 126.89 210 THR A C 1
ATOM 1573 O O . THR A 1 210 ? 100.751 92.164 74.645 1.00 133.00 210 THR A O 1
ATOM 1577 N N . LYS A 1 211 ? 99.264 92.206 76.323 1.00 120.99 211 LYS A N 1
ATOM 1578 C CA . LYS A 1 211 ? 98.128 91.889 75.466 1.00 126.52 211 LYS A CA 1
ATOM 1579 C C . LYS A 1 211 ? 96.868 92.425 76.130 1.00 131.25 211 LYS A C 1
ATOM 1580 O O . LYS A 1 211 ? 96.934 93.207 77.082 1.00 133.66 211 LYS A O 1
ATOM 1582 N N . GLY A 1 212 ? 95.712 92.008 75.620 1.00 119.43 212 GLY A N 1
ATOM 1583 C CA . GLY A 1 212 ? 94.448 92.362 76.236 1.00 115.81 212 GLY A CA 1
ATOM 1584 C C . GLY A 1 212 ? 94.222 91.679 77.571 1.00 118.64 212 GLY A C 1
ATOM 1585 O O . GLY A 1 212 ? 93.102 91.266 77.879 1.00 119.84 212 GLY A O 1
ATOM 1586 N N . ALA A 1 213 ? 95.290 91.533 78.361 1.00 114.56 213 ALA A N 1
ATOM 1587 C CA . ALA A 1 213 ? 95.248 90.713 79.566 1.00 109.57 213 ALA A CA 1
ATOM 1588 C C . ALA A 1 213 ? 94.310 91.281 80.621 1.00 112.66 213 ALA A C 1
ATOM 1589 O O . ALA A 1 213 ? 93.761 90.523 81.425 1.00 117.55 213 ALA A O 1
ATOM 1591 N N . LEU A 1 214 ? 94.135 92.602 80.660 1.00 104.34 214 LEU A N 1
ATOM 1592 C CA . LEU A 1 214 ? 93.161 93.186 81.577 1.00 102.49 214 LEU A CA 1
ATOM 1593 C C . LEU A 1 214 ? 91.758 92.659 81.310 1.00 102.78 214 LEU A C 1
ATOM 1594 O O . LEU A 1 214 ? 90.980 92.439 82.244 1.00 105.13 214 LEU A O 1
ATOM 1599 N N . GLN A 1 215 ? 91.418 92.449 80.044 1.00 109.98 215 GLN A N 1
ATOM 1600 C CA . GLN A 1 215 ? 90.131 91.885 79.664 1.00 109.09 215 GLN A CA 1
ATOM 1601 C C . GLN A 1 215 ? 90.126 90.363 79.633 1.00 113.17 215 GLN A C 1
ATOM 1602 O O . GLN A 1 215 ? 89.133 89.743 80.024 1.00 116.60 215 GLN A O 1
ATOM 1608 N N . LYS A 1 216 ? 91.209 89.744 79.169 1.00 111.95 216 LYS A N 1
ATOM 1609 C CA . LYS A 1 216 ? 91.196 88.333 78.812 1.00 113.28 216 LYS A CA 1
ATOM 1610 C C . LYS A 1 216 ? 91.692 87.391 79.902 1.00 116.10 216 LYS A C 1
ATOM 1611 O O . LYS A 1 216 ? 91.441 86.186 79.802 1.00 118.74 216 LYS A O 1
ATOM 1617 N N . LYS A 1 217 ? 92.380 87.883 80.930 1.00 109.78 217 LYS A N 1
ATOM 1618 C CA . LYS A 1 217 ? 93.015 87.027 81.936 1.00 107.88 217 LYS A CA 1
ATOM 1619 C C . LYS A 1 217 ? 92.655 87.454 83.354 1.00 106.88 217 LYS A C 1
ATOM 1620 O O . LYS A 1 217 ? 93.510 87.941 84.101 1.00 113.76 217 LYS A O 1
ATOM 1626 N N . PRO A 1 218 ? 91.386 87.317 83.744 1.00 100.90 218 PRO A N 1
ATOM 1627 C CA . PRO A 1 218 ? 90.955 87.810 85.063 1.00 101.51 218 PRO A CA 1
ATOM 1628 C C . PRO A 1 218 ? 91.739 87.249 86.238 1.00 104.85 218 PRO A C 1
ATOM 1629 O O . PRO A 1 218 ? 91.953 87.960 87.228 1.00 103.46 218 PRO A O 1
ATOM 1633 N N . LEU A 1 219 ? 92.188 85.998 86.155 1.00 108.43 219 LEU A N 1
ATOM 1634 C CA . LEU A 1 219 ? 92.878 85.364 87.272 1.00 104.06 219 LEU A CA 1
ATOM 1635 C C . LEU A 1 219 ? 94.296 85.887 87.441 1.00 103.97 219 LEU A C 1
ATOM 1636 O O . LEU A 1 219 ? 94.770 86.052 88.571 1.00 109.63 219 LEU A O 1
ATOM 1641 N N . TYR A 1 220 ? 94.950 86.235 86.341 1.00 95.46 220 TYR A N 1
ATOM 1642 C CA . TYR A 1 220 ? 96.260 86.864 86.400 1.00 93.56 220 TYR A CA 1
ATOM 1643 C C . TYR A 1 220 ? 96.178 88.321 86.837 1.00 96.80 220 TYR A C 1
ATOM 1644 O O . TYR A 1 220 ? 97.065 88.801 87.544 1.00 100.85 220 TYR A O 1
ATOM 1653 N N . VAL A 1 221 ? 95.110 89.022 86.468 1.00 89.86 221 VAL A N 1
ATOM 1654 C CA . VAL A 1 221 ? 94.845 90.347 87.020 1.00 86.86 221 VAL A CA 1
ATOM 1655 C C . VAL A 1 221 ? 94.663 90.283 88.534 1.00 93.65 221 VAL A C 1
ATOM 1656 O O . VAL A 1 221 ? 95.216 91.102 89.282 1.00 102.96 221 VAL A O 1
ATOM 1660 N N . ALA A 1 222 ? 93.885 89.309 89.009 1.00 101.29 222 ALA A N 1
ATOM 1661 C CA . ALA A 1 222 ? 93.709 89.124 90.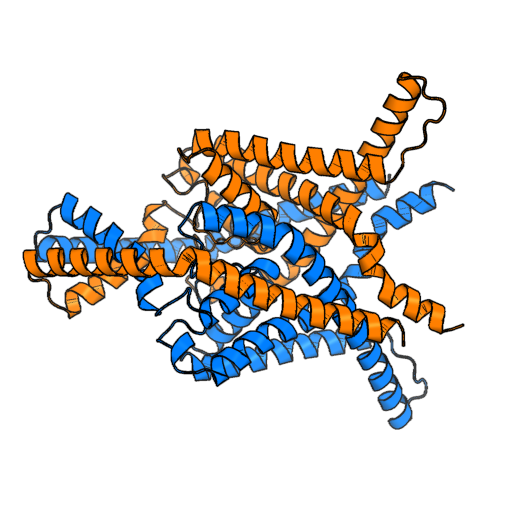448 1.00 95.20 222 ALA A CA 1
ATOM 1662 C C . ALA A 1 222 ? 95.026 88.835 91.154 1.00 93.29 222 ALA A C 1
ATOM 1663 O O . ALA A 1 222 ? 95.312 89.413 92.213 1.00 94.44 222 ALA A O 1
ATOM 1665 N N . PHE A 1 223 ? 95.849 87.954 90.581 1.00 95.54 223 PHE A N 1
ATOM 1666 C CA . PHE A 1 223 ? 97.173 87.716 91.149 1.00 94.04 223 PHE A CA 1
ATOM 1667 C C . PHE A 1 223 ? 98.001 88.990 91.204 1.00 94.47 223 PHE A C 1
ATOM 1668 O O . PHE A 1 223 ? 98.650 89.263 92.211 1.00 97.49 223 PHE A O 1
ATOM 1676 N N . SER A 1 224 ? 98.066 89.737 90.105 1.00 91.95 224 SER A N 1
ATOM 1677 C CA . SER A 1 224 ? 98.903 90.932 90.082 1.00 84.77 224 SER A CA 1
ATOM 1678 C C . SER A 1 224 ? 98.480 91.943 91.139 1.00 93.23 224 SER A C 1
ATOM 1679 O O . SER A 1 224 ? 99.326 92.497 91.853 1.00 97.95 224 SER A O 1
ATOM 1682 N N . PHE A 1 225 ? 97.172 92.135 91.316 1.00 92.51 225 PHE A N 1
ATOM 1683 C CA . PHE A 1 225 ? 96.699 93.072 92.332 1.00 85.34 225 PHE A CA 1
ATOM 1684 C C . PHE A 1 225 ? 97.034 92.598 93.741 1.00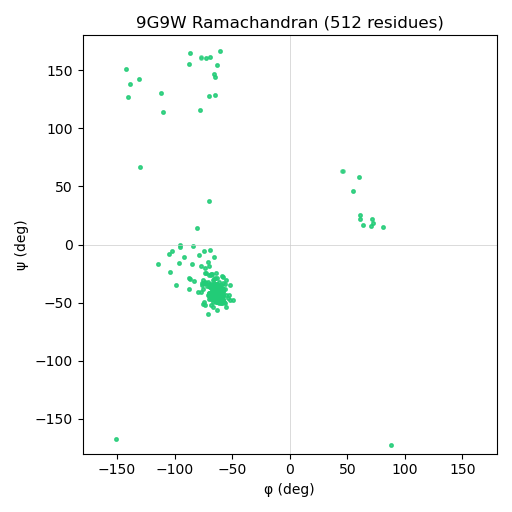 91.43 225 PHE A C 1
ATOM 1685 O O . PHE A 1 225 ? 97.551 93.370 94.564 1.00 94.29 225 PHE A O 1
ATOM 1693 N N . MET A 1 226 ? 96.760 91.327 94.042 1.00 101.86 226 MET A N 1
ATOM 1694 C CA . MET A 1 226 ? 97.027 90.857 95.396 1.00 98.06 226 MET A CA 1
ATOM 1695 C C . MET A 1 226 ? 98.516 90.732 95.683 1.00 94.08 226 MET A C 1
ATOM 1696 O O . MET A 1 226 ? 98.941 90.962 96.817 1.00 97.62 226 MET A O 1
ATOM 1701 N N . TYR A 1 227 ? 99.326 90.405 94.679 1.00 85.91 227 TYR A N 1
ATOM 1702 C CA . TYR A 1 227 ? 100.772 90.442 94.851 1.00 87.01 227 TYR A CA 1
ATOM 1703 C C . TYR A 1 227 ? 101.272 91.839 95.160 1.00 88.37 227 TYR A C 1
ATOM 1704 O O . TYR A 1 227 ? 102.130 92.009 96.025 1.00 88.92 227 TYR A O 1
ATOM 1713 N N . ILE A 1 228 ? 100.731 92.858 94.496 1.00 89.22 228 ILE A N 1
ATOM 1714 C CA . ILE A 1 228 ? 101.155 94.219 94.811 1.00 84.51 228 ILE A CA 1
ATOM 1715 C C . ILE A 1 228 ? 100.815 94.569 96.253 1.00 85.56 228 ILE A C 1
ATOM 1716 O O . ILE A 1 228 ? 101.669 95.046 97.009 1.00 93.35 228 ILE A O 1
ATOM 1721 N N . LEU A 1 229 ? 99.572 94.329 96.666 1.00 92.95 229 LEU A N 1
ATOM 1722 C CA . LEU A 1 229 ? 99.177 94.721 98.021 1.00 87.37 229 LEU A CA 1
ATOM 1723 C C . LEU A 1 229 ? 99.904 93.927 99.115 1.00 91.55 229 LEU A C 1
ATOM 1724 O O . LEU A 1 229 ? 100.417 94.516 100.082 1.00 94.38 229 LEU A O 1
ATOM 1729 N N . VAL A 1 230 ? 100.084 92.618 98.927 1.00 91.87 230 VAL A N 1
ATOM 1730 C CA . VAL A 1 230 ? 100.823 91.819 99.903 1.00 85.53 230 VAL A CA 1
ATOM 1731 C C . VAL A 1 230 ? 102.306 92.172 99.914 1.00 90.49 230 VAL A C 1
ATOM 1732 O O . VAL A 1 230 ? 102.924 92.260 100.984 1.00 97.34 230 VAL A O 1
ATOM 1736 N N . GLY A 1 231 ? 102.919 92.329 98.745 1.00 83.75 231 GLY A N 1
ATOM 1737 C CA . GLY A 1 231 ? 104.324 92.670 98.710 1.00 75.08 231 GLY A CA 1
ATOM 1738 C C . GLY A 1 231 ? 104.612 94.009 99.354 1.00 80.65 231 GLY A C 1
ATOM 1739 O O . GLY A 1 231 ? 105.593 94.154 100.083 1.00 85.62 231 GLY A O 1
ATOM 1740 N N . LEU A 1 232 ? 103.787 95.018 99.066 1.00 76.29 232 LEU A N 1
ATOM 1741 C CA . LEU A 1 232 ? 103.958 96.303 99.731 1.00 75.16 232 LEU A CA 1
ATOM 1742 C C . LEU A 1 232 ? 103.816 96.181 101.238 1.00 83.00 232 LEU A C 1
ATOM 1743 O O . LEU A 1 232 ? 104.573 96.809 101.987 1.00 87.76 232 LEU A O 1
ATOM 1748 N N . THR A 1 233 ? 102.917 95.313 101.706 1.00 87.18 233 THR A N 1
ATOM 1749 C CA . THR A 1 233 ? 102.812 95.098 103.147 1.00 86.55 233 THR A CA 1
ATOM 1750 C C . THR A 1 233 ? 104.095 94.519 103.731 1.00 89.65 233 THR A C 1
ATOM 1751 O O . THR A 1 233 ? 104.613 95.022 104.733 1.00 90.19 233 THR A O 1
ATOM 1755 N N . VAL A 1 234 ? 104.625 93.463 103.116 1.00 87.40 234 VAL A N 1
ATOM 1756 C CA . VAL A 1 234 ? 105.826 92.808 103.641 1.00 76.97 234 VAL A CA 1
ATOM 1757 C C . VAL A 1 234 ? 107.033 93.742 103.610 1.00 83.98 234 VAL A C 1
ATOM 1758 O O . VAL A 1 234 ? 107.782 93.860 104.593 1.00 93.61 234 VAL A O 1
ATOM 1762 N N . ILE A 1 235 ? 107.230 94.440 102.492 1.00 90.11 235 ILE A N 1
ATOM 1763 C CA . ILE A 1 235 ? 108.369 95.347 102.363 1.00 83.94 235 ILE A CA 1
ATOM 1764 C C . ILE A 1 235 ? 108.284 96.485 103.370 1.00 84.04 235 ILE A C 1
ATOM 1765 O O . ILE A 1 235 ? 109.278 96.828 104.018 1.00 93.55 235 ILE A O 1
ATOM 1770 N N . ARG A 1 236 ? 107.110 97.102 103.511 1.00 89.10 236 ARG A N 1
ATOM 1771 C CA . ARG A 1 236 ? 106.974 98.174 104.489 1.00 91.12 236 ARG A CA 1
ATOM 1772 C C . ARG A 1 236 ? 107.158 97.675 105.915 1.00 95.78 236 ARG A C 1
ATOM 1773 O O . ARG A 1 236 ? 107.736 98.378 106.747 1.00 98.90 236 ARG A O 1
ATOM 1781 N N . ALA A 1 237 ? 106.636 96.491 106.238 1.00 97.46 237 ALA A N 1
ATOM 1782 C CA . ALA A 1 237 ? 106.835 95.939 107.574 1.00 93.20 237 ALA A CA 1
ATOM 1783 C C . ALA A 1 237 ? 108.309 95.750 107.903 1.00 93.82 237 ALA A C 1
ATOM 1784 O O . ALA A 1 237 ? 108.756 96.102 109.001 1.00 104.80 237 ALA A O 1
ATOM 1786 N N . PHE A 1 238 ? 109.103 95.305 106.930 1.00 93.86 238 PHE A N 1
ATOM 1787 C CA . PHE A 1 238 ? 110.541 95.183 107.167 1.00 92.39 238 PHE A CA 1
ATOM 1788 C C . PHE A 1 238 ? 111.232 96.540 107.266 1.00 96.41 238 PHE A C 1
ATOM 1789 O O . PHE A 1 238 ? 112.085 96.746 108.140 1.00 99.34 238 PHE A O 1
ATOM 1797 N N . LEU A 1 239 ? 110.887 97.471 106.382 1.00 100.14 239 LEU A N 1
ATOM 1798 C CA . LEU A 1 239 ? 111.452 98.815 106.455 1.00 100.43 239 LEU A CA 1
ATOM 1799 C C . LEU A 1 239 ? 111.178 99.482 107.800 1.00 99.94 239 LEU A C 1
ATOM 1800 O O . LEU A 1 239 ? 112.083 100.066 108.407 1.00 104.69 239 LEU A O 1
ATOM 1805 N N . ASN A 1 240 ? 109.930 99.438 108.266 1.00 101.64 240 ASN A N 1
ATOM 1806 C CA . ASN A 1 240 ? 109.605 99.978 109.583 1.00 102.07 240 ASN A CA 1
ATOM 1807 C C . ASN A 1 240 ? 110.388 99.279 110.682 1.00 104.09 240 ASN A C 1
ATOM 1808 O O . ASN A 1 240 ? 110.982 99.937 111.542 1.00 109.54 240 ASN A O 1
ATOM 1813 N N . LEU A 1 241 ? 110.429 97.947 110.654 1.00 100.18 241 LEU A N 1
ATOM 1814 C CA . LEU A 1 241 ? 111.197 97.211 111.651 1.00 96.46 241 LEU A CA 1
ATOM 1815 C C . LEU A 1 241 ? 112.633 97.705 111.744 1.00 101.83 241 LEU A C 1
ATOM 1816 O O . LEU A 1 241 ? 113.169 97.870 112.844 1.00 106.31 241 LEU A O 1
ATOM 1821 N N . VAL A 1 242 ? 113.274 97.949 110.603 1.00 101.11 242 VAL A N 1
ATOM 1822 C CA . VAL A 1 242 ? 114.674 98.371 110.618 1.00 96.67 242 VAL A CA 1
ATOM 1823 C C . VAL A 1 242 ? 114.829 99.825 111.069 1.00 98.34 242 VAL A C 1
ATOM 1824 O O . VAL A 1 242 ? 115.646 100.124 111.946 1.00 101.14 242 VAL A O 1
ATOM 1828 N N . VAL A 1 243 ? 114.060 100.753 110.488 1.00 105.62 243 VAL A N 1
ATOM 1829 C CA . VAL A 1 243 ? 114.336 102.181 110.703 1.00 101.72 243 VAL A CA 1
ATOM 1830 C C . VAL A 1 243 ? 113.604 102.834 111.871 1.00 103.95 243 VAL A C 1
ATOM 1831 O O . VAL A 1 243 ? 113.907 103.997 112.191 1.00 110.95 243 VA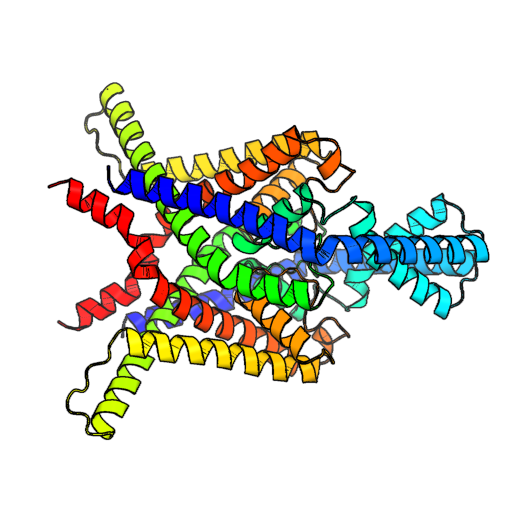L A O 1
ATOM 1835 N N . LEU A 1 244 ? 112.625 102.164 112.485 1.00 111.43 244 LEU A N 1
ATOM 1836 C CA . LEU A 1 244 ? 111.823 102.812 113.517 1.00 111.02 244 LEU A CA 1
ATOM 1837 C C . LEU A 1 244 ? 112.659 103.336 114.680 1.00 109.95 244 LEU A C 1
ATOM 1838 O O . LEU A 1 244 ? 112.321 104.370 115.264 1.00 116.73 244 LEU A O 1
ATOM 1843 N N . ARG A 1 245 ? 113.749 102.653 115.027 1.00 109.72 245 ARG A N 1
ATOM 1844 C CA . ARG A 1 245 ? 114.634 103.146 116.080 1.00 116.35 245 ARG A CA 1
ATOM 1845 C C . ARG A 1 245 ? 115.205 104.526 115.775 1.00 119.21 245 ARG A C 1
ATOM 1846 O O . ARG A 1 245 ? 115.515 105.283 116.699 1.00 114.20 245 ARG A O 1
ATOM 1848 N N . PHE A 1 246 ? 115.341 104.874 114.499 1.00 120.06 246 PHE A N 1
ATOM 1849 C CA . PHE A 1 246 ? 115.956 106.121 114.060 1.00 110.96 246 PHE A CA 1
ATOM 1850 C C . PHE A 1 246 ? 114.955 107.207 113.706 1.00 114.01 246 PHE A C 1
ATOM 1851 O O . PHE A 1 246 ? 115.237 108.388 113.912 1.00 119.48 246 PHE A O 1
ATOM 1859 N N . LEU A 1 247 ? 113.805 106.837 113.149 1.00 113.25 247 LEU A N 1
ATOM 1860 C CA . LEU A 1 247 ? 112.787 107.837 112.827 1.00 112.21 247 LEU A CA 1
ATOM 1861 C C . LEU A 1 247 ? 112.330 108.643 114.042 1.00 115.29 247 LEU A C 1
ATOM 1862 O O . LEU A 1 247 ? 111.905 109.794 113.891 1.00 112.58 247 LEU A O 1
ATOM 1867 N N . THR A 1 248 ? 112.394 108.072 115.240 1.00 125.15 248 THR A N 1
ATOM 1868 C CA . THR A 1 248 ? 111.904 108.716 116.455 1.00 123.78 248 THR A CA 1
ATOM 1869 C C . THR A 1 248 ? 112.973 109.456 117.259 1.00 124.14 248 THR A C 1
ATOM 1870 O O . THR A 1 248 ? 112.641 110.034 118.301 1.00 126.34 248 THR A O 1
ATOM 1874 N N . MET A 1 249 ? 114.232 109.461 116.814 1.00 124.04 249 MET A N 1
ATOM 1875 C CA . MET A 1 249 ? 115.314 109.999 117.636 1.00 122.39 249 MET A CA 1
ATOM 1876 C C . MET A 1 249 ? 115.182 111.499 117.860 1.00 124.22 249 MET A C 1
ATOM 1877 O O . MET A 1 249 ? 115.421 111.986 118.968 1.00 122.49 249 MET A O 1
ATOM 1882 N N . ASN A 1 250 ? 114.867 112.259 116.815 1.00 128.23 250 ASN A N 1
ATOM 1883 C CA . ASN A 1 250 ? 114.842 113.711 116.961 1.00 126.97 250 ASN A CA 1
ATOM 1884 C C . ASN A 1 250 ? 113.757 114.158 117.933 1.00 127.54 250 ASN A C 1
ATOM 1885 O O . ASN A 1 250 ? 113.990 115.032 118.773 1.00 126.99 250 ASN A O 1
ATOM 1890 N N . SER A 1 251 ? 112.580 113.534 117.868 1.00 129.99 251 SER A N 1
ATOM 1891 C CA . SER A 1 251 ? 111.516 113.855 118.812 1.00 125.09 251 SER A CA 1
ATOM 1892 C C . SER A 1 251 ? 111.782 113.315 120.212 1.00 125.34 251 SER A C 1
ATOM 1893 O O . SER A 1 251 ? 111.421 113.967 121.196 1.00 127.36 251 SER A O 1
ATOM 1896 N N . GLU A 1 252 ? 112.439 112.161 120.338 1.00 130.03 252 GLU A N 1
ATOM 1897 C CA . GLU A 1 252 ? 112.843 111.689 121.659 1.00 129.88 252 GLU A CA 1
ATOM 1898 C C . GLU A 1 252 ? 113.847 112.631 122.317 1.00 131.56 252 GLU A C 1
ATOM 1899 O O . GLU A 1 252 ? 113.720 112.964 123.500 1.00 133.76 252 GLU A O 1
ATOM 1901 N N . ASP A 1 253 ? 114.849 113.081 121.561 1.00 134.21 253 ASP A N 1
ATOM 1902 C CA . ASP A 1 253 ? 115.800 114.057 122.084 1.00 134.54 253 ASP A CA 1
ATOM 1903 C C . ASP A 1 253 ? 115.137 115.393 122.399 1.00 135.68 253 ASP A C 1
ATOM 1904 O O . ASP A 1 253 ? 115.479 116.031 123.398 1.00 134.40 253 ASP A O 1
ATOM 1909 N N . GLU A 1 254 ? 114.207 115.846 121.557 1.00 139.39 254 GLU A N 1
ATOM 1910 C CA . GLU A 1 254 ? 113.507 117.098 121.837 1.00 137.51 254 GLU A CA 1
ATOM 1911 C C . GLU A 1 254 ? 112.642 117.007 123.089 1.00 138.67 254 GLU A C 1
ATOM 1912 O O . GLU A 1 254 ? 112.550 117.975 123.852 1.00 140.53 254 GLU A O 1
ATOM 1914 N N . ARG A 1 255 ? 112.002 115.861 123.324 1.00 139.16 255 ARG A N 1
ATOM 1915 C CA . ARG A 1 255 ? 111.265 115.663 124.569 1.00 139.57 255 ARG A CA 1
ATOM 1916 C C . ARG A 1 255 ? 112.190 115.604 125.780 1.00 141.15 255 ARG A C 1
ATOM 1917 O O . ARG A 1 255 ? 111.923 116.244 126.803 1.00 140.97 255 ARG A O 1
ATOM 1919 N N . ARG A 1 256 ? 113.282 114.844 125.689 1.00 145.71 256 ARG A N 1
ATOM 1920 C CA . ARG A 1 256 ? 114.226 114.774 126.802 1.00 144.85 256 ARG A CA 1
ATOM 1921 C C . ARG A 1 256 ? 114.881 116.119 127.090 1.00 145.88 256 ARG A C 1
ATOM 1922 O O . ARG A 1 256 ? 115.261 116.389 128.234 1.00 144.66 256 ARG A O 1
ATOM 1924 N N . ASP A 1 257 ? 115.034 116.967 126.074 1.00 148.54 257 ASP A N 1
ATOM 1925 C CA . ASP A 1 257 ? 115.628 118.285 126.260 1.00 149.06 257 ASP A CA 1
ATOM 1926 C C . ASP A 1 257 ? 114.789 119.218 127.123 1.00 148.88 257 ASP A C 1
ATOM 1927 O O . ASP A 1 257 ? 115.285 120.284 127.503 1.00 147.19 257 ASP A O 1
ATOM 1929 N N . ALA A 1 258 ? 113.542 118.862 127.439 1.00 151.67 258 ALA A N 1
ATOM 1930 C CA . ALA A 1 258 ? 112.782 119.640 128.410 1.00 152.31 258 ALA A CA 1
ATOM 1931 C C . ALA A 1 258 ? 113.313 119.484 129.829 1.00 153.10 258 ALA A C 1
ATOM 1932 O O . ALA A 1 258 ? 113.013 120.322 130.685 1.00 149.99 258 ALA A O 1
ATOM 1934 N N . GLU A 1 259 ? 114.087 118.439 130.099 1.00 157.27 259 GLU A N 1
ATOM 1935 C CA . GLU A 1 259 ? 114.647 118.224 131.427 1.00 156.16 259 GLU A CA 1
ATOM 1936 C C . GLU A 1 259 ? 115.726 119.254 131.735 1.00 156.06 259 GLU A C 1
ATOM 1937 O O . GLU A 1 259 ? 116.918 118.954 131.667 1.00 156.35 259 GLU A O 1
ATOM 1939 N N . LYS B 1 2 ? 91.953 92.339 120.783 1.00 120.52 2 LYS B N 1
ATOM 1940 C CA . LYS B 1 2 ? 90.928 92.298 119.750 1.00 123.62 2 LYS B CA 1
ATOM 1941 C C . LYS B 1 2 ? 90.837 93.614 118.995 1.00 123.29 2 LYS B C 1
ATOM 1942 O O . LYS B 1 2 ? 90.809 93.617 117.771 1.00 125.43 2 LYS B O 1
ATOM 1948 N N . ARG B 1 3 ? 90.763 94.726 119.732 1.00 119.46 3 ARG B N 1
ATOM 1949 C CA . ARG B 1 3 ? 90.544 96.030 119.114 1.00 116.80 3 ARG B CA 1
ATOM 1950 C C . ARG B 1 3 ? 91.527 96.312 117.987 1.00 118.14 3 ARG B C 1
ATOM 1951 O O . ARG B 1 3 ? 91.164 96.951 116.994 1.00 123.11 3 ARG B O 1
ATOM 1959 N N . GLN B 1 4 ? 92.769 95.846 118.118 1.00 116.90 4 GLN B N 1
ATOM 1960 C CA . GLN B 1 4 ? 93.729 95.983 117.030 1.00 116.96 4 GLN B CA 1
ATOM 1961 C C . GLN B 1 4 ? 93.247 95.260 115.780 1.00 118.96 4 GLN B C 1
ATOM 1962 O O . GLN B 1 4 ? 93.420 95.749 114.659 1.00 122.10 4 GLN B O 1
ATOM 1968 N N . ASN B 1 5 ? 92.594 94.114 115.956 1.00 110.33 5 ASN B N 1
ATOM 1969 C CA . ASN B 1 5 ? 92.121 93.348 114.812 1.00 108.41 5 ASN B CA 1
ATOM 1970 C C . ASN B 1 5 ? 90.892 93.970 114.166 1.00 112.23 5 ASN B C 1
ATOM 1971 O O . ASN B 1 5 ? 90.775 93.974 112.938 1.00 115.56 5 ASN B O 1
ATOM 1976 N N . VAL B 1 6 ? 89.975 94.512 114.965 1.00 107.08 6 VAL B N 1
ATOM 1977 C CA . VAL B 1 6 ? 88.841 95.239 114.404 1.00 104.31 6 VAL B CA 1
ATOM 1978 C C . VAL B 1 6 ? 89.301 96.489 113.669 1.00 103.86 6 VAL B C 1
ATOM 1979 O O . VAL B 1 6 ? 88.781 96.819 112.598 1.00 111.52 6 VAL B O 1
ATOM 1983 N N . ARG B 1 7 ? 90.339 97.152 114.177 1.00 106.85 7 ARG B N 1
ATOM 1984 C CA . ARG B 1 7 ? 90.912 98.279 113.448 1.00 103.19 7 ARG B CA 1
ATOM 1985 C C . ARG B 1 7 ? 91.528 97.861 112.117 1.00 107.04 7 ARG B C 1
ATOM 1986 O O . ARG B 1 7 ? 91.274 98.498 111.090 1.00 114.62 7 ARG B O 1
ATOM 1994 N N . THR B 1 8 ? 92.355 96.814 112.102 1.00 99.06 8 THR B N 1
ATOM 1995 C CA . THR B 1 8 ? 92.975 96.426 110.834 1.00 102.78 8 THR B CA 1
ATOM 1996 C C . THR B 1 8 ? 91.959 95.903 109.821 1.00 108.79 8 THR B C 1
ATOM 1997 O O . THR B 1 8 ? 92.076 96.186 108.623 1.00 113.70 8 THR B O 1
ATOM 2001 N N . LEU B 1 9 ? 90.961 95.136 110.264 1.00 100.37 9 LEU B N 1
ATOM 2002 C CA . LEU B 1 9 ? 89.913 94.709 109.341 1.00 95.07 9 LEU B CA 1
ATOM 2003 C C . LEU B 1 9 ? 89.100 95.884 108.812 1.00 95.74 9 LEU B C 1
ATOM 2004 O O . LEU B 1 9 ? 88.731 95.910 107.630 1.00 100.35 9 LEU B O 1
ATOM 2009 N N . SER B 1 10 ? 88.828 96.878 109.656 1.00 93.21 10 SER B N 1
ATOM 2010 C CA . SER B 1 10 ? 88.160 98.078 109.174 1.00 93.01 10 SER B CA 1
ATOM 2011 C C . SER B 1 10 ? 89.000 98.810 108.142 1.00 95.68 10 SER B C 1
ATOM 2012 O O . SER B 1 10 ? 88.472 99.304 107.146 1.00 103.41 10 SER B O 1
ATOM 2015 N N . LEU B 1 11 ? 90.309 98.890 108.358 1.00 96.12 11 LEU B N 1
ATOM 2016 C CA . LEU B 1 11 ? 91.172 99.564 107.392 1.00 92.98 11 LEU B CA 1
ATOM 2017 C C . LEU B 1 11 ? 91.259 98.814 106.067 1.00 97.63 11 LEU B C 1
ATOM 2018 O O . LEU B 1 11 ? 91.302 99.438 105.002 1.00 101.08 11 LEU B O 1
ATOM 2023 N N . ILE B 1 12 ? 91.233 97.484 106.096 1.00 94.74 12 ILE B N 1
ATOM 2024 C CA . ILE B 1 12 ? 91.224 96.719 104.847 1.00 90.97 12 ILE B CA 1
ATOM 2025 C C . ILE B 1 12 ? 89.910 96.898 104.088 1.00 93.87 12 ILE B C 1
ATOM 2026 O O . ILE B 1 12 ? 89.906 97.112 102.867 1.00 93.59 12 ILE B O 1
ATOM 2031 N N . VAL B 1 13 ? 88.777 96.786 104.782 1.00 94.15 13 VAL B N 1
ATOM 2032 C CA . VAL B 1 13 ? 87.485 97.004 104.128 1.00 93.20 13 VAL B CA 1
ATOM 2033 C C . VAL B 1 13 ? 87.353 98.431 103.599 1.00 94.35 13 VAL B C 1
ATOM 2034 O O . VAL B 1 13 ? 86.834 98.649 102.496 1.00 101.66 13 VAL B O 1
ATOM 2038 N N . CYS B 1 14 ? 87.870 99.417 104.335 1.00 94.52 14 CYS B N 1
ATOM 2039 C CA . CYS B 1 14 ? 87.925 100.786 103.827 1.00 93.67 14 CYS B CA 1
ATOM 2040 C C . CYS B 1 14 ? 88.771 100.894 102.567 1.00 94.31 14 CYS B C 1
ATOM 2041 O O . CYS B 1 14 ? 88.379 101.561 101.609 1.00 97.70 14 CYS B O 1
ATOM 2044 N N . THR B 1 15 ? 89.955 100.288 102.560 1.00 91.56 15 THR B N 1
ATOM 2045 C CA . THR B 1 15 ? 90.830 100.422 101.400 1.00 89.19 15 THR B CA 1
ATOM 2046 C C . THR B 1 15 ? 90.210 99.801 100.155 1.00 89.30 15 THR B C 1
ATOM 2047 O O . THR B 1 15 ? 90.252 100.392 99.072 1.00 93.56 15 THR B O 1
ATOM 2051 N N . PHE B 1 16 ? 89.640 98.602 100.277 1.00 95.84 16 PHE B N 1
ATOM 2052 C CA . PHE B 1 16 ? 88.984 98.011 99.109 1.00 94.09 16 PHE B CA 1
ATOM 2053 C C . PHE B 1 16 ? 87.722 98.752 98.676 1.00 97.00 16 PHE B C 1
ATOM 2054 O O . PHE B 1 16 ? 87.464 98.858 97.471 1.00 107.50 16 PHE B O 1
ATOM 2062 N N . THR B 1 17 ? 86.942 99.304 99.607 1.00 82.21 17 THR B N 1
ATOM 2063 C CA . THR B 1 17 ? 85.820 100.143 99.195 1.00 78.87 17 THR B CA 1
ATOM 2064 C C . THR B 1 17 ? 86.291 101.394 98.468 1.00 84.05 17 THR B C 1
ATOM 2065 O O . THR B 1 17 ? 85.685 101.815 97.477 1.00 93.34 17 THR B O 1
ATOM 2069 N N . TYR B 1 18 ? 87.373 101.999 98.947 1.00 85.82 18 TYR B N 1
ATOM 2070 C CA . TYR B 1 18 ? 87.938 103.179 98.309 1.00 74.75 18 TYR B CA 1
ATOM 2071 C C . TYR B 1 18 ? 88.490 102.875 96.923 1.00 80.29 18 TYR B C 1
ATOM 2072 O O . TYR B 1 18 ? 88.323 103.675 95.998 1.00 83.43 18 TYR B O 1
ATOM 2081 N N . LEU B 1 19 ? 89.090 101.703 96.739 1.00 79.72 19 LEU B N 1
ATOM 2082 C CA . LEU B 1 19 ? 89.502 101.284 95.402 1.00 71.65 19 LEU B CA 1
ATOM 2083 C C . LEU B 1 19 ? 88.321 101.051 94.469 1.00 75.49 19 LEU B C 1
ATOM 2084 O O . LEU B 1 19 ? 88.382 101.426 93.297 1.00 81.84 19 LEU B O 1
ATOM 2089 N N . LEU B 1 20 ? 87.251 100.414 94.946 1.00 77.57 20 LEU B N 1
ATOM 2090 C CA . LEU B 1 20 ? 86.078 100.223 94.092 1.00 78.33 20 LEU B CA 1
ATOM 2091 C C . LEU B 1 20 ? 85.425 101.542 93.688 1.00 83.20 20 LEU B C 1
ATOM 2092 O O . LEU B 1 20 ? 85.065 101.734 92.518 1.00 89.47 20 LEU B O 1
ATOM 2097 N N . VAL B 1 21 ? 85.288 102.473 94.629 1.00 84.25 21 VAL B N 1
ATOM 2098 C CA . VAL B 1 21 ? 84.746 103.792 94.306 1.00 84.64 21 VAL B CA 1
ATOM 2099 C C . VAL B 1 21 ? 85.651 104.540 93.332 1.00 90.21 21 VAL B C 1
ATOM 2100 O O . VAL B 1 21 ? 85.176 105.157 92.368 1.00 91.61 21 VAL B O 1
ATOM 2104 N N . GLY B 1 22 ? 86.963 104.479 93.545 1.00 80.08 22 GLY B N 1
ATOM 2105 C CA . GLY B 1 22 ? 87.884 105.072 92.592 1.00 78.02 22 GLY B CA 1
ATOM 2106 C C . GLY B 1 22 ? 87.760 104.490 91.199 1.00 78.03 22 GLY B C 1
ATOM 2107 O O . GLY B 1 22 ? 87.724 105.224 90.216 1.00 84.91 22 GLY B O 1
ATOM 2108 N N . ALA B 1 23 ? 87.784 103.165 91.091 1.00 79.26 23 ALA B N 1
ATOM 2109 C CA . ALA B 1 23 ? 87.675 102.526 89.786 1.00 76.70 23 ALA B CA 1
ATOM 2110 C C . ALA B 1 23 ? 86.392 102.913 89.065 1.00 80.64 23 ALA B C 1
ATOM 2111 O O . ALA B 1 23 ? 86.419 103.228 87.870 1.00 86.68 23 ALA B O 1
ATOM 2113 N N . ALA B 1 24 ? 85.268 102.959 89.781 1.00 84.20 24 ALA B N 1
ATOM 2114 C CA . ALA B 1 24 ? 84.014 103.355 89.144 1.00 75.98 24 ALA B CA 1
ATOM 2115 C C . ALA B 1 24 ? 84.012 104.815 88.703 1.00 79.37 24 ALA B C 1
ATOM 2116 O O . ALA B 1 24 ? 83.515 105.136 87.616 1.00 88.54 24 ALA B O 1
ATOM 2118 N N . VAL B 1 25 ? 84.644 105.705 89.469 1.00 84.17 25 VAL B N 1
ATOM 2119 C CA . VAL B 1 25 ? 84.641 107.110 89.067 1.00 81.94 25 VAL B CA 1
ATOM 2120 C C . VAL B 1 25 ? 85.631 107.386 87.939 1.00 82.80 25 VAL B C 1
ATOM 2121 O O . VAL B 1 25 ? 85.328 108.145 87.015 1.00 89.92 25 VAL B O 1
ATOM 2125 N N . PHE B 1 26 ? 86.821 106.790 87.981 1.00 84.30 26 PHE B N 1
ATOM 2126 C CA . PHE B 1 26 ? 87.751 106.918 86.861 1.00 80.56 26 PHE B CA 1
ATOM 2127 C C . PHE B 1 26 ? 87.181 106.337 85.577 1.00 84.97 26 PHE B C 1
ATOM 2128 O O . PHE B 1 26 ? 87.382 106.899 84.498 1.00 92.76 26 PHE B O 1
ATOM 2136 N N . ASP B 1 27 ? 86.493 105.200 85.661 1.00 85.43 27 ASP B N 1
ATOM 2137 C CA . ASP B 1 27 ? 85.780 104.683 84.500 1.00 80.02 27 ASP B CA 1
ATOM 2138 C C . ASP B 1 27 ? 84.751 105.686 83.980 1.00 93.40 27 ASP B C 1
ATOM 2139 O O . ASP B 1 27 ? 84.688 105.955 82.777 1.00 97.12 27 ASP B O 1
ATOM 2144 N N . ALA B 1 28 ? 83.931 106.249 84.869 1.00 87.91 28 ALA B N 1
ATOM 2145 C CA . ALA B 1 28 ? 82.933 107.224 84.434 1.00 80.45 28 ALA B CA 1
ATOM 2146 C C . ALA B 1 28 ? 83.545 108.464 83.788 1.00 83.07 28 ALA B C 1
ATOM 2147 O O . ALA B 1 28 ? 82.978 109.014 82.838 1.00 87.44 28 ALA B O 1
ATOM 2149 N N . LEU B 1 29 ? 84.696 108.922 84.280 1.00 85.46 29 LEU B N 1
ATOM 2150 C CA . LEU B 1 29 ? 85.318 110.134 83.740 1.00 78.72 29 LEU B CA 1
ATOM 2151 C C . LEU B 1 29 ? 86.088 109.913 82.441 1.00 87.60 29 LEU B C 1
ATOM 2152 O O . LEU B 1 29 ? 86.034 110.755 81.541 1.00 86.37 29 LEU B O 1
ATOM 2157 N N . GLU B 1 30 ? 86.825 108.814 82.329 1.00 96.71 30 GLU B N 1
ATOM 2158 C CA . GLU B 1 30 ? 87.836 108.660 81.292 1.00 90.29 30 GLU B CA 1
ATOM 2159 C C . GLU B 1 30 ? 87.451 107.760 80.122 1.00 92.36 30 GLU B C 1
ATOM 2160 O O . GLU B 1 30 ? 88.040 107.897 79.049 1.00 95.93 30 GLU B O 1
ATOM 2166 N N . SER B 1 31 ? 86.510 106.831 80.289 1.00 97.11 31 SER B N 1
ATOM 2167 C CA . SER B 1 31 ? 86.293 105.796 79.278 1.00 96.37 31 SER B CA 1
ATOM 2168 C C . SER B 1 31 ? 85.753 106.293 77.937 1.00 103.53 31 SER B C 1
ATOM 2169 O O . SER B 1 31 ? 86.046 105.677 76.908 1.00 99.59 31 SER B O 1
ATOM 2172 N N . ASP B 1 32 ? 84.961 107.365 77.898 1.00 112.92 32 ASP B N 1
ATOM 2173 C CA . ASP B 1 32 ? 84.521 107.890 76.602 1.00 107.66 32 ASP B CA 1
ATOM 2174 C C . ASP B 1 32 ? 85.605 108.670 75.864 1.00 109.37 32 ASP B C 1
ATOM 2175 O O . ASP B 1 32 ? 85.716 108.573 74.630 1.00 113.41 32 ASP B O 1
ATOM 2177 N N . HIS B 1 33 ? 86.464 109.363 76.604 1.00 101.65 33 HIS B N 1
ATOM 2178 C CA . HIS B 1 33 ? 87.566 110.088 75.989 1.00 101.38 33 HIS B CA 1
ATOM 2179 C C . HIS B 1 33 ? 88.585 109.134 75.387 1.00 105.76 33 HIS B C 1
ATOM 2180 O O . HIS B 1 33 ? 89.100 109.384 74.293 1.00 112.71 33 HIS B O 1
ATOM 2187 N N . GLU B 1 34 ? 88.887 108.039 76.080 1.00 100.37 34 GLU B N 1
ATOM 2188 C CA . GLU B 1 34 ? 89.798 107.044 75.529 1.00 96.47 34 GLU B CA 1
ATOM 2189 C C . GLU B 1 34 ? 89.300 106.497 74.197 1.00 104.66 34 GLU B C 1
ATOM 2190 O O . GLU B 1 34 ? 90.075 106.361 73.249 1.00 110.68 34 GLU B O 1
ATOM 2196 N N . MET B 1 35 ? 88.020 106.131 74.119 1.00 103.55 35 MET B N 1
ATOM 2197 C CA . MET B 1 35 ? 87.492 105.565 72.880 1.00 101.77 35 MET B CA 1
ATOM 2198 C C . MET B 1 35 ? 87.493 106.573 71.736 1.00 107.75 35 MET B C 1
ATOM 2199 O O . MET B 1 35 ? 87.877 106.234 70.607 1.00 110.54 35 MET B O 1
ATOM 2201 N N . ARG B 1 36 ? 87.125 107.828 72.008 1.00 112.41 36 ARG B N 1
ATOM 2202 C CA . ARG B 1 36 ? 87.159 108.821 70.936 1.00 110.18 36 ARG B CA 1
ATOM 2203 C C . ARG B 1 36 ? 88.586 109.126 70.484 1.00 114.35 36 ARG B C 1
ATOM 2204 O O . ARG B 1 36 ? 88.852 109.263 69.279 1.00 117.77 36 ARG B O 1
ATOM 2206 N N . GLU B 1 37 ? 89.537 109.114 71.417 1.00 114.99 37 GLU B N 1
ATOM 2207 C CA . GLU B 1 37 ? 90.931 109.329 71.052 1.00 109.84 37 GLU B CA 1
ATOM 2208 C C . GLU B 1 37 ? 91.508 108.155 70.275 1.00 114.16 37 GLU B C 1
ATOM 2209 O O . GLU B 1 37 ? 92.272 108.357 69.328 1.00 120.27 37 GLU B O 1
ATOM 2215 N N . GLU B 1 38 ? 91.206 106.925 70.681 1.00 108.71 38 GLU B N 1
ATOM 2216 C CA . GLU B 1 38 ? 91.698 105.776 69.934 1.00 109.90 38 GLU B CA 1
ATOM 2217 C C . GLU B 1 38 ? 91.115 105.702 68.531 1.00 112.80 38 GLU B C 1
ATOM 2218 O O . GLU B 1 38 ? 91.826 105.331 67.592 1.00 118.99 38 GLU B O 1
ATOM 2220 N N . GLU B 1 39 ? 89.852 106.097 68.347 1.00 120.36 39 GLU B N 1
ATOM 2221 C CA . GLU B 1 39 ? 89.314 106.176 66.989 1.00 117.25 39 GLU B CA 1
ATOM 2222 C C . GLU B 1 39 ? 89.999 107.253 66.154 1.00 116.87 39 GLU B C 1
ATOM 2223 O O . GLU B 1 39 ? 90.323 107.022 64.979 1.00 119.78 39 GLU B O 1
ATOM 2229 N N . LYS B 1 40 ? 90.357 108.381 66.772 1.00 112.94 40 LYS B N 1
ATOM 2230 C CA . LYS B 1 40 ? 91.052 109.419 66.014 1.00 112.04 40 LYS B CA 1
ATOM 2231 C C . LYS B 1 40 ? 92.468 108.995 65.647 1.00 111.65 40 LYS B C 1
ATOM 2232 O O . LYS B 1 40 ? 92.916 109.205 64.510 1.00 112.75 40 LYS B O 1
ATOM 2234 N N . LEU B 1 41 ? 93.180 108.381 66.589 1.00 118.57 41 LEU B N 1
ATOM 2235 C CA . LEU B 1 41 ? 94.543 107.939 66.323 1.00 116.55 41 LEU B CA 1
ATOM 2236 C C . LEU B 1 41 ? 94.582 106.824 65.288 1.00 116.05 41 LEU B C 1
ATOM 2237 O O . LEU B 1 41 ? 95.465 106.815 64.426 1.00 119.35 41 LEU B O 1
ATOM 2242 N N . LYS B 1 42 ? 93.659 105.861 65.363 1.00 114.68 42 LYS B N 1
ATOM 2243 C CA . LYS B 1 42 ? 93.624 104.805 64.356 1.00 114.69 42 LYS B CA 1
ATOM 2244 C C . LYS B 1 42 ? 93.314 105.360 62.973 1.00 117.08 42 LYS B C 1
ATOM 2245 O O . LYS B 1 42 ? 93.894 104.915 61.973 1.00 119.46 42 LYS B O 1
ATOM 2247 N N . ALA B 1 43 ? 92.450 106.376 62.895 1.00 120.39 43 ALA B N 1
ATOM 2248 C CA . ALA B 1 43 ? 92.176 106.977 61.594 1.00 118.49 43 ALA B CA 1
ATOM 2249 C C . ALA B 1 43 ? 93.393 107.700 61.031 1.00 119.99 43 ALA B C 1
ATOM 2250 O O . ALA B 1 43 ? 93.697 107.570 59.839 1.00 122.59 43 ALA B O 1
ATOM 2252 N N . GLU B 1 44 ? 94.118 108.447 61.864 1.00 129.50 44 GLU B N 1
ATOM 2253 C CA . GLU B 1 44 ? 95.298 109.150 61.358 1.00 129.29 44 GLU B CA 1
ATOM 2254 C C . GLU B 1 44 ? 96.438 108.193 61.012 1.00 129.73 44 GLU B C 1
ATOM 2255 O O . GLU B 1 44 ? 97.173 108.416 60.039 1.00 128.01 44 GLU B O 1
ATOM 2261 N N . GLU B 1 45 ? 96.595 107.119 61.785 1.00 134.62 45 GLU B N 1
ATOM 2262 C CA . GLU B 1 45 ? 97.516 106.046 61.422 1.00 132.40 45 GLU B CA 1
ATOM 2263 C C . GLU B 1 45 ? 97.205 105.462 60.052 1.00 133.13 45 GLU B C 1
ATOM 2264 O O . GLU B 1 45 ? 98.105 105.297 59.223 1.00 133.56 45 GLU B O 1
ATOM 2270 N N . ILE B 1 46 ? 95.943 105.103 59.806 1.00 136.36 46 ILE B N 1
ATOM 2271 C CA . ILE B 1 46 ? 95.584 104.559 58.496 1.00 135.76 46 ILE B CA 1
ATOM 2272 C C . ILE B 1 46 ? 95.844 105.582 57.397 1.00 136.90 46 ILE B C 1
ATOM 2273 O O . ILE B 1 46 ? 96.370 105.245 56.330 1.00 136.76 46 ILE B O 1
ATOM 2278 N N . ARG B 1 47 ? 95.530 106.851 57.659 1.00 139.34 47 ARG B N 1
ATOM 2279 C CA . ARG B 1 47 ? 95.804 107.915 56.696 1.00 137.98 47 ARG B CA 1
ATOM 2280 C C . ARG B 1 47 ? 97.271 107.957 56.287 1.00 139.14 47 ARG B C 1
ATOM 2281 O O . ARG B 1 47 ? 97.598 107.897 55.094 1.00 139.83 47 ARG B O 1
ATOM 2289 N N . ILE B 1 48 ? 98.174 108.038 57.264 1.00 142.65 48 ILE B N 1
ATOM 2290 C CA . ILE B 1 48 ? 99.592 108.181 56.941 1.00 142.00 48 ILE B CA 1
ATOM 2291 C C . ILE B 1 48 ? 100.142 106.900 56.327 1.00 141.32 48 ILE B C 1
ATOM 2292 O O . ILE B 1 48 ? 100.861 106.938 55.323 1.00 139.82 48 ILE B O 1
ATOM 2297 N N . LYS B 1 49 ? 99.816 105.749 56.914 1.00 141.33 49 LYS B N 1
ATOM 2298 C CA . LYS B 1 49 ? 100.312 104.483 56.385 1.00 140.88 49 LYS B CA 1
ATOM 2299 C C . LYS B 1 49 ? 99.866 104.260 54.945 1.00 142.74 49 LYS B C 1
ATOM 2300 O O . LYS B 1 49 ? 100.604 103.674 54.146 1.00 143.59 49 LYS B O 1
ATOM 2306 N N . GLY B 1 50 ? 98.665 104.707 54.591 1.00 143.80 50 GLY B N 1
ATOM 2307 C CA . GLY B 1 50 ? 98.209 104.610 53.219 1.00 142.32 50 GLY B CA 1
ATOM 2308 C C . GLY B 1 50 ? 98.796 105.625 52.260 1.00 141.53 50 GLY B C 1
ATOM 2309 O O . GLY B 1 50 ? 99.006 105.317 51.084 1.00 140.28 50 GLY B O 1
ATOM 2310 N N . LYS B 1 51 ? 99.050 106.844 52.742 1.00 143.86 51 LYS B N 1
ATOM 2311 C CA . LYS B 1 51 ? 99.637 107.876 51.890 1.00 145.32 51 LYS B CA 1
ATOM 2312 C C . LYS B 1 51 ? 101.004 107.472 51.345 1.00 146.43 51 LYS B C 1
ATOM 2313 O O . LYS B 1 51 ? 101.277 107.631 50.150 1.00 145.84 51 LYS B O 1
ATOM 2319 N N . TYR B 1 52 ? 101.881 106.959 52.203 1.00 150.87 52 TYR B N 1
ATOM 2320 C CA . TYR B 1 52 ? 103.220 106.541 51.802 1.00 150.22 52 TYR B CA 1
ATOM 2321 C C . TYR B 1 52 ? 103.331 105.058 51.478 1.00 150.08 52 TYR B C 1
ATOM 2322 O O . TYR B 1 52 ? 104.411 104.607 51.088 1.00 149.30 52 TYR B O 1
ATOM 2331 N N . ASN B 1 53 ? 102.252 104.296 51.629 1.00 149.92 53 ASN B N 1
ATOM 2332 C CA . ASN B 1 53 ? 102.245 102.855 51.383 1.00 150.50 53 ASN B CA 1
ATOM 2333 C C . ASN B 1 53 ? 103.330 102.140 52.189 1.00 149.33 53 ASN B C 1
ATOM 2334 O O . ASN B 1 53 ? 104.078 101.304 51.678 1.00 148.09 53 ASN B O 1
ATOM 2339 N N . ILE B 1 54 ? 103.419 102.495 53.471 1.00 150.02 54 ILE B N 1
ATOM 2340 C CA . ILE B 1 54 ? 104.477 101.983 54.335 1.00 151.37 54 ILE B CA 1
ATOM 2341 C C . ILE B 1 54 ? 104.240 100.504 54.609 1.00 151.65 54 ILE B C 1
ATOM 2342 O O . ILE B 1 54 ? 103.151 100.102 55.037 1.00 150.80 54 ILE B O 1
ATOM 2347 N N . SER B 1 55 ? 105.260 99.684 54.366 1.00 152.43 55 SER B N 1
ATOM 2348 C CA . SER B 1 55 ? 105.153 98.255 54.623 1.00 150.11 55 SER B CA 1
ATOM 2349 C C . SER B 1 55 ? 104.997 97.971 56.114 1.00 151.92 55 SER B C 1
ATOM 2350 O O . SER B 1 55 ? 105.532 98.684 56.965 1.00 153.33 55 SER B O 1
ATOM 2352 N N . SER B 1 56 ? 104.239 96.914 56.420 1.00 152.88 56 SER B N 1
ATOM 2353 C CA . SER B 1 56 ? 103.895 96.606 57.806 1.00 153.17 56 SER B CA 1
ATOM 2354 C C . SER B 1 56 ? 105.133 96.388 58.668 1.00 154.51 56 SER B C 1
ATOM 2355 O O . SER B 1 56 ? 105.190 96.849 59.815 1.00 153.47 56 SER B O 1
ATOM 2357 N N . GLU B 1 57 ? 106.138 95.692 58.134 1.00 154.67 57 GLU B N 1
ATOM 2358 C CA . GLU B 1 57 ? 107.371 95.478 58.885 1.00 154.07 57 GLU B CA 1
ATOM 2359 C C . GLU B 1 57 ? 108.136 96.780 59.077 1.00 153.39 57 GLU B C 1
ATOM 2360 O O . GLU B 1 57 ? 108.678 97.039 60.160 1.00 152.14 57 GLU B O 1
ATOM 2362 N N . ASP B 1 58 ? 108.157 97.630 58.052 1.00 147.72 58 ASP B N 1
ATOM 2363 C CA . ASP B 1 58 ? 108.770 98.942 58.207 1.00 148.44 58 ASP B CA 1
ATOM 2364 C C . ASP B 1 58 ? 108.003 99.804 59.196 1.00 148.57 58 ASP B C 1
ATOM 2365 O O . ASP B 1 58 ? 108.612 100.557 59.954 1.00 148.29 58 ASP B O 1
ATOM 2370 N N . TYR B 1 59 ? 106.673 99.729 59.199 1.00 144.11 59 TYR B N 1
ATOM 2371 C CA . TYR B 1 59 ? 105.915 100.493 60.186 1.00 142.10 59 TYR B CA 1
ATOM 2372 C C . TYR B 1 59 ? 106.150 99.997 61.610 1.00 141.84 59 TYR B C 1
ATOM 2373 O O . TYR B 1 59 ? 106.255 100.804 62.537 1.00 142.93 59 TYR B O 1
ATOM 2382 N N . ARG B 1 60 ? 106.241 98.683 61.809 1.00 140.81 60 ARG B N 1
ATOM 2383 C CA . ARG B 1 60 ? 106.596 98.159 63.127 1.00 142.31 60 ARG B CA 1
ATOM 2384 C C . ARG B 1 60 ? 107.978 98.628 63.570 1.00 142.07 60 ARG B C 1
ATOM 2385 O O . ARG B 1 60 ? 108.166 99.074 64.712 1.00 141.34 60 ARG B O 1
ATOM 2387 N N . GLN B 1 61 ? 108.959 98.552 62.670 1.00 139.70 61 GLN B N 1
ATOM 2388 C CA . GLN B 1 61 ? 110.297 99.028 63.002 1.00 140.17 61 GLN B CA 1
ATOM 2389 C C . GLN B 1 61 ? 110.311 100.524 63.284 1.00 138.03 61 GLN B C 1
ATOM 2390 O O . GLN B 1 61 ? 111.005 100.982 64.195 1.00 139.52 61 GLN B O 1
ATOM 2396 N N . LEU B 1 62 ? 109.584 101.302 62.487 1.00 131.23 62 LEU B N 1
ATOM 2397 C CA . LEU B 1 62 ? 109.487 102.739 62.702 1.00 129.67 62 LEU B CA 1
ATOM 2398 C C . LEU B 1 62 ? 108.839 103.070 64.040 1.00 130.76 62 LEU B C 1
ATOM 2399 O O . LEU B 1 62 ? 109.247 104.021 64.712 1.00 133.26 62 LEU B O 1
ATOM 2404 N N . GLU B 1 63 ? 107.831 102.298 64.445 1.00 135.19 63 GLU B N 1
ATOM 2405 C CA . GLU B 1 63 ? 107.242 102.469 65.771 1.00 134.37 63 GLU B CA 1
ATOM 2406 C C . GLU B 1 63 ? 108.253 102.189 66.875 1.00 133.21 63 GLU B C 1
ATOM 2407 O O . GLU B 1 63 ? 108.354 102.948 67.845 1.00 133.96 63 GLU B O 1
ATOM 2409 N N . LEU B 1 64 ? 109.019 101.107 66.739 1.00 134.42 64 LEU B N 1
ATOM 2410 C CA . LEU B 1 64 ? 110.064 100.815 67.721 1.00 133.36 64 LEU B CA 1
ATOM 2411 C C . LEU B 1 64 ? 111.109 101.925 67.790 1.00 131.85 64 LEU B C 1
ATOM 2412 O O . LEU B 1 64 ? 111.499 102.363 68.879 1.00 131.90 64 LEU B O 1
ATOM 2417 N N . VAL B 1 65 ? 111.565 102.397 66.631 1.00 124.69 65 VAL B N 1
ATOM 2418 C CA . VAL B 1 65 ? 112.536 103.488 66.576 1.00 121.11 65 VAL B CA 1
ATOM 2419 C C . VAL B 1 65 ? 111.991 104.748 67.235 1.00 120.21 65 VAL B C 1
ATOM 2420 O O . VAL B 1 65 ? 112.676 105.391 68.032 1.00 123.07 65 VAL B O 1
ATOM 2424 N N . ILE B 1 66 ? 110.767 105.139 66.887 1.00 118.09 66 ILE B N 1
ATOM 2425 C CA . ILE B 1 66 ? 110.190 106.367 67.425 1.00 119.76 66 ILE B CA 1
ATOM 2426 C C . ILE B 1 66 ? 109.968 106.273 68.931 1.00 121.05 66 ILE B C 1
ATOM 2427 O O . ILE B 1 66 ? 110.153 107.254 69.659 1.00 119.63 66 ILE B O 1
ATOM 2432 N N . LEU B 1 67 ? 109.575 105.101 69.427 1.00 122.66 67 LEU B N 1
ATOM 2433 C CA . LEU B 1 67 ? 109.390 104.940 70.867 1.00 121.69 67 LEU B CA 1
ATOM 2434 C C . LEU B 1 67 ? 110.713 104.965 71.626 1.00 122.35 67 LEU B C 1
ATOM 2435 O O . LEU B 1 67 ? 110.824 105.615 72.671 1.00 122.26 67 LEU B O 1
ATOM 2440 N N . GLN B 1 68 ? 111.727 104.258 71.126 1.00 120.33 68 GLN B N 1
ATOM 2441 C CA . GLN B 1 68 ? 113.020 104.243 71.804 1.00 120.62 68 GLN B CA 1
ATOM 2442 C C . GLN B 1 68 ? 113.780 105.555 71.655 1.00 122.03 68 GLN B C 1
ATOM 2443 O O . GLN B 1 68 ? 114.623 105.878 72.495 1.00 119.93 68 GLN B O 1
ATOM 2449 N N . SER B 1 69 ? 113.495 106.321 70.607 1.00 122.07 69 SER B N 1
ATOM 2450 C CA . SER B 1 69 ? 114.111 107.623 70.399 1.00 119.06 69 SER B CA 1
ATOM 2451 C C . SER B 1 69 ? 113.590 108.700 71.340 1.00 119.58 69 SER B C 1
ATOM 2452 O O . SER B 1 69 ? 114.259 109.722 71.513 1.00 125.16 69 SER B O 1
ATOM 2455 N N . GLU B 1 70 ? 112.412 108.515 71.926 1.00 118.10 70 GLU B N 1
ATOM 2456 C CA . GLU B 1 70 ? 111.817 109.565 72.748 1.00 119.25 70 GLU B CA 1
ATOM 2457 C C . GLU B 1 70 ? 112.650 109.950 73.971 1.00 120.08 70 GLU B C 1
ATOM 2458 O O . GLU B 1 70 ? 112.746 111.156 74.254 1.00 121.30 70 GLU B O 1
ATOM 2464 N N . PRO B 1 71 ? 113.247 109.026 74.734 1.00 116.50 71 PRO B N 1
ATOM 2465 C CA . PRO B 1 71 ? 114.241 109.443 75.741 1.00 114.87 71 PRO B CA 1
ATOM 2466 C C . PRO B 1 71 ? 115.400 110.271 75.206 1.00 118.99 71 PRO B C 1
ATOM 2467 O O . PRO B 1 71 ? 115.930 111.110 75.942 1.00 118.89 71 PRO B O 1
ATOM 2471 N N . HIS B 1 72 ? 115.819 110.068 73.960 1.00 115.44 72 HIS B N 1
ATOM 2472 C CA . HIS B 1 72 ? 116.962 110.789 73.414 1.00 108.08 72 HIS B CA 1
ATOM 2473 C C . HIS B 1 72 ? 116.608 112.152 72.846 1.00 110.32 72 HIS B C 1
ATOM 2474 O O . HIS B 1 72 ? 117.510 112.966 72.631 1.00 110.40 72 HIS B O 1
ATOM 2481 N N . ARG B 1 73 ? 115.329 112.415 72.584 1.00 120.10 73 ARG B N 1
ATOM 2482 C CA . ARG B 1 73 ? 114.929 113.723 72.077 1.00 119.40 73 ARG B CA 1
ATOM 2483 C C . ARG B 1 73 ? 115.064 114.808 73.136 1.00 121.28 73 ARG B C 1
ATOM 2484 O O . ARG B 1 73 ? 115.251 115.981 72.798 1.00 119.19 73 ARG B O 1
ATOM 2486 N N . ALA B 1 74 ? 114.986 114.442 74.411 1.00 115.72 74 ALA B N 1
ATOM 2487 C CA . ALA B 1 74 ? 115.105 115.381 75.518 1.00 111.21 74 ALA B CA 1
ATOM 2488 C C . ALA B 1 74 ? 116.545 115.737 75.861 1.00 116.16 74 ALA B C 1
ATOM 2489 O O . ALA B 1 74 ? 116.784 116.312 76.927 1.00 116.93 74 ALA B O 1
ATOM 2491 N N . GLY B 1 75 ? 117.498 115.419 74.999 1.00 111.09 75 GLY B N 1
ATOM 2492 C CA . GLY B 1 75 ? 118.898 115.634 75.293 1.00 107.59 75 GLY B CA 1
ATOM 2493 C C . GLY B 1 75 ? 119.557 114.480 76.017 1.00 109.18 75 GLY B C 1
ATOM 2494 O O . GLY B 1 75 ? 118.995 113.398 76.201 1.00 105.52 75 GLY B O 1
ATOM 2495 N N . VAL B 1 76 ? 120.797 114.728 76.423 1.00 108.07 76 VAL B N 1
ATOM 2496 C CA . VAL B 1 76 ? 121.643 113.694 77.009 1.00 103.80 76 VAL B CA 1
ATOM 2497 C C . VAL B 1 76 ? 121.236 113.472 78.460 1.00 103.23 76 VAL B C 1
ATOM 2498 O O . VAL B 1 76 ? 121.384 114.363 79.301 1.00 105.03 76 VAL B O 1
ATOM 2502 N N . GLN B 1 77 ? 120.738 112.278 78.757 1.00 105.09 77 GLN B N 1
ATOM 2503 C CA . GLN B 1 77 ? 120.149 111.988 80.056 1.00 100.63 77 GLN B CA 1
ATOM 2504 C C . GLN B 1 77 ? 121.162 111.532 81.092 1.00 101.66 77 GLN B C 1
ATOM 2505 O O . GLN B 1 77 ? 120.928 111.718 82.286 1.00 109.06 77 GLN B O 1
ATOM 2511 N N . TRP B 1 78 ? 122.255 110.895 80.684 1.00 92.19 78 TRP B N 1
ATOM 2512 C CA . TRP B 1 78 ? 123.122 110.213 81.633 1.00 91.56 78 TRP B CA 1
ATOM 2513 C C . TRP B 1 78 ? 124.423 110.934 81.948 1.00 92.46 78 TRP B C 1
ATOM 2514 O O . TRP B 1 78 ? 125.148 110.485 82.837 1.00 106.34 78 TRP B O 1
ATOM 2525 N N . LYS B 1 79 ? 124.759 112.007 81.247 1.00 94.93 79 LYS B N 1
ATOM 2526 C CA . LYS B 1 79 ? 125.790 112.895 81.759 1.00 96.35 79 LYS B CA 1
ATOM 2527 C C . LYS B 1 79 ? 125.372 113.467 83.118 1.00 102.39 79 LYS B C 1
ATOM 2528 O O . LYS B 1 79 ? 124.226 113.352 83.544 1.00 107.58 79 LYS B O 1
ATOM 2534 N N . PHE B 1 80 ? 126.343 114.072 83.806 1.00 96.22 80 PHE B N 1
ATOM 2535 C CA . PHE B 1 80 ? 126.275 114.273 85.254 1.00 92.05 80 PHE B CA 1
ATOM 2536 C C . PHE B 1 80 ? 124.957 114.886 85.727 1.00 97.00 80 PHE B C 1
ATOM 2537 O O . PHE B 1 80 ? 124.366 114.418 86.704 1.00 100.41 80 PHE B O 1
ATOM 2545 N N . ALA B 1 81 ? 124.495 115.955 85.073 1.00 90.84 81 ALA B N 1
ATOM 2546 C CA . ALA B 1 81 ? 123.263 116.613 85.506 1.00 87.88 81 ALA B CA 1
ATOM 2547 C C . ALA B 1 81 ? 122.053 115.689 85.426 1.00 91.27 81 ALA B C 1
ATOM 2548 O O . ALA B 1 81 ? 121.239 115.629 86.356 1.00 100.74 81 ALA B O 1
ATOM 2550 N N . GLY B 1 82 ? 121.931 114.934 84.340 1.00 79.62 82 GLY B N 1
ATOM 2551 C CA . GLY B 1 82 ? 120.810 114.027 84.215 1.00 78.52 82 GLY B CA 1
ATOM 2552 C C . GLY B 1 82 ? 120.935 112.782 85.057 1.00 84.44 82 GLY B C 1
ATOM 2553 O O . GLY B 1 82 ? 119.927 112.234 85.504 1.00 95.48 82 GLY B O 1
ATOM 2554 N N . SER B 1 83 ? 122.161 112.327 85.300 1.00 83.07 83 SER B N 1
ATOM 2555 C CA . SER B 1 83 ? 122.389 111.261 86.268 1.00 81.40 83 SER B CA 1
ATOM 2556 C C . SER B 1 83 ? 122.005 111.682 87.680 1.00 87.70 83 SER B C 1
ATOM 2557 O O . SER B 1 83 ? 121.440 110.889 88.438 1.00 95.15 83 SER B O 1
ATOM 2560 N N . PHE B 1 84 ? 122.281 112.932 88.044 1.00 85.89 84 PHE B N 1
ATOM 2561 C CA . PHE B 1 84 ? 121.857 113.456 89.338 1.00 81.04 84 PHE B CA 1
ATOM 2562 C C . PHE B 1 84 ? 120.340 113.565 89.431 1.00 79.38 84 PHE B C 1
ATOM 2563 O O . PHE B 1 84 ? 119.749 113.226 90.463 1.00 84.78 84 PHE B O 1
ATOM 2571 N N . TYR B 1 85 ? 119.694 114.022 88.360 1.00 80.81 85 TYR B N 1
ATOM 2572 C CA . TYR B 1 85 ? 118.234 114.063 88.317 1.00 81.14 85 TYR B CA 1
ATOM 2573 C C . TYR B 1 85 ? 117.624 112.668 88.464 1.00 81.61 85 TYR B C 1
ATOM 2574 O O . TYR B 1 85 ? 116.669 112.465 89.230 1.00 83.68 85 TYR B O 1
ATOM 2583 N N . PHE B 1 86 ? 118.194 111.685 87.770 1.00 80.76 86 PHE B N 1
ATOM 2584 C CA . PHE B 1 86 ? 117.760 110.302 87.916 1.00 74.94 86 PHE B CA 1
ATOM 2585 C C . PHE B 1 86 ? 117.921 109.806 89.345 1.00 82.33 86 PHE B C 1
ATOM 2586 O O . PHE B 1 86 ? 117.013 109.176 89.894 1.00 87.53 86 PHE B O 1
ATOM 2594 N N . ALA B 1 87 ? 119.101 110.001 89.934 1.00 84.66 87 ALA B N 1
ATOM 2595 C CA . ALA B 1 87 ? 119.332 109.551 91.303 1.00 76.19 87 ALA B CA 1
ATOM 2596 C C . ALA B 1 87 ? 118.339 110.166 92.281 1.00 73.37 87 ALA B C 1
ATOM 2597 O O . ALA B 1 87 ? 117.853 109.484 93.192 1.00 76.44 87 ALA B O 1
ATOM 2599 N N . ILE B 1 88 ? 118.019 111.452 92.110 1.00 83.38 88 ILE B N 1
ATOM 2600 C CA . ILE B 1 88 ? 116.964 112.070 92.913 1.00 74.99 88 ILE B CA 1
ATOM 2601 C C . ILE B 1 88 ? 115.652 111.315 92.764 1.00 73.82 88 ILE B C 1
ATOM 2602 O O . ILE B 1 88 ? 114.987 110.999 93.755 1.00 83.02 88 ILE B O 1
ATOM 2607 N N . THR B 1 89 ? 115.237 111.041 91.528 1.00 83.45 89 THR B N 1
ATOM 2608 C CA . THR B 1 89 ? 113.955 110.356 91.362 1.00 82.68 89 THR B CA 1
ATOM 2609 C C . THR B 1 89 ? 113.989 108.924 91.888 1.00 72.69 89 THR B C 1
ATOM 2610 O O . THR B 1 89 ? 112.946 108.379 92.249 1.00 79.55 89 THR B O 1
ATOM 2614 N N . VAL B 1 90 ? 115.162 108.299 91.933 1.00 72.68 90 VAL B N 1
ATOM 2615 C CA . VAL B 1 90 ? 115.283 106.965 92.525 1.00 71.34 90 VAL B CA 1
ATOM 2616 C C . VAL B 1 90 ? 115.123 107.003 94.042 1.00 79.98 90 VAL B C 1
ATOM 2617 O O . VAL B 1 90 ? 114.228 106.359 94.596 1.00 87.07 90 VAL B 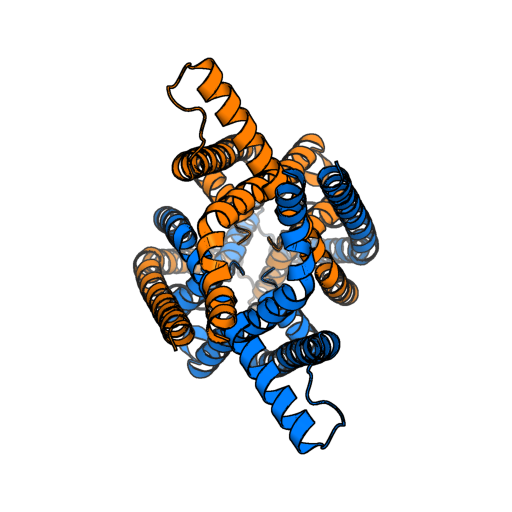O 1
ATOM 2621 N N . ILE B 1 91 ? 115.991 107.738 94.742 1.00 80.72 91 ILE B N 1
ATOM 2622 C CA . ILE B 1 91 ? 115.997 107.604 96.202 1.00 71.22 91 ILE B CA 1
ATOM 2623 C C . ILE B 1 91 ? 114.798 108.276 96.863 1.00 78.03 91 ILE B C 1
ATOM 2624 O O . ILE B 1 91 ? 114.413 107.895 97.971 1.00 88.56 91 ILE B O 1
ATOM 2629 N N . THR B 1 92 ? 114.190 109.271 96.227 1.00 73.44 92 THR B N 1
ATOM 2630 C CA . THR B 1 92 ? 112.917 109.787 96.718 1.00 71.12 92 THR B CA 1
ATOM 2631 C C . THR B 1 92 ? 111.736 108.905 96.344 1.00 74.94 92 THR B C 1
ATOM 2632 O O . THR B 1 92 ? 110.633 109.139 96.843 1.00 76.78 92 THR B O 1
ATOM 2636 N N . THR B 1 93 ? 111.946 107.909 95.485 1.00 86.62 93 THR B N 1
ATOM 2637 C CA . THR B 1 93 ? 110.920 107.044 94.903 1.00 72.36 93 THR B CA 1
ATOM 2638 C C . THR B 1 93 ? 109.889 107.794 94.075 1.00 67.88 93 THR B C 1
ATOM 2639 O O . THR B 1 93 ? 108.778 107.305 93.894 1.00 79.21 93 THR B O 1
ATOM 2643 N N . ILE B 1 94 ? 110.202 108.988 93.578 1.00 75.44 94 ILE B N 1
ATOM 2644 C CA . ILE B 1 94 ? 109.334 109.603 92.577 1.00 74.69 94 ILE B CA 1
ATOM 2645 C C . ILE B 1 94 ? 109.299 108.745 91.321 1.00 76.34 94 ILE B C 1
ATOM 2646 O O . ILE B 1 94 ? 108.231 108.443 90.785 1.00 94.07 94 ILE B O 1
ATOM 2651 N N . GLY B 1 95 ? 110.467 108.316 90.856 1.00 68.89 95 GLY B N 1
ATOM 2652 C CA . GLY B 1 95 ? 110.595 107.468 89.689 1.00 61.20 95 GLY B CA 1
ATOM 2653 C C . GLY B 1 95 ? 109.792 107.838 88.463 1.00 74.63 95 GLY B C 1
ATOM 2654 O O . GLY B 1 95 ? 108.899 107.089 88.070 1.00 93.80 95 GLY B O 1
ATOM 2655 N N . TYR B 1 96 ? 110.063 109.003 87.870 1.00 76.79 96 TYR B N 1
ATOM 2656 C CA . TYR B 1 96 ? 109.359 109.387 86.650 1.00 73.14 96 TYR B CA 1
ATOM 2657 C C . TYR B 1 96 ? 109.547 108.360 85.548 1.00 83.08 96 TYR B C 1
ATOM 2658 O O . TYR B 1 96 ? 108.622 108.089 84.778 1.00 92.11 96 TYR B O 1
ATOM 2667 N N . GLY B 1 97 ? 110.740 107.788 85.447 1.00 83.31 97 GLY B N 1
ATOM 2668 C CA . GLY B 1 97 ? 111.030 106.881 84.361 1.00 81.00 97 GLY B CA 1
ATOM 2669 C C . GLY B 1 97 ? 111.187 107.573 83.032 1.00 79.64 97 GLY B C 1
ATOM 2670 O O . GLY B 1 97 ? 111.073 106.930 81.991 1.00 80.72 97 GLY B O 1
ATOM 2671 N N . HIS B 1 98 ? 111.433 108.885 83.047 1.00 88.36 98 HIS B N 1
ATOM 2672 C CA . HIS B 1 98 ? 111.795 109.607 81.833 1.00 90.67 98 HIS B CA 1
ATOM 2673 C C . HIS B 1 98 ? 113.053 109.029 81.206 1.00 96.72 98 HIS B C 1
ATOM 2674 O O . HIS B 1 98 ? 113.161 108.930 79.980 1.00 101.41 98 HIS B O 1
ATOM 2681 N N . ALA B 1 99 ? 114.011 108.644 82.038 1.00 93.18 99 ALA B N 1
ATOM 2682 C CA . ALA B 1 99 ? 115.085 107.736 81.687 1.00 87.92 99 ALA B CA 1
ATOM 2683 C C . ALA B 1 99 ? 115.167 106.669 82.761 1.00 94.62 99 ALA B C 1
ATOM 2684 O O . ALA B 1 99 ? 114.995 106.957 83.946 1.00 95.99 99 ALA B O 1
ATOM 2686 N N . ALA B 1 100 ? 115.449 105.445 82.346 1.00 96.39 100 ALA B N 1
ATOM 2687 C CA . ALA B 1 100 ? 115.664 104.341 83.259 1.00 91.04 100 ALA B CA 1
ATOM 2688 C C . ALA B 1 100 ? 116.784 103.481 82.702 1.00 98.37 100 ALA B C 1
ATOM 2689 O O . ALA B 1 100 ? 116.983 103.438 81.483 1.00 96.69 100 ALA B O 1
ATOM 2691 N N . PRO B 1 101 ? 117.540 102.802 83.564 1.00 99.02 101 PRO B N 1
ATOM 2692 C CA . PRO B 1 101 ? 118.835 102.261 83.139 1.00 95.20 101 PRO B CA 1
ATOM 2693 C C . PRO B 1 101 ? 118.678 101.187 82.076 1.00 93.82 101 PRO B C 1
ATOM 2694 O O . PRO B 1 101 ? 117.891 100.253 82.224 1.00 99.94 101 PRO B O 1
ATOM 2698 N N . GLY B 1 102 ? 119.418 101.355 80.979 1.00 84.56 102 GLY B N 1
ATOM 2699 C CA . GLY B 1 102 ? 119.300 100.450 79.852 1.00 88.11 102 GLY B CA 1
ATOM 2700 C C . GLY B 1 102 ? 120.112 99.182 79.976 1.00 90.88 102 GLY B C 1
ATOM 2701 O O . GLY B 1 102 ? 119.723 98.147 79.432 1.00 92.81 102 GLY B O 1
ATOM 2702 N N . THR B 1 103 ? 121.252 99.239 80.653 1.00 92.25 103 THR B N 1
ATOM 2703 C CA . THR B 1 103 ? 122.098 98.070 80.834 1.00 91.80 103 THR B CA 1
ATOM 2704 C C . THR B 1 103 ? 121.682 97.277 82.072 1.00 100.05 103 THR B C 1
ATOM 2705 O O . THR B 1 103 ? 121.075 97.805 83.003 1.00 103.11 103 THR B O 1
ATOM 2709 N N . ASP B 1 104 ? 122.005 95.982 82.058 1.00 99.97 104 ASP B N 1
ATOM 2710 C CA . ASP B 1 104 ? 121.771 95.131 83.222 1.00 97.12 104 ASP B CA 1
ATOM 2711 C C . ASP B 1 104 ? 122.630 95.520 84.418 1.00 100.06 104 ASP B C 1
ATOM 2712 O O . ASP B 1 104 ? 122.184 95.399 85.565 1.00 98.87 104 ASP B O 1
ATOM 2717 N N . ALA B 1 105 ? 123.849 95.997 84.178 1.00 97.57 105 ALA B N 1
ATOM 2718 C CA . ALA B 1 105 ? 124.659 96.539 85.262 1.00 90.92 105 ALA B CA 1
ATOM 2719 C C . ALA B 1 105 ? 124.008 97.766 85.879 1.00 89.30 105 ALA B C 1
ATOM 2720 O O . ALA B 1 105 ? 123.989 97.916 87.103 1.00 95.67 105 ALA B O 1
ATOM 2722 N N . GLY B 1 106 ? 123.491 98.665 85.048 1.00 84.08 106 GLY B N 1
ATOM 2723 C CA . GLY B 1 106 ? 122.770 99.815 85.564 1.00 86.01 106 GLY B CA 1
ATOM 2724 C C . GLY B 1 106 ? 121.521 99.456 86.345 1.00 91.68 106 GLY B C 1
ATOM 2725 O O . GLY B 1 106 ? 121.209 100.091 87.349 1.00 103.36 106 GLY B O 1
ATOM 2726 N N . LYS B 1 107 ? 120.808 98.415 85.918 1.00 84.06 107 LYS B N 1
ATOM 2727 C CA . LYS B 1 107 ? 119.664 97.914 86.678 1.00 85.10 107 LYS B CA 1
ATOM 2728 C C . LYS B 1 107 ? 120.069 97.349 88.038 1.00 88.91 107 LYS B C 1
ATOM 2729 O O . LYS B 1 107 ? 119.450 97.664 89.065 1.00 97.96 107 LYS B O 1
ATOM 2735 N N . ALA B 1 108 ? 121.123 96.534 88.073 1.00 84.94 108 ALA B N 1
ATOM 2736 C CA . ALA B 1 108 ? 121.587 95.980 89.341 1.00 80.28 108 ALA B CA 1
ATOM 2737 C C . ALA B 1 108 ? 122.086 97.064 90.287 1.00 87.90 108 ALA B C 1
ATOM 2738 O O . ALA B 1 108 ? 121.802 97.031 91.494 1.00 94.62 108 ALA B O 1
ATOM 2740 N N . PHE B 1 109 ? 122.841 98.029 89.769 1.00 82.78 109 PHE B N 1
ATOM 2741 C CA . PHE B 1 109 ? 123.251 99.137 90.615 1.00 77.83 109 PHE B CA 1
ATOM 2742 C C . PHE B 1 109 ? 122.059 99.957 91.077 1.00 82.20 109 PHE B C 1
ATOM 2743 O O . PHE B 1 109 ? 122.059 100.457 92.197 1.00 93.19 109 PHE B O 1
ATOM 2751 N N . CYS B 1 110 ? 121.067 100.175 90.217 1.00 86.36 110 CYS B N 1
ATOM 2752 C CA . CYS B 1 110 ? 119.879 100.897 90.657 1.00 86.13 110 CYS B CA 1
ATOM 2753 C C . CYS B 1 110 ? 119.205 100.206 91.834 1.00 91.08 110 CYS B C 1
ATOM 2754 O O . CYS B 1 110 ? 118.775 100.866 92.786 1.00 95.06 110 CYS B O 1
ATOM 2757 N N . MET B 1 111 ? 119.177 98.875 91.827 1.00 91.34 111 MET B N 1
ATOM 2758 C CA . MET B 1 111 ? 118.631 98.149 92.973 1.00 84.76 111 MET B CA 1
ATOM 2759 C C . MET B 1 111 ? 119.473 98.321 94.237 1.00 86.80 111 MET B C 1
ATOM 2760 O O . MET B 1 111 ? 118.946 98.695 95.292 1.00 94.99 111 MET B O 1
ATOM 2765 N N . PHE B 1 112 ? 120.777 98.042 94.166 1.00 96.06 112 PHE B N 1
ATOM 2766 C CA . PHE B 1 112 ? 121.609 98.220 95.362 1.00 94.18 112 PHE B CA 1
ATOM 2767 C C . PHE B 1 112 ? 121.669 99.667 95.840 1.00 91.16 112 PHE B C 1
ATOM 2768 O O . PHE B 1 112 ? 121.771 99.918 97.043 1.00 96.85 112 PHE B O 1
ATOM 2776 N N . TYR B 1 113 ? 121.631 100.622 94.923 1.00 82.38 113 TYR B N 1
ATOM 2777 C CA . TYR B 1 113 ? 121.603 102.034 95.266 1.00 75.81 113 TYR B CA 1
ATOM 2778 C C . TYR B 1 113 ? 120.320 102.424 95.985 1.00 82.65 113 TYR B C 1
ATOM 2779 O O . TYR B 1 113 ? 120.364 103.128 96.998 1.00 88.21 113 TYR B O 1
ATOM 2788 N N . ALA B 1 114 ? 119.172 101.938 95.511 1.00 79.26 114 ALA B N 1
ATOM 2789 C CA . ALA B 1 114 ? 117.909 102.261 96.163 1.00 80.47 114 ALA B CA 1
ATOM 2790 C C . ALA B 1 114 ? 117.781 101.602 97.527 1.00 83.56 114 ALA B C 1
ATOM 2791 O O . ALA B 1 114 ? 117.219 102.206 98.449 1.00 90.33 114 ALA B O 1
ATOM 2793 N N . VAL B 1 115 ? 118.332 100.394 97.684 1.00 88.31 115 VAL B N 1
ATOM 2794 C CA . VAL B 1 115 ? 118.248 99.674 98.956 1.00 86.22 115 VAL B CA 1
ATOM 2795 C C . VAL B 1 115 ? 118.754 100.524 100.116 1.00 87.29 115 VAL B C 1
ATOM 2796 O O . VAL B 1 115 ? 118.119 100.599 101.171 1.00 92.08 115 VAL B O 1
ATOM 2800 N N . LEU B 1 116 ? 119.899 101.178 99.944 1.00 85.69 116 LEU B N 1
ATOM 2801 C CA . LEU B 1 116 ? 120.405 102.079 100.973 1.00 85.56 116 LEU B CA 1
ATOM 2802 C C . LEU B 1 116 ? 119.870 103.498 100.866 1.00 89.42 116 LEU B C 1
ATOM 2803 O O . LEU B 1 116 ? 119.783 104.188 101.883 1.00 90.90 116 LEU B O 1
ATOM 2808 N N . GLY B 1 117 ? 119.547 103.973 99.665 1.00 86.87 117 GLY B N 1
ATOM 2809 C CA . GLY B 1 117 ? 119.147 105.356 99.512 1.00 74.03 117 GLY B CA 1
ATOM 2810 C C . GLY B 1 117 ? 117.768 105.693 100.029 1.00 72.92 117 GLY B C 1
ATOM 2811 O O . GLY B 1 117 ? 117.543 106.810 100.491 1.00 80.15 117 GLY B O 1
ATOM 2812 N N . ILE B 1 118 ? 116.824 104.764 99.939 1.00 74.58 118 ILE B N 1
ATOM 2813 C CA . ILE B 1 118 ? 115.473 105.038 100.429 1.00 78.74 118 ILE B CA 1
ATOM 2814 C C . ILE B 1 118 ? 115.395 105.174 101.951 1.00 87.73 118 ILE B C 1
ATOM 2815 O O . ILE B 1 118 ? 114.825 106.163 102.430 1.00 91.54 118 ILE B O 1
ATOM 2820 N N . PRO B 1 119 ? 115.902 104.229 102.754 1.00 88.41 119 PRO B N 1
ATOM 2821 C CA . PRO B 1 119 ? 115.984 104.481 104.206 1.00 77.35 119 PRO B CA 1
ATOM 2822 C C . PRO B 1 119 ? 116.669 105.777 104.617 1.00 82.13 119 PRO B C 1
ATOM 2823 O O . PRO B 1 119 ? 116.152 106.503 105.477 1.00 91.39 119 PRO B O 1
ATOM 2827 N N . LEU B 1 120 ? 117.840 106.065 104.048 1.00 85.41 120 LEU B N 1
ATOM 2828 C CA . LEU B 1 120 ? 118.552 107.305 104.339 1.00 83.16 120 LEU B CA 1
ATOM 2829 C C . LEU B 1 120 ? 117.687 108.525 104.078 1.00 83.19 120 LEU B C 1
ATOM 2830 O O . LEU B 1 120 ? 117.637 109.451 104.894 1.00 94.56 120 LEU B O 1
ATOM 2835 N N . THR B 1 121 ? 116.970 108.524 102.962 1.00 86.62 121 THR B N 1
ATOM 2836 C CA . THR B 1 121 ? 116.147 109.665 102.588 1.00 91.11 121 THR B CA 1
ATOM 2837 C C . THR B 1 121 ? 114.909 109.784 103.469 1.00 89.33 121 THR B C 1
ATOM 2838 O O . THR B 1 121 ? 114.487 110.894 103.801 1.00 87.34 121 THR B O 1
ATOM 2842 N N . LEU B 1 122 ? 114.321 108.659 103.873 1.00 90.50 122 LEU B N 1
ATOM 2843 C CA . LEU B 1 122 ? 113.201 108.712 104.809 1.00 84.93 122 LEU B CA 1
ATOM 2844 C C . LEU B 1 122 ? 113.620 109.281 106.156 1.00 92.82 122 LEU B C 1
ATOM 2845 O O . LEU B 1 122 ? 112.930 110.136 106.720 1.00 101.49 122 LEU B O 1
ATOM 2850 N N . VAL B 1 123 ? 114.740 108.807 106.700 1.00 97.37 123 VAL B N 1
ATOM 2851 C CA . VAL B 1 123 ? 115.223 109.330 107.977 1.00 92.91 123 VAL B CA 1
ATOM 2852 C C . VAL B 1 123 ? 115.604 110.804 107.868 1.00 92.67 123 VAL B C 1
ATOM 2853 O O . VAL B 1 123 ? 115.328 111.599 108.777 1.00 96.86 123 VAL B O 1
ATOM 2857 N N . MET B 1 124 ? 116.154 111.213 106.725 1.00 88.49 124 MET B N 1
ATOM 2858 C CA . MET B 1 124 ? 116.490 112.618 106.517 1.00 88.07 124 MET B CA 1
ATOM 2859 C C . MET B 1 124 ? 115.246 113.500 106.460 1.00 91.44 124 MET B C 1
ATOM 2860 O O . MET B 1 124 ? 115.192 114.545 107.120 1.00 95.64 124 MET B O 1
ATOM 2865 N N . PHE B 1 125 ? 114.249 113.127 105.657 1.00 92.44 125 PHE B N 1
ATOM 2866 C CA . PHE B 1 125 ? 113.029 113.928 105.613 1.00 85.26 125 PHE B CA 1
ATOM 2867 C C . PHE B 1 125 ? 112.271 113.916 106.932 1.00 88.27 125 PHE B C 1
ATOM 2868 O O . PHE B 1 125 ? 111.669 114.928 107.292 1.00 89.48 125 PHE B O 1
ATOM 2876 N N . GLN B 1 126 ? 112.292 112.810 107.675 1.00 103.22 126 GLN B N 1
ATOM 2877 C CA . GLN B 1 126 ? 111.663 112.801 108.992 1.00 98.34 126 GLN B CA 1
ATOM 2878 C C . GLN B 1 126 ? 112.350 113.759 109.959 1.00 102.15 126 GLN B C 1
ATOM 2879 O O . GLN B 1 126 ? 111.681 114.495 110.697 1.00 108.11 126 GLN B O 1
ATOM 2885 N N . SER B 1 127 ? 113.683 113.801 109.941 1.00 99.24 127 SER B N 1
ATOM 2886 C CA . SER B 1 127 ? 114.393 114.705 110.840 1.00 96.89 127 SER B CA 1
ATOM 2887 C C . SER B 1 127 ? 114.213 116.167 110.451 1.00 97.53 127 SER B C 1
ATOM 2888 O O . SER B 1 127 ? 113.999 117.023 111.320 1.00 106.64 127 SER B O 1
ATOM 2891 N N . LEU B 1 128 ? 114.265 116.477 109.156 1.00 98.41 128 LEU B N 1
ATOM 2892 C CA . LEU B 1 128 ? 113.972 117.840 108.729 1.00 99.09 128 LEU B CA 1
ATOM 2893 C C . LEU B 1 128 ? 112.533 118.243 109.025 1.00 100.19 128 LEU B C 1
ATOM 2894 O O . LEU B 1 128 ? 112.274 119.393 109.387 1.00 98.04 128 LEU B O 1
ATOM 2899 N N . GLY B 1 129 ? 111.583 117.325 108.876 1.00 103.31 129 GLY B N 1
ATOM 2900 C CA . GLY B 1 129 ? 110.214 117.635 109.241 1.00 95.02 129 GLY B CA 1
ATOM 2901 C C . GLY B 1 129 ? 110.029 117.934 110.714 1.00 96.87 129 GLY B C 1
ATOM 2902 O O . GLY B 1 129 ? 109.299 118.854 111.080 1.00 106.72 129 GLY B O 1
ATOM 2903 N N . GLU B 1 130 ? 110.696 117.172 111.580 1.00 104.68 130 GLU B N 1
ATOM 2904 C CA . GLU B 1 130 ? 110.621 117.466 113.010 1.00 103.93 130 GLU B CA 1
ATOM 2905 C C . GLU B 1 130 ? 111.258 118.811 113.347 1.00 106.43 130 GLU B C 1
ATOM 2906 O O . GLU B 1 130 ? 110.698 119.582 114.134 1.00 112.84 130 GLU B O 1
ATOM 2912 N N . ARG B 1 131 ? 112.410 119.126 112.750 1.00 100.69 131 ARG B N 1
ATOM 2913 C CA . ARG B 1 131 ? 113.021 120.436 112.979 1.00 99.71 131 ARG B CA 1
ATOM 2914 C C . ARG B 1 131 ? 112.133 121.568 112.479 1.00 104.12 131 ARG B C 1
ATOM 2915 O O . ARG B 1 131 ? 111.991 122.600 113.145 1.00 108.88 131 ARG B O 1
ATOM 2923 N N . MET B 1 132 ? 111.518 121.386 111.315 1.00 108.61 132 MET B N 1
ATOM 2924 C CA . MET B 1 132 ? 110.602 122.377 110.761 1.00 104.59 132 MET B CA 1
ATOM 2925 C C . MET B 1 132 ? 109.396 122.605 111.663 1.00 103.45 132 MET B C 1
ATOM 2926 O O . MET B 1 132 ? 109.032 123.750 111.944 1.00 106.04 132 MET B O 1
ATOM 2931 N N . ASN B 1 133 ? 108.730 121.529 112.083 1.00 100.71 133 ASN B N 1
ATOM 2932 C CA . ASN B 1 133 ? 107.591 121.670 112.986 1.00 102.85 133 ASN B CA 1
ATOM 2933 C C . ASN B 1 133 ? 107.979 122.312 114.314 1.00 103.68 133 ASN B C 1
ATOM 2934 O O . ASN B 1 133 ? 107.219 123.117 114.859 1.00 112.52 133 ASN B O 1
ATOM 2939 N N . THR B 1 134 ? 109.163 122.000 114.841 1.00 100.83 134 THR B N 1
ATOM 2940 C CA . THR B 1 134 ? 109.599 122.660 116.070 1.00 104.03 134 THR B CA 1
ATOM 2941 C C . THR B 1 134 ? 109.835 124.153 115.871 1.00 106.50 134 THR B C 1
ATOM 2942 O O . THR B 1 134 ? 109.440 124.970 116.715 1.00 109.70 134 THR B O 1
ATOM 2946 N N . PHE B 1 135 ? 110.443 124.532 114.749 1.00 113.47 135 PHE B N 1
ATOM 2947 C CA . PHE B 1 135 ? 110.615 125.948 114.442 1.00 110.68 135 PHE B CA 1
ATOM 2948 C C . PHE B 1 135 ? 109.277 126.660 114.305 1.00 115.64 135 PHE B C 1
ATOM 2949 O O . PHE B 1 135 ? 109.097 127.766 114.822 1.00 118.50 135 PHE B O 1
ATOM 2957 N N . VAL B 1 136 ? 108.342 126.060 113.571 1.00 116.63 136 VAL B N 1
ATOM 2958 C CA . VAL B 1 136 ? 107.002 126.627 113.428 1.00 112.09 136 VAL B CA 1
ATOM 2959 C C . VAL B 1 136 ? 106.328 126.809 1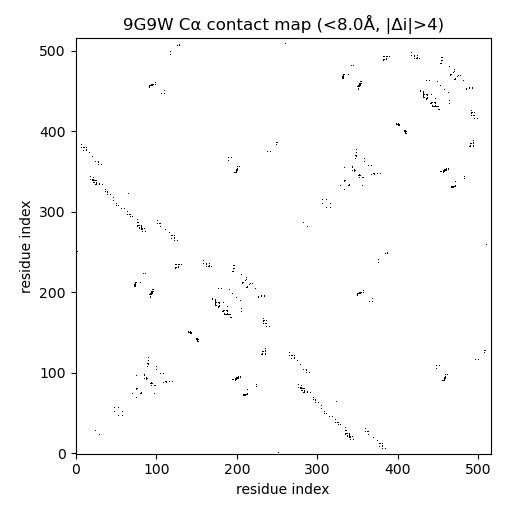14.782 1.00 113.54 136 VAL B C 1
ATOM 2960 O O . VAL B 1 136 ? 105.687 127.833 115.032 1.00 118.24 136 VAL B O 1
ATOM 2964 N N . ARG B 1 137 ? 106.430 125.817 115.667 1.00 115.41 137 ARG B N 1
ATOM 2965 C CA . ARG B 1 137 ? 105.774 125.940 116.965 1.00 112.09 137 ARG B CA 1
ATOM 2966 C C . ARG B 1 137 ? 106.404 127.014 117.841 1.00 114.78 137 ARG B C 1
ATOM 2967 O O . ARG B 1 137 ? 105.683 127.774 118.503 1.00 118.87 137 ARG B O 1
ATOM 2975 N N . TYR B 1 138 ? 107.721 127.192 117.749 1.00 119.76 138 TYR B N 1
ATOM 2976 C CA . TYR B 1 138 ? 108.356 128.322 118.421 1.00 119.13 138 TYR B CA 1
ATOM 2977 C C . TYR B 1 138 ? 107.907 129.653 117.838 1.00 121.21 138 TYR B C 1
ATOM 2978 O O . TYR B 1 138 ? 107.608 130.597 118.577 1.00 123.61 138 TYR B O 1
ATOM 2987 N N . LEU B 1 139 ? 107.898 129.765 116.515 1.00 124.13 139 LEU B N 1
ATOM 2988 C CA . LEU B 1 139 ? 107.562 131.034 115.884 1.00 125.76 139 LEU B CA 1
ATOM 2989 C C . LEU B 1 139 ? 106.108 131.426 116.143 1.00 123.75 139 LEU B C 1
ATOM 2990 O O . LEU B 1 139 ? 105.813 132.600 116.389 1.00 124.43 139 LEU B O 1
ATOM 2995 N N . LEU B 1 140 ? 105.186 130.463 116.085 1.00 122.87 140 LEU B N 1
ATOM 2996 C CA . LEU B 1 140 ? 103.806 130.721 116.489 1.00 120.71 140 LEU B CA 1
ATOM 2997 C C . LEU B 1 140 ? 103.689 131.128 117.953 1.00 123.23 140 LEU B C 1
ATOM 2998 O O . LEU B 1 140 ? 102.880 131.997 118.289 1.00 127.66 140 LEU B O 1
ATOM 3003 N N . LYS B 1 141 ? 104.478 130.521 118.843 1.00 131.19 141 LYS B N 1
ATOM 3004 C CA . LYS B 1 141 ? 104.433 130.951 120.239 1.00 131.99 141 LYS B CA 1
ATOM 3005 C C . LYS B 1 141 ? 104.917 132.386 120.408 1.00 131.81 141 LYS B C 1
ATOM 3006 O O . LYS B 1 141 ? 104.316 133.171 121.153 1.00 131.37 141 LYS B O 1
ATOM 3008 N N . ARG B 1 142 ? 105.981 132.756 119.697 1.00 133.40 142 ARG B N 1
ATOM 3009 C CA . ARG B 1 142 ? 106.454 134.138 119.723 1.00 133.20 142 ARG B CA 1
ATOM 3010 C C . ARG B 1 142 ? 105.432 135.115 119.151 1.00 135.13 142 ARG B C 1
ATOM 3011 O O . ARG B 1 142 ? 105.239 136.206 119.699 1.00 134.72 142 ARG B O 1
ATOM 3013 N N . ILE B 1 143 ? 104.766 134.751 118.055 1.00 138.91 143 ILE B N 1
ATOM 3014 C CA . ILE B 1 143 ? 103.729 135.618 117.492 1.00 135.68 143 ILE B CA 1
ATOM 3015 C C . ILE B 1 143 ? 102.564 135.785 118.461 1.00 135.62 143 ILE B C 1
ATOM 3016 O O . ILE B 1 143 ? 102.085 136.901 118.691 1.00 137.52 143 ILE B O 1
ATOM 3021 N N . LYS B 1 144 ? 102.091 134.683 119.044 1.00 137.59 144 LYS B N 1
ATOM 3022 C CA . LYS B 1 144 ? 100.998 134.769 120.009 1.00 139.31 144 LYS B CA 1
ATOM 3023 C C . LYS B 1 144 ? 101.367 135.626 121.213 1.00 139.26 144 LYS B C 1
ATOM 3024 O O . LYS B 1 144 ? 100.548 136.421 121.686 1.00 138.49 144 LYS B O 1
ATOM 3030 N N . LYS B 1 145 ? 102.588 135.484 121.726 1.00 144.76 145 LYS B N 1
ATOM 3031 C CA . LYS B 1 145 ? 103.029 136.358 122.809 1.00 144.83 145 LYS B CA 1
ATOM 3032 C C . LYS B 1 145 ? 103.056 137.818 122.372 1.00 145.85 145 LYS B C 1
ATOM 3033 O O . LYS B 1 145 ? 102.554 138.698 123.080 1.00 143.78 145 LYS B O 1
ATOM 3035 N N . CYS B 1 146 ? 103.632 138.095 121.199 1.00 152.14 146 CYS B N 1
ATOM 3036 C CA . CYS B 1 146 ? 103.654 139.461 120.681 1.00 150.84 146 CYS B CA 1
ATOM 3037 C C . CYS B 1 146 ? 102.253 140.004 120.431 1.00 150.26 146 CYS B C 1
ATOM 3038 O O . CYS B 1 146 ? 101.983 141.181 120.693 1.00 149.03 146 CYS B O 1
ATOM 3041 N N . CYS B 1 147 ? 101.342 139.166 119.938 1.00 152.07 147 CYS B N 1
ATOM 3042 C CA . CYS B 1 147 ? 99.960 139.606 119.776 1.00 152.34 147 CYS B CA 1
ATOM 3043 C C . CYS B 1 147 ? 99.236 139.814 121.099 1.00 154.44 147 CYS B C 1
ATOM 3044 O O . CYS B 1 147 ? 98.086 140.265 121.084 1.00 153.77 147 CYS B O 1
ATOM 3046 N N . GLY B 1 148 ? 99.863 139.496 122.229 1.00 158.04 148 GLY B N 1
ATOM 3047 C CA . GLY B 1 148 ? 99.248 139.735 123.519 1.00 157.25 148 GLY B CA 1
ATOM 3048 C C . GLY B 1 148 ? 98.092 138.826 123.866 1.00 158.53 148 GLY B C 1
ATOM 3049 O O . GLY B 1 148 ? 97.265 139.190 124.704 1.00 156.97 148 GLY B O 1
ATOM 3050 N N . MET B 1 149 ? 98.003 137.655 123.240 1.00 161.06 149 MET B N 1
ATOM 3051 C CA . MET B 1 149 ? 96.906 136.741 123.520 1.00 160.21 149 MET B CA 1
ATOM 3052 C C . MET B 1 149 ? 96.952 136.269 124.969 1.00 159.25 149 MET B C 1
ATOM 3053 O O . MET B 1 149 ? 98.004 136.259 125.613 1.00 157.03 149 MET B O 1
ATOM 3058 N N . ARG B 1 150 ? 95.782 135.889 125.484 1.00 161.03 150 ARG B N 1
ATOM 3059 C CA . ARG B 1 150 ? 95.670 135.456 126.871 1.00 161.52 150 ARG B CA 1
ATOM 3060 C C . ARG B 1 150 ? 96.461 134.187 127.158 1.00 162.34 150 ARG B C 1
ATOM 3061 O O . ARG B 1 150 ? 96.836 133.954 128.311 1.00 160.69 150 ARG B O 1
ATOM 3063 N N . ASN B 1 151 ? 96.729 133.365 126.145 1.00 159.28 151 ASN B N 1
ATOM 3064 C CA . ASN B 1 151 ? 97.619 132.225 126.307 1.00 157.53 151 ASN B CA 1
ATOM 3065 C C . ASN B 1 151 ? 98.516 132.087 125.088 1.00 156.32 151 ASN B C 1
ATOM 3066 O O . ASN B 1 151 ? 98.065 132.242 123.951 1.00 156.29 151 ASN B O 1
ATOM 3068 N N . THR B 1 152 ? 99.789 131.796 125.341 1.00 144.14 152 THR B N 1
ATOM 3069 C CA . THR B 1 152 ? 100.783 131.589 124.298 1.00 145.56 152 THR B CA 1
ATOM 3070 C C . THR B 1 152 ? 100.781 130.174 123.738 1.00 144.56 152 THR B C 1
ATOM 3071 O O . THR B 1 152 ? 101.571 129.887 122.835 1.00 145.68 152 THR B O 1
ATOM 3073 N N . ASP B 1 153 ? 99.931 129.289 124.250 1.00 138.92 153 ASP B N 1
ATOM 3074 C CA . ASP B 1 153 ? 99.963 127.889 123.850 1.00 138.37 153 ASP B CA 1
ATOM 3075 C C . ASP B 1 153 ? 99.597 127.726 122.381 1.00 139.17 153 ASP B C 1
ATOM 3076 O O . ASP B 1 153 ? 98.749 128.447 121.851 1.00 140.76 153 ASP B O 1
ATOM 3078 N N . VAL B 1 154 ? 100.251 126.772 121.723 1.00 126.88 154 VAL B N 1
ATOM 3079 C CA . VAL B 1 154 ? 100.014 126.461 120.318 1.00 128.11 154 VAL B CA 1
ATOM 3080 C C . VAL B 1 154 ? 99.331 125.103 120.259 1.00 130.56 154 VAL B C 1
ATOM 3081 O O . VAL B 1 154 ? 99.937 124.078 120.593 1.00 129.69 154 VAL B O 1
ATOM 3085 N N . SER B 1 155 ? 98.079 125.090 119.814 1.00 129.23 155 SER B N 1
ATOM 3086 C CA . SER B 1 155 ? 97.298 123.868 119.726 1.00 127.38 155 SER B CA 1
ATOM 3087 C C . SER B 1 155 ? 97.536 123.149 118.402 1.00 127.53 155 SER B C 1
ATOM 3088 O O . SER B 1 155 ? 98.086 123.700 117.450 1.00 130.96 155 SER B O 1
ATOM 3091 N N . MET B 1 156 ? 97.117 121.884 118.362 1.00 124.74 156 MET B N 1
ATOM 3092 C CA . MET B 1 156 ? 97.253 121.077 117.153 1.00 126.22 156 MET B CA 1
ATOM 3093 C C . MET B 1 156 ? 96.487 121.658 115.971 1.00 125.51 156 MET B C 1
ATOM 3094 O O . MET B 1 156 ? 96.913 121.498 114.823 1.00 126.24 156 MET B O 1
ATOM 3099 N N . GLU B 1 157 ? 95.355 122.317 116.218 1.00 117.75 157 GLU B N 1
ATOM 3100 C CA . GLU B 1 157 ? 94.626 122.963 115.129 1.00 118.60 157 GLU B CA 1
ATOM 3101 C C . GLU B 1 157 ? 95.418 124.091 114.477 1.00 119.41 157 GLU B C 1
ATOM 3102 O O . GLU B 1 157 ? 95.359 124.262 113.255 1.00 120.75 157 GLU B O 1
ATOM 3104 N N . ASN B 1 158 ? 96.220 124.820 115.252 1.00 113.18 158 ASN B N 1
ATOM 3105 C CA . ASN B 1 158 ? 97.080 125.845 114.669 1.00 110.45 158 ASN B CA 1
ATOM 3106 C C . ASN B 1 158 ? 98.186 125.237 113.819 1.00 110.98 158 ASN B C 1
ATOM 3107 O O . ASN B 1 158 ? 98.477 125.729 112.720 1.00 115.69 158 ASN B O 1
ATOM 3112 N N . MET B 1 159 ? 98.815 124.174 114.309 1.00 111.48 159 MET B N 1
ATOM 3113 C CA . MET B 1 159 ? 99.828 123.487 113.520 1.00 109.22 159 MET B CA 1
ATOM 3114 C C . MET B 1 159 ? 99.253 122.912 112.232 1.00 112.18 159 MET B C 1
ATOM 3115 O O . MET B 1 159 ? 99.891 122.991 111.182 1.00 113.92 159 MET B O 1
ATOM 3120 N N . VAL B 1 160 ? 98.060 122.318 112.288 1.00 111.60 160 VAL B N 1
ATOM 3121 C CA . VAL B 1 160 ? 97.429 121.806 111.070 1.00 109.14 160 VAL B CA 1
ATOM 3122 C C . VAL B 1 160 ? 97.039 122.921 110.102 1.00 108.41 160 VAL B C 1
ATOM 3123 O O . VAL B 1 160 ? 97.181 122.764 108.884 1.00 110.97 160 VAL B O 1
ATOM 3127 N N . THR B 1 161 ? 96.622 124.080 110.607 1.00 101.52 161 THR B N 1
ATOM 3128 C CA . THR B 1 161 ? 96.338 125.210 109.725 1.00 99.52 161 THR B CA 1
ATOM 3129 C C . THR B 1 161 ? 97.593 125.687 109.002 1.00 102.45 161 THR B C 1
ATOM 3130 O O . THR B 1 161 ? 97.595 125.862 107.775 1.00 101.77 161 THR B O 1
ATOM 3134 N N . VAL B 1 162 ? 98.676 125.904 109.752 1.00 105.91 162 VAL B N 1
ATOM 3135 C CA . VAL B 1 162 ? 99.918 126.357 109.136 1.00 103.29 162 VAL B CA 1
ATOM 3136 C C . VAL B 1 162 ? 100.527 125.296 108.226 1.00 103.03 162 VAL B C 1
ATOM 3137 O O . VAL B 1 162 ? 101.084 125.627 107.176 1.00 105.02 162 VAL B O 1
ATOM 3141 N N . GLY B 1 163 ? 100.410 124.016 108.573 1.00 97.35 163 GLY B N 1
ATOM 3142 C CA . GLY B 1 163 ? 100.839 122.967 107.662 1.00 94.82 163 GLY B CA 1
ATOM 3143 C C . GLY B 1 163 ? 100.072 122.947 106.353 1.00 96.11 163 GLY B C 1
ATOM 3144 O O . GLY B 1 163 ? 100.662 122.812 105.276 1.00 102.42 163 GLY B O 1
ATOM 3145 N N . PHE B 1 164 ? 98.752 123.105 106.423 1.00 108.89 164 PHE B N 1
ATOM 3146 C CA . PHE B 1 164 ? 97.951 123.130 105.206 1.00 114.38 164 PHE B CA 1
ATOM 3147 C C . PHE B 1 164 ? 98.317 124.309 104.315 1.00 112.02 164 PHE B C 1
ATOM 3148 O O . PHE B 1 164 ? 98.486 124.149 103.102 1.00 114.43 164 PHE B O 1
ATOM 3156 N N . PHE B 1 165 ? 98.396 125.512 104.882 1.00 107.02 165 PHE B N 1
ATOM 3157 C CA . PHE B 1 165 ? 98.789 126.641 104.043 1.00 106.07 165 PHE B CA 1
ATOM 3158 C C . PHE B 1 165 ? 100.239 126.595 103.578 1.00 108.24 165 PHE B C 1
ATOM 3159 O O . PHE B 1 165 ? 100.531 127.119 102.503 1.00 110.90 165 PHE B O 1
ATOM 3167 N N . SER B 1 166 ? 101.139 125.920 104.293 1.00 107.29 166 SER B N 1
ATOM 3168 C CA . SER B 1 166 ? 102.482 125.706 103.759 1.00 99.64 166 SER B CA 1
ATOM 3169 C C . SER B 1 166 ? 102.488 124.748 102.576 1.00 97.44 166 SER B C 1
ATOM 3170 O O . SER B 1 166 ? 103.212 124.971 101.600 1.00 103.54 166 SER B O 1
ATOM 3173 N N . CYS B 1 167 ? 101.636 123.725 102.602 1.00 104.30 167 CYS B N 1
ATOM 3174 C CA . CYS B 1 167 ? 101.534 122.827 101.451 1.00 104.17 167 CYS B CA 1
ATOM 3175 C C . CYS B 1 167 ? 100.884 123.505 100.248 1.00 105.38 167 CYS B C 1
ATOM 3176 O O . CYS B 1 167 ? 101.373 123.382 99.118 1.00 112.64 167 CYS B O 1
ATOM 3179 N N . MET B 1 168 ? 99.770 124.202 100.460 1.00 109.36 168 MET B N 1
ATOM 3180 C CA . MET B 1 168 ? 99.163 124.960 99.369 1.00 107.87 168 MET B CA 1
ATOM 3181 C C . MET B 1 168 ? 100.115 126.006 98.795 1.00 113.77 168 MET B C 1
ATOM 3182 O O . MET B 1 168 ? 100.188 126.174 97.574 1.00 117.03 168 MET B O 1
ATOM 3187 N N . GLY B 1 169 ? 100.838 126.733 99.648 1.00 97.74 169 GLY B N 1
ATOM 3188 C CA . GLY B 1 169 ? 101.808 127.691 99.149 1.00 92.23 169 GLY B CA 1
ATOM 3189 C C . GLY B 1 169 ? 102.935 127.055 98.361 1.00 98.66 169 GLY B C 1
ATOM 3190 O O . GLY B 1 169 ? 103.372 127.596 97.345 1.00 108.81 169 GLY B O 1
ATOM 3191 N N . THR B 1 170 ? 103.429 125.905 98.818 1.00 87.70 170 THR B N 1
ATOM 3192 C CA . THR B 1 170 ? 104.476 125.209 98.078 1.00 85.51 170 THR B CA 1
ATOM 3193 C C . THR B 1 170 ? 103.995 124.775 96.700 1.00 91.16 170 THR B C 1
ATOM 3194 O O . THR B 1 170 ? 104.694 124.973 95.697 1.00 95.83 170 THR B O 1
ATOM 3198 N N . LEU B 1 171 ? 102.776 124.245 96.618 1.00 92.97 171 LEU B N 1
ATOM 3199 C CA . LEU B 1 171 ? 102.241 123.837 95.322 1.00 87.51 171 LEU B CA 1
ATOM 3200 C C . LEU B 1 171 ? 101.938 125.023 94.412 1.00 90.05 171 LEU B C 1
ATOM 3201 O O . LEU B 1 171 ? 102.142 124.934 93.201 1.00 93.48 171 LEU B O 1
ATOM 3206 N N . CYS B 1 172 ? 101.466 126.144 94.958 1.00 97.26 172 CYS B N 1
ATOM 3207 C CA . CYS B 1 172 ? 101.240 127.321 94.119 1.00 91.79 172 CYS B CA 1
ATOM 3208 C C . CYS B 1 172 ? 102.542 127.936 93.610 1.00 99.51 172 CYS B C 1
ATOM 3209 O O . CYS B 1 172 ? 102.621 128.352 92.449 1.00 108.93 172 CYS B O 1
ATOM 3212 N N . ILE B 1 173 ? 103.574 128.004 94.452 1.00 98.64 173 ILE B N 1
ATOM 3213 C CA . ILE B 1 173 ? 104.871 128.503 93.996 1.00 93.19 173 ILE B CA 1
ATOM 3214 C C . ILE B 1 173 ? 105.453 127.604 92.914 1.00 97.42 173 ILE B C 1
ATOM 3215 O O . ILE B 1 173 ? 105.969 128.083 91.894 1.00 101.84 173 ILE B O 1
ATOM 3220 N N . GLY B 1 174 ? 105.350 126.289 93.099 1.00 85.91 174 GLY B N 1
ATOM 3221 C CA . GLY B 1 174 ? 105.782 125.379 92.055 1.00 80.67 174 GLY B CA 1
ATOM 3222 C C . GLY B 1 174 ? 105.007 125.542 90.764 1.00 85.64 174 GLY B C 1
ATOM 3223 O O . GLY B 1 174 ? 105.588 125.570 89.681 1.00 86.52 174 GLY B O 1
ATOM 3224 N N . ALA B 1 175 ? 103.681 125.583 90.854 1.00 87.96 175 ALA B N 1
ATOM 3225 C CA . ALA B 1 175 ? 102.856 125.767 89.668 1.00 86.07 175 ALA B CA 1
ATOM 3226 C C . ALA B 1 175 ? 103.188 127.045 88.913 1.00 88.50 175 ALA B C 1
ATOM 3227 O O . ALA B 1 175 ? 103.272 127.031 87.685 1.00 94.84 175 ALA B O 1
ATOM 3229 N N . ALA B 1 176 ? 103.455 128.140 89.624 1.00 94.59 176 ALA B N 1
ATOM 3230 C CA . ALA B 1 176 ? 103.857 129.376 88.953 1.00 90.34 176 ALA B CA 1
ATOM 3231 C C . ALA B 1 176 ? 105.216 129.257 88.273 1.00 92.18 176 ALA B C 1
ATOM 3232 O O . ALA B 1 176 ? 105.361 129.598 87.089 1.00 94.36 176 ALA B O 1
ATOM 3234 N N . ALA B 1 177 ? 106.205 128.698 88.969 1.00 97.46 177 ALA B N 1
ATOM 3235 C CA . ALA B 1 177 ? 107.531 128.575 88.369 1.00 92.08 177 ALA B CA 1
ATOM 3236 C C . ALA B 1 177 ? 107.515 127.657 87.154 1.00 95.87 177 ALA B C 1
ATOM 3237 O O . ALA B 1 177 ? 108.090 127.986 86.113 1.00 98.29 177 ALA B O 1
ATOM 3239 N N . PHE B 1 178 ? 106.895 126.486 87.273 1.00 96.01 178 PHE B N 1
ATOM 3240 C CA . PHE B 1 178 ? 106.890 125.546 86.160 1.00 89.17 178 PHE B CA 1
ATOM 3241 C C . PHE B 1 178 ? 105.968 125.972 85.022 1.00 95.38 178 PHE B C 1
ATOM 3242 O O . PHE B 1 178 ? 106.271 125.683 83.865 1.00 101.79 178 PHE B O 1
ATOM 3250 N N . SER B 1 179 ? 104.844 126.637 85.296 1.00 91.30 179 SER B N 1
ATOM 3251 C CA . SER B 1 179 ? 104.043 127.145 84.191 1.00 88.70 179 SER B CA 1
ATOM 3252 C C . SER B 1 179 ? 104.744 128.270 83.452 1.00 95.40 179 SER B C 1
ATOM 3253 O O . SER B 1 179 ? 104.474 128.485 82.267 1.00 100.20 179 SER B O 1
ATOM 3256 N N . GLN B 1 180 ? 105.634 129.006 84.118 1.00 99.45 180 GLN B N 1
ATOM 3257 C CA . GLN B 1 180 ? 106.460 129.960 83.383 1.00 97.12 180 GLN B CA 1
ATOM 3258 C C . GLN B 1 180 ? 107.581 129.286 82.594 1.00 102.35 180 GLN B C 1
ATOM 3259 O O . GLN B 1 180 ? 107.741 129.537 81.397 1.00 101.93 180 GLN B O 1
ATOM 3265 N N . CYS B 1 181 ? 108.365 128.431 83.248 1.00 104.51 181 CYS B N 1
ATOM 3266 C CA . CYS B 1 181 ? 109.549 127.848 82.621 1.00 101.77 181 CYS B CA 1
ATOM 3267 C C . CYS B 1 181 ? 109.236 126.779 81.577 1.00 104.11 181 CYS B C 1
ATOM 3268 O O . CYS B 1 181 ? 109.995 126.629 80.615 1.00 100.11 181 CYS B O 1
ATOM 3271 N N . GLU B 1 182 ? 108.158 126.015 81.741 1.00 99.01 182 GLU B N 1
ATOM 3272 C CA . GLU B 1 182 ? 107.855 124.905 80.845 1.00 94.29 182 GLU B CA 1
ATOM 3273 C C . GLU B 1 182 ? 106.767 125.200 79.823 1.00 99.76 182 GLU B C 1
ATOM 3274 O O . GLU B 1 182 ? 106.513 124.353 78.963 1.00 100.62 182 GLU B O 1
ATOM 3280 N N . GLU B 1 183 ? 106.125 126.362 79.893 1.00 96.86 183 GLU B N 1
ATOM 3281 C CA . GLU B 1 183 ? 104.998 126.719 79.028 1.00 99.50 183 GLU B CA 1
ATOM 3282 C C . GLU B 1 183 ? 103.802 125.781 79.194 1.00 103.92 183 GLU B C 1
ATOM 3283 O O . GLU B 1 183 ? 103.011 125.604 78.269 1.00 101.77 183 GLU B O 1
ATOM 3285 N N . TRP B 1 184 ? 103.672 125.150 80.354 1.00 91.92 184 TRP B N 1
ATOM 3286 C CA . TRP B 1 184 ? 102.433 124.490 80.730 1.00 82.83 184 TRP B CA 1
ATOM 3287 C C . TRP B 1 184 ? 101.402 125.519 81.174 1.00 89.58 184 TRP B C 1
ATOM 3288 O O . TRP B 1 184 ? 101.730 126.659 81.501 1.00 95.62 184 TRP B O 1
ATOM 3299 N N . SER B 1 185 ? 100.139 125.116 81.166 1.00 83.89 185 SER B N 1
ATOM 3300 C CA . SER B 1 185 ? 99.130 125.920 81.830 1.00 79.57 185 SER B CA 1
ATOM 3301 C C . SER B 1 185 ? 99.337 125.853 83.337 1.00 82.58 185 SER B C 1
ATOM 3302 O O . SER B 1 185 ? 100.030 124.976 83.850 1.00 93.33 185 SER B O 1
ATOM 3305 N N . PHE B 1 186 ? 98.750 126.810 84.055 1.00 84.58 186 PHE B N 1
ATOM 3306 C CA . PHE B 1 186 ? 98.878 126.807 85.509 1.00 87.26 186 PHE B CA 1
ATOM 3307 C C . PHE B 1 186 ? 98.302 125.539 86.126 1.00 89.50 186 PHE B C 1
ATOM 3308 O O . PHE B 1 186 ? 98.868 124.993 87.077 1.00 90.51 186 PHE B O 1
ATOM 3316 N N . PHE B 1 187 ? 97.185 125.051 85.594 1.00 90.58 187 PHE B N 1
ATOM 3317 C CA . PHE B 1 187 ? 96.593 123.823 86.110 1.00 84.66 187 PHE B CA 1
ATOM 3318 C C . PHE B 1 187 ? 97.498 122.615 85.896 1.00 91.84 187 PHE B C 1
ATOM 3319 O O . PHE B 1 187 ? 97.661 121.790 86.798 1.00 101.27 187 PHE B O 1
ATOM 3327 N N . HIS B 1 188 ? 98.069 122.470 84.700 1.00 84.48 188 HIS B N 1
ATOM 3328 C CA . HIS B 1 188 ? 98.964 121.342 84.453 1.00 77.70 188 HIS B CA 1
ATOM 3329 C C . HIS B 1 188 ? 100.262 121.430 85.240 1.00 85.92 188 HIS B C 1
ATOM 3330 O O . HIS B 1 188 ? 100.780 120.401 85.677 1.00 97.67 188 HIS B O 1
ATOM 3337 N N . ALA B 1 189 ? 100.788 122.632 85.464 1.00 90.13 189 ALA B N 1
ATOM 3338 C CA . ALA B 1 189 ? 101.950 122.773 86.336 1.00 86.11 189 ALA B CA 1
ATOM 3339 C C . ALA B 1 189 ? 101.618 122.453 87.788 1.00 89.75 189 ALA B C 1
ATOM 3340 O O . ALA B 1 189 ? 102.429 121.847 88.494 1.00 89.97 189 ALA B O 1
ATOM 3342 N N . TYR B 1 190 ? 100.414 122.803 88.238 1.00 91.30 190 TYR B N 1
ATOM 3343 C CA . TYR B 1 190 ? 99.986 122.445 89.589 1.00 86.34 190 TYR B CA 1
ATOM 3344 C C . TYR B 1 190 ? 99.782 120.943 89.742 1.00 82.39 190 TYR B C 1
ATOM 3345 O O . TYR B 1 190 ? 100.165 120.359 90.760 1.00 92.04 190 TYR B O 1
ATOM 3354 N N . TYR B 1 191 ? 99.154 120.312 88.757 1.00 71.44 191 TYR B N 1
ATOM 3355 C CA . TYR B 1 191 ? 99.043 118.859 88.725 1.00 78.76 191 TYR B CA 1
ATOM 3356 C C . TYR B 1 191 ? 100.409 118.178 88.736 1.00 77.77 191 TYR B C 1
ATOM 3357 O O . TYR B 1 191 ? 100.608 117.195 89.455 1.00 72.09 191 TYR B O 1
ATOM 3366 N N . TYR B 1 192 ? 101.357 118.677 87.940 1.00 76.29 192 TYR B N 1
ATOM 3367 C CA . TYR B 1 192 ? 102.721 118.157 87.972 1.00 68.89 192 TYR B CA 1
ATOM 3368 C C . TYR B 1 192 ? 103.354 118.274 89.352 1.00 81.07 192 TYR B C 1
ATOM 3369 O O . TYR B 1 192 ? 103.977 117.327 89.838 1.00 82.62 192 TYR B O 1
ATOM 3378 N N . CYS B 1 193 ? 103.210 119.430 89.998 1.00 88.78 193 CYS B N 1
ATOM 3379 C CA . CYS B 1 193 ? 103.774 119.606 91.335 1.00 73.28 193 CYS B CA 1
ATOM 3380 C C . CYS B 1 193 ? 103.143 118.667 92.354 1.00 77.16 193 CYS B C 1
ATOM 3381 O O . CYS B 1 193 ? 103.844 118.093 93.193 1.00 75.87 193 CYS B O 1
ATOM 3384 N N . PHE B 1 194 ? 101.823 118.507 92.308 1.00 81.72 194 PHE B N 1
ATOM 3385 C CA . PHE B 1 194 ? 101.154 117.581 93.216 1.00 75.70 194 PHE B CA 1
ATOM 3386 C C . PHE B 1 194 ? 101.618 116.147 92.993 1.00 75.21 194 PHE B C 1
ATOM 3387 O O . PHE B 1 194 ? 101.946 115.435 93.945 1.00 80.92 194 PHE B O 1
ATOM 3395 N N . ILE B 1 195 ? 101.623 115.694 91.741 1.00 77.81 195 ILE B N 1
ATOM 3396 C CA . ILE B 1 195 ? 102.036 114.330 91.425 1.00 76.44 195 ILE B CA 1
ATOM 3397 C C . ILE B 1 195 ? 103.506 114.088 91.748 1.00 71.19 195 ILE B C 1
ATOM 3398 O O . ILE B 1 195 ? 103.897 112.964 92.074 1.00 75.89 195 ILE B O 1
ATOM 3403 N N . THR B 1 196 ? 104.340 115.121 91.693 1.00 74.07 196 THR B N 1
ATOM 3404 C CA . THR B 1 196 ? 105.734 114.976 92.101 1.00 66.66 196 THR B CA 1
ATOM 3405 C C . THR B 1 196 ? 105.890 114.884 93.612 1.00 76.77 196 THR B C 1
ATOM 3406 O O . THR B 1 196 ? 106.535 113.961 94.117 1.00 78.37 196 THR B O 1
ATOM 3410 N N . LEU B 1 197 ? 105.324 115.830 94.356 1.00 77.62 197 LEU B N 1
ATOM 3411 C CA . LEU B 1 197 ? 105.605 115.890 95.785 1.00 59.42 197 LEU B CA 1
ATOM 3412 C C . LEU B 1 197 ? 104.856 114.850 96.603 1.00 65.74 197 LEU B C 1
ATOM 3413 O O . LEU B 1 197 ? 105.263 114.577 97.734 1.00 80.40 197 LEU B O 1
ATOM 3418 N N . THR B 1 198 ? 103.781 114.268 96.078 1.00 71.85 198 THR B N 1
ATOM 3419 C CA . THR B 1 198 ? 103.257 113.032 96.648 1.00 68.13 198 THR B CA 1
ATOM 3420 C C . THR B 1 198 ? 104.106 111.815 96.312 1.00 71.90 198 THR B C 1
ATOM 3421 O O . THR B 1 198 ? 103.829 110.733 96.83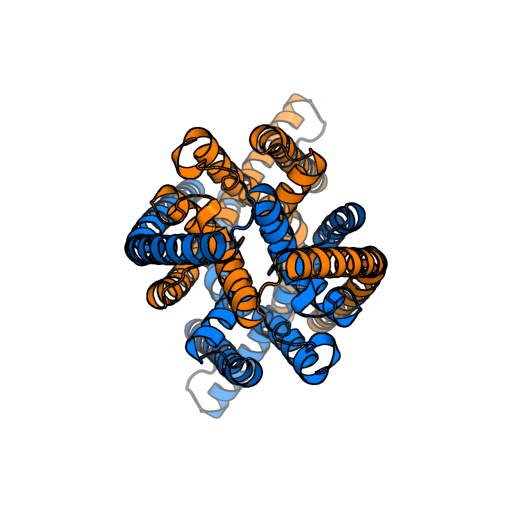1 1.00 71.40 198 THR B O 1
ATOM 3425 N N . THR B 1 199 ? 105.126 111.972 95.470 1.00 79.37 199 THR B N 1
ATOM 3426 C CA . THR B 1 199 ? 105.982 110.907 94.945 1.00 70.28 199 THR B CA 1
ATOM 3427 C C . THR B 1 199 ? 105.242 109.893 94.086 1.00 70.34 199 THR B C 1
ATOM 3428 O O . THR B 1 199 ? 105.752 108.798 93.860 1.00 71.05 199 THR B O 1
ATOM 3432 N N . ILE B 1 200 ? 104.040 110.196 93.598 1.00 65.47 200 ILE B N 1
ATOM 3433 C CA . ILE B 1 200 ? 103.416 109.299 92.629 1.00 64.17 200 ILE B CA 1
ATOM 3434 C C . ILE B 1 200 ? 104.250 109.243 91.358 1.00 72.04 200 ILE B C 1
ATOM 3435 O O . ILE B 1 200 ? 104.713 108.178 90.943 1.00 87.37 200 ILE B O 1
ATOM 3440 N N . GLY B 1 201 ? 104.500 110.399 90.754 1.00 74.80 201 GLY B N 1
ATOM 3441 C CA . GLY B 1 201 ? 105.395 110.494 89.620 1.00 70.74 201 GLY B CA 1
ATOM 3442 C C . GLY B 1 201 ? 105.027 109.700 88.386 1.00 78.50 201 GLY B C 1
ATOM 3443 O O . GLY B 1 201 ? 105.802 108.842 87.967 1.00 85.39 201 GLY B O 1
ATOM 3444 N N . PHE B 1 202 ? 103.842 109.938 87.810 1.00 79.95 202 PHE B N 1
ATOM 3445 C CA . PHE B 1 202 ? 103.476 109.250 86.574 1.00 70.23 202 PHE B CA 1
ATOM 3446 C C . PHE B 1 202 ? 104.509 109.484 85.482 1.00 81.38 202 PHE B C 1
ATOM 3447 O O . PHE B 1 202 ? 104.811 108.579 84.700 1.00 90.53 202 PHE B O 1
ATOM 3455 N N . GLY B 1 203 ? 105.057 110.689 85.409 1.00 79.83 203 GLY B N 1
ATOM 3456 C CA . GLY B 1 203 ? 105.993 111.027 84.362 1.00 76.65 203 GLY B CA 1
ATOM 3457 C C . GLY B 1 203 ? 105.359 111.384 83.044 1.00 77.43 203 GLY B C 1
ATOM 3458 O O . GLY B 1 203 ? 106.048 111.401 82.024 1.00 84.19 203 GLY B O 1
ATOM 3459 N N . ASP B 1 204 ? 104.056 111.655 83.030 1.00 91.25 204 ASP B N 1
ATOM 3460 C CA . ASP B 1 204 ? 103.435 112.303 81.882 1.00 91.21 204 ASP B CA 1
ATOM 3461 C C . ASP B 1 204 ? 103.930 113.735 81.718 1.00 94.02 204 ASP B C 1
ATOM 3462 O O . ASP B 1 204 ? 104.162 114.190 80.593 1.00 100.13 204 ASP B O 1
ATOM 3467 N N . TYR B 1 205 ? 104.092 114.461 82.820 1.00 94.91 205 TYR B N 1
ATOM 3468 C CA . TYR B 1 205 ? 104.810 115.728 82.836 1.00 89.42 205 TYR B CA 1
ATOM 3469 C C . TYR B 1 205 ? 106.100 115.555 83.621 1.00 92.92 205 TYR B C 1
ATOM 3470 O O . TYR B 1 205 ? 106.084 115.041 84.741 1.00 100.88 205 TYR B O 1
ATOM 3479 N N . VAL B 1 206 ? 107.212 115.986 83.029 1.00 91.32 206 VAL B N 1
ATOM 3480 C CA . VAL B 1 206 ? 108.522 115.978 83.670 1.00 89.05 206 VAL B CA 1
ATOM 3481 C C . VAL B 1 206 ? 109.241 117.262 83.289 1.00 94.21 206 VAL B C 1
ATOM 3482 O O . VAL B 1 206 ? 109.355 117.586 82.104 1.00 96.81 206 VAL B O 1
ATOM 3486 N N . ALA B 1 207 ? 109.714 117.998 84.288 1.00 93.54 207 ALA B N 1
ATOM 3487 C CA . ALA B 1 207 ? 110.477 119.212 84.054 1.00 90.45 207 ALA B CA 1
ATOM 3488 C C . ALA B 1 207 ? 111.876 118.888 83.539 1.00 96.95 207 ALA B C 1
ATOM 3489 O O . ALA B 1 207 ? 112.369 117.769 83.674 1.00 99.36 207 ALA B O 1
ATOM 3491 N N . LEU B 1 208 ? 112.509 119.892 82.925 1.00 105.04 208 LEU B N 1
ATOM 3492 C CA . LEU B 1 208 ? 113.862 119.827 82.372 1.00 100.28 208 LEU B CA 1
ATOM 3493 C C . LEU B 1 208 ? 113.993 118.967 81.125 1.00 102.81 208 LEU B C 1
ATOM 3494 O O . LEU B 1 208 ? 115.112 118.603 80.760 1.00 102.41 208 LEU B O 1
ATOM 3499 N N . GLN B 1 209 ? 112.894 118.620 80.457 1.00 109.07 209 GLN B N 1
ATOM 3500 C CA . GLN B 1 209 ? 112.961 117.702 79.331 1.00 107.55 209 GLN B CA 1
ATOM 3501 C C . GLN B 1 209 ? 112.582 118.321 77.994 1.00 108.43 209 GLN B C 1
ATOM 3502 O O . GLN B 1 209 ? 112.901 117.732 76.959 1.00 104.72 209 GLN B O 1
ATOM 3508 N N . THR B 1 210 ? 111.920 119.478 77.978 1.00 129.89 210 THR B N 1
ATOM 3509 C CA . THR B 1 210 ? 111.422 120.047 76.730 1.00 126.59 210 THR B CA 1
ATOM 3510 C C . THR B 1 210 ? 112.514 120.589 75.824 1.00 126.70 210 THR B C 1
ATOM 3511 O O . THR B 1 210 ? 112.241 120.828 74.644 1.00 133.09 210 THR B O 1
ATOM 3515 N N . LYS B 1 211 ? 113.728 120.786 76.323 1.00 120.48 211 LYS B N 1
ATOM 3516 C CA . LYS B 1 211 ? 114.864 121.103 75.466 1.00 126.32 211 LYS B CA 1
ATOM 3517 C C . LYS B 1 211 ? 116.124 120.567 76.130 1.00 131.05 211 LYS B C 1
ATOM 3518 O O . LYS B 1 211 ? 116.058 119.785 77.082 1.00 133.38 211 LYS B O 1
ATOM 3520 N N . GLY B 1 212 ? 117.280 120.984 75.620 1.00 119.33 212 GLY B N 1
ATOM 3521 C CA . GLY B 1 212 ? 118.544 120.630 76.236 1.00 115.31 212 GLY B CA 1
ATOM 3522 C C . GLY B 1 212 ? 118.770 121.313 77.570 1.00 117.81 212 GLY B C 1
ATOM 3523 O O . GLY B 1 212 ? 119.889 121.726 77.878 1.00 118.73 212 GLY B O 1
ATOM 3524 N N . ALA B 1 213 ? 117.702 121.459 78.361 1.00 114.23 213 ALA B N 1
ATOM 3525 C CA . ALA B 1 213 ? 117.744 122.279 79.566 1.00 109.14 213 ALA B CA 1
ATOM 3526 C C . ALA B 1 213 ? 118.682 121.711 80.621 1.00 112.71 213 ALA B C 1
ATOM 3527 O O . ALA B 1 213 ? 119.231 122.469 81.424 1.00 117.64 213 ALA B O 1
ATOM 3529 N N . LEU B 1 214 ? 118.857 120.390 80.660 1.00 103.12 214 LEU B N 1
ATOM 3530 C CA . LEU B 1 214 ? 119.831 119.806 81.577 1.00 101.16 214 LEU B CA 1
ATOM 3531 C C . LEU B 1 214 ? 121.233 120.333 81.310 1.00 101.75 214 LEU B C 1
ATOM 3532 O O . LEU B 1 214 ? 122.011 120.553 82.244 1.00 104.10 214 LEU B O 1
ATOM 3537 N N . GLN B 1 215 ? 121.574 120.543 80.044 1.00 108.98 215 GLN B N 1
ATOM 3538 C CA . GLN B 1 215 ? 122.861 121.107 79.664 1.00 107.73 215 GLN B CA 1
ATOM 3539 C C . GLN B 1 215 ? 122.866 122.629 79.633 1.00 111.69 215 GLN B C 1
ATOM 3540 O O . GLN B 1 215 ? 123.858 123.249 80.024 1.00 115.31 215 GLN B O 1
ATOM 3546 N N . LYS B 1 216 ? 121.783 123.248 79.169 1.00 110.51 216 LYS B N 1
ATOM 3547 C CA . LYS B 1 216 ? 121.796 124.659 78.812 1.00 112.12 216 LYS B CA 1
ATOM 3548 C C . LYS B 1 216 ? 121.300 125.601 79.902 1.00 114.86 216 LYS B C 1
ATOM 3549 O O . LYS B 1 216 ? 121.551 126.806 79.802 1.00 117.93 216 LYS B O 1
ATOM 3555 N N . LYS B 1 217 ? 120.612 125.109 80.930 1.00 109.55 217 LYS B N 1
ATOM 3556 C CA . LYS B 1 217 ? 119.977 125.965 81.936 1.00 107.27 217 LYS B CA 1
ATOM 3557 C C . LYS B 1 217 ? 120.337 125.538 83.354 1.00 106.21 217 LYS B C 1
ATOM 3558 O O . LYS B 1 217 ? 119.482 125.051 84.101 1.00 114.03 217 LYS B O 1
ATOM 3564 N N . PRO B 1 218 ? 121.606 125.675 83.744 1.00 99.47 218 PRO B N 1
ATOM 3565 C CA . PRO B 1 218 ? 122.037 125.182 85.063 1.00 101.34 218 PRO B CA 1
ATOM 3566 C C . PRO B 1 218 ? 121.253 125.743 86.238 1.00 104.71 218 PRO B C 1
ATOM 3567 O O . PRO B 1 218 ? 121.038 125.032 87.228 1.00 103.16 218 PRO B O 1
ATOM 3571 N N . LEU B 1 219 ? 120.804 126.994 86.155 1.00 108.11 219 LEU B N 1
ATOM 3572 C CA . LEU B 1 219 ? 120.114 127.628 87.272 1.00 104.06 219 LEU B CA 1
ATOM 3573 C C . LEU B 1 219 ? 118.696 127.105 87.441 1.00 104.31 219 LEU B C 1
ATOM 3574 O O . LEU B 1 219 ? 118.222 126.940 88.571 1.00 108.89 219 LEU B O 1
ATOM 3579 N N . TYR B 1 220 ? 118.042 126.757 86.341 1.00 96.14 220 TYR B N 1
ATOM 3580 C CA . TYR B 1 220 ? 116.732 126.128 86.400 1.00 93.18 220 TYR B CA 1
ATOM 3581 C C . TYR B 1 220 ? 116.814 124.671 86.837 1.00 96.29 220 TYR B C 1
ATOM 3582 O O . TYR B 1 220 ? 115.927 124.191 87.544 1.00 100.88 220 TYR B O 1
ATOM 3591 N N . VAL B 1 221 ? 117.882 123.970 86.468 1.00 89.40 221 VAL B N 1
ATOM 3592 C CA . VAL B 1 221 ? 118.147 122.645 87.020 1.00 87.02 221 VAL B CA 1
ATOM 3593 C C . VAL B 1 221 ? 118.329 122.709 88.534 1.00 93.93 221 VAL B C 1
ATOM 3594 O O . VAL B 1 221 ? 117.776 121.890 89.282 1.00 102.12 221 VAL B O 1
ATOM 3598 N N . ALA B 1 222 ? 119.107 123.683 89.009 1.00 101.64 222 ALA B N 1
ATOM 3599 C CA . ALA B 1 222 ? 119.283 123.868 90.448 1.00 94.52 222 ALA B CA 1
ATOM 3600 C C . ALA B 1 222 ? 117.966 124.157 91.154 1.00 93.39 222 ALA B C 1
ATOM 3601 O O . ALA B 1 222 ? 117.680 123.579 92.213 1.00 94.27 222 ALA B O 1
ATOM 3603 N N . PHE B 1 223 ? 117.143 125.038 90.581 1.00 96.11 223 PHE B N 1
ATOM 3604 C CA . PHE B 1 223 ? 115.819 125.276 91.149 1.00 94.56 223 PHE B CA 1
ATOM 3605 C C . PHE B 1 223 ? 114.991 124.002 91.204 1.00 94.68 223 PHE B C 1
ATOM 3606 O O . PHE B 1 223 ? 114.342 123.729 92.211 1.00 97.94 223 PHE B O 1
ATOM 3614 N N . SER B 1 224 ? 114.925 123.255 90.105 1.00 91.07 224 SER B N 1
ATOM 3615 C CA . SER B 1 224 ? 114.089 122.060 90.082 1.00 84.43 224 SER B CA 1
ATOM 3616 C C . SER B 1 224 ? 114.512 121.049 91.139 1.00 92.64 224 SER B C 1
ATOM 3617 O O . SER B 1 224 ? 113.666 120.495 91.853 1.00 97.51 224 SER B O 1
ATOM 3620 N N . PHE B 1 225 ? 115.820 120.857 91.316 1.00 94.33 225 PHE B N 1
ATOM 3621 C CA . PHE B 1 225 ? 116.293 119.920 92.332 1.00 85.78 225 PHE B CA 1
ATOM 3622 C C . PHE B 1 225 ? 115.958 120.394 93.741 1.00 90.65 225 PHE B C 1
ATOM 3623 O O . PHE B 1 225 ? 115.441 119.622 94.564 1.00 92.76 225 PHE B O 1
ATOM 3631 N N . MET B 1 226 ? 116.232 121.665 94.042 1.00 101.37 226 MET B N 1
ATOM 3632 C CA . MET B 1 226 ? 115.965 122.135 95.396 1.00 98.43 226 MET B CA 1
ATOM 3633 C C . MET B 1 226 ? 114.476 122.260 95.682 1.00 93.75 226 MET B C 1
ATOM 3634 O O . MET B 1 226 ? 114.051 122.030 96.817 1.00 97.91 226 MET B O 1
ATOM 3639 N N . TYR B 1 227 ? 113.666 122.587 94.679 1.00 84.98 227 TYR B N 1
ATOM 3640 C CA . TYR B 1 227 ? 112.220 122.550 94.851 1.00 86.87 227 TYR B CA 1
ATOM 3641 C C . TYR B 1 227 ? 111.720 121.153 95.159 1.00 87.77 227 TYR B C 1
ATOM 3642 O O . TYR B 1 227 ? 110.862 120.983 96.025 1.00 87.41 227 TYR B O 1
ATOM 3651 N N . ILE B 1 228 ? 112.261 120.134 94.496 1.00 88.99 228 ILE B N 1
ATOM 3652 C CA . ILE B 1 228 ? 111.836 118.773 94.811 1.00 85.11 228 ILE B CA 1
ATOM 3653 C C . ILE B 1 228 ? 112.177 118.423 96.253 1.00 86.58 228 ILE B C 1
ATOM 3654 O O . ILE B 1 228 ? 111.323 117.946 97.009 1.00 93.24 228 ILE B O 1
ATOM 3659 N N . LEU B 1 229 ? 113.420 118.663 96.666 1.00 94.02 229 LEU B N 1
ATOM 3660 C CA . LEU B 1 229 ? 113.815 118.271 98.021 1.00 88.83 229 LEU B CA 1
ATOM 3661 C C . LEU B 1 229 ? 113.088 119.065 99.115 1.00 91.84 229 LEU B C 1
ATOM 3662 O O . LEU B 1 229 ? 112.575 118.476 100.082 1.00 95.00 229 LEU B O 1
ATOM 3667 N N . VAL B 1 230 ? 112.908 120.374 98.927 1.00 91.47 230 VAL B N 1
ATOM 3668 C CA . VAL B 1 230 ? 112.169 121.173 99.903 1.00 85.22 230 VAL B CA 1
ATOM 3669 C C . VAL B 1 230 ? 110.686 120.820 99.914 1.00 89.84 230 VAL B C 1
ATOM 3670 O O . VAL B 1 230 ? 110.068 120.732 100.984 1.00 97.52 230 VAL B O 1
ATOM 3674 N N . GLY B 1 231 ? 110.073 120.663 98.745 1.00 83.24 231 GLY B N 1
ATOM 3675 C CA . GLY B 1 231 ? 108.668 120.321 98.710 1.00 75.49 231 GLY B CA 1
ATOM 3676 C C . GLY B 1 231 ? 108.380 118.983 99.354 1.00 80.97 231 GLY B C 1
ATOM 3677 O O . GLY B 1 231 ? 107.399 118.838 100.083 1.00 84.62 231 GLY B O 1
ATOM 3678 N N . LEU B 1 232 ? 109.205 117.974 99.066 1.00 77.98 232 LEU B N 1
ATOM 3679 C CA . LEU B 1 232 ? 109.034 116.689 99.731 1.00 75.38 232 LEU B CA 1
ATOM 3680 C C . LEU B 1 232 ? 109.176 116.811 101.238 1.00 82.96 232 LEU B C 1
ATOM 3681 O O . LEU B 1 232 ? 108.419 116.183 101.987 1.00 88.68 232 LEU B O 1
ATOM 3686 N N . THR B 1 233 ? 110.075 117.679 101.706 1.00 87.08 233 THR B N 1
ATOM 3687 C CA . THR B 1 233 ? 110.180 117.894 103.147 1.00 87.06 233 THR B CA 1
ATOM 3688 C C . THR B 1 233 ? 108.897 118.473 103.731 1.00 89.67 233 THR B C 1
ATOM 3689 O O . THR B 1 233 ? 108.379 117.970 104.733 1.00 89.41 233 THR B O 1
ATOM 3693 N N . VAL B 1 234 ? 108.367 119.529 103.116 1.00 87.92 234 VAL B N 1
ATOM 3694 C CA . VAL B 1 234 ? 107.166 120.184 103.640 1.00 77.18 234 VAL B CA 1
ATOM 3695 C C . VAL B 1 234 ? 105.959 119.250 103.610 1.00 84.89 234 VAL B C 1
ATOM 3696 O O . VAL B 1 234 ? 105.210 119.132 104.593 1.00 94.22 234 VAL B O 1
ATOM 3700 N N . ILE B 1 235 ? 105.762 118.552 102.492 1.00 89.86 235 ILE B N 1
ATOM 3701 C CA . ILE B 1 235 ? 104.623 117.645 102.363 1.00 83.77 235 ILE B CA 1
ATOM 3702 C C . ILE B 1 235 ? 104.708 116.507 103.370 1.00 83.79 235 ILE B C 1
ATOM 3703 O O . ILE B 1 235 ? 103.714 116.164 104.018 1.00 93.73 235 ILE B O 1
ATOM 3708 N N . ARG B 1 236 ? 105.882 115.890 103.511 1.00 89.25 236 ARG B N 1
ATOM 3709 C CA . ARG B 1 236 ? 106.018 114.818 104.489 1.00 90.99 236 ARG B CA 1
ATOM 3710 C C . ARG B 1 236 ? 105.834 115.317 105.915 1.00 95.30 236 ARG B C 1
ATOM 3711 O O . ARG B 1 236 ? 105.256 114.614 106.747 1.00 98.45 236 ARG B O 1
ATOM 3719 N N . ALA B 1 237 ? 106.356 116.501 106.238 1.00 97.06 237 ALA B N 1
ATOM 3720 C CA . ALA B 1 237 ? 106.157 117.053 107.574 1.00 93.52 237 ALA B CA 1
ATOM 3721 C C . ALA B 1 237 ? 104.683 117.242 107.903 1.00 93.16 237 ALA B C 1
ATOM 3722 O O . ALA B 1 237 ? 104.236 116.890 109.001 1.00 103.98 237 ALA B O 1
ATOM 3724 N N . PHE B 1 238 ? 103.889 117.687 106.930 1.00 93.06 238 PHE B N 1
ATOM 3725 C CA . PHE B 1 238 ? 102.451 117.809 107.167 1.00 92.46 238 PHE B CA 1
ATOM 3726 C C . PHE B 1 238 ? 101.760 116.452 107.266 1.00 95.42 238 PHE B C 1
ATOM 3727 O O . PHE B 1 238 ? 100.907 116.245 108.140 1.00 98.08 238 PHE B O 1
ATOM 3735 N N . LEU B 1 239 ? 102.105 115.521 106.382 1.00 99.83 239 LEU B N 1
ATOM 3736 C CA . LEU B 1 239 ? 101.540 114.177 106.455 1.00 99.66 239 LEU B CA 1
ATOM 3737 C C . LEU B 1 239 ? 101.814 113.510 107.800 1.00 99.40 239 LEU B C 1
ATOM 3738 O O . LEU B 1 239 ? 100.909 112.926 108.407 1.00 104.13 239 LEU B O 1
ATOM 3743 N N . ASN B 1 240 ? 103.062 113.554 108.266 1.00 100.77 240 ASN B N 1
ATOM 3744 C CA . ASN B 1 240 ? 103.387 113.014 109.583 1.00 101.15 240 ASN B CA 1
ATOM 3745 C C . ASN B 1 240 ? 102.604 113.712 110.682 1.00 103.45 240 ASN B C 1
ATOM 3746 O O . ASN B 1 240 ? 102.009 113.055 111.542 1.00 109.29 240 ASN B O 1
ATOM 3751 N N . LEU B 1 241 ? 102.563 115.045 110.654 1.00 99.94 241 LEU B N 1
ATOM 3752 C CA . LEU B 1 241 ? 101.794 115.781 111.651 1.00 95.85 241 LEU B CA 1
ATOM 3753 C C . LEU B 1 241 ? 100.359 115.287 111.744 1.00 100.88 241 LEU B C 1
ATOM 3754 O O . LEU B 1 241 ? 99.823 115.122 112.844 1.00 105.16 241 LEU B O 1
ATOM 3759 N N . VAL B 1 242 ? 99.718 115.043 110.603 1.00 101.05 242 VAL B N 1
ATOM 3760 C CA . VAL B 1 242 ? 98.318 114.621 110.618 1.00 96.91 242 VAL B CA 1
ATOM 3761 C C . VAL B 1 242 ? 98.163 113.167 111.069 1.00 99.26 242 VAL B C 1
ATOM 3762 O O . VAL B 1 242 ? 97.346 112.868 111.946 1.00 102.53 242 VAL B O 1
ATOM 3766 N N . VAL B 1 243 ? 98.932 112.239 110.488 1.00 105.49 243 VAL B N 1
ATOM 3767 C CA . VAL B 1 243 ? 98.656 110.811 110.703 1.00 101.26 243 VAL B CA 1
ATOM 3768 C C . VAL B 1 243 ? 99.388 110.158 111.871 1.00 103.32 243 VAL B C 1
ATOM 3769 O O . VAL B 1 243 ? 99.085 108.995 112.191 1.00 110.34 243 VAL B O 1
ATOM 3773 N N . LEU B 1 244 ? 100.367 110.827 112.485 1.00 111.06 244 LEU B N 1
ATOM 3774 C CA . LEU B 1 244 ? 101.169 110.179 113.517 1.00 110.77 244 LEU B CA 1
ATOM 3775 C C . LEU B 1 244 ? 100.333 109.656 114.680 1.00 110.14 244 LEU B C 1
ATOM 3776 O O . LEU B 1 244 ? 100.670 108.622 115.264 1.00 117.70 244 LEU B O 1
ATOM 3781 N N . ARG B 1 245 ? 99.243 110.339 115.027 1.00 110.54 245 ARG B N 1
ATOM 3782 C CA . ARG B 1 245 ? 98.358 109.846 116.080 1.00 116.63 245 ARG B CA 1
ATOM 3783 C C . ARG B 1 245 ? 97.787 108.466 115.775 1.00 119.33 245 ARG B C 1
ATOM 3784 O O . ARG B 1 245 ? 97.476 107.709 116.699 1.00 114.09 245 ARG B O 1
ATOM 3786 N N . PHE B 1 246 ? 97.651 108.118 114.499 1.00 120.52 246 PHE B N 1
ATOM 3787 C CA . PHE B 1 246 ? 97.036 106.871 114.060 1.00 111.47 246 PHE B CA 1
ATOM 3788 C C . PHE B 1 246 ? 98.037 105.785 113.706 1.00 114.42 246 PHE B C 1
ATOM 3789 O O . PHE B 1 246 ? 97.755 104.604 113.912 1.00 119.33 246 PHE B O 1
ATOM 3797 N N . LEU B 1 247 ? 99.187 106.155 113.149 1.00 112.69 247 LEU B N 1
ATOM 3798 C CA . LEU B 1 247 ? 100.205 105.155 112.827 1.00 111.68 247 LEU B CA 1
ATOM 3799 C C . LEU B 1 247 ? 100.662 104.348 114.042 1.00 114.71 247 LEU B C 1
ATOM 3800 O O . LEU B 1 247 ? 101.087 103.198 113.891 1.00 112.62 247 LEU B O 1
ATOM 3805 N N . THR B 1 248 ? 100.598 104.920 115.240 1.00 124.74 248 THR B N 1
ATOM 3806 C CA . THR B 1 248 ? 101.088 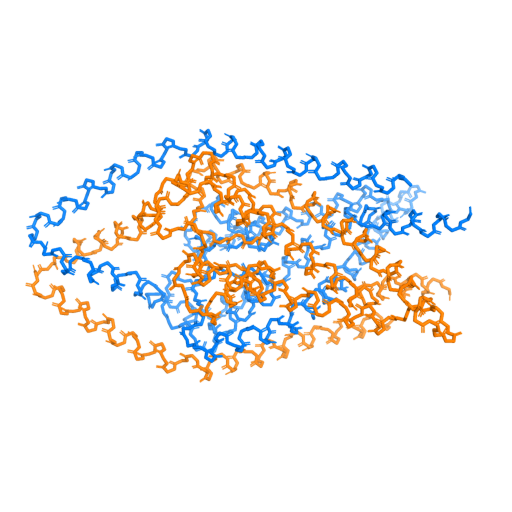104.276 116.455 1.00 123.54 248 THR B CA 1
ATOM 3807 C C . THR B 1 248 ? 100.019 103.536 117.259 1.00 123.82 248 THR B C 1
ATOM 3808 O O . THR B 1 248 ? 100.351 102.958 118.301 1.00 126.09 248 THR B O 1
ATOM 3812 N N . MET B 1 249 ? 98.760 103.531 116.814 1.00 123.31 249 MET B N 1
ATOM 3813 C CA . MET B 1 249 ? 97.678 102.993 117.636 1.00 121.44 249 MET B CA 1
ATOM 3814 C C . MET B 1 249 ? 97.810 101.493 117.860 1.00 123.63 249 MET B C 1
ATOM 3815 O O . MET B 1 249 ? 97.571 101.006 118.968 1.00 122.56 249 MET B O 1
ATOM 3820 N N . ASN B 1 250 ? 98.125 100.733 116.815 1.00 127.71 250 ASN B N 1
ATOM 3821 C CA . ASN B 1 250 ? 98.150 99.281 116.961 1.00 126.35 250 ASN B CA 1
ATOM 3822 C C . ASN B 1 250 ? 99.235 98.834 117.932 1.00 126.95 250 ASN B C 1
ATOM 3823 O O . ASN B 1 250 ? 99.002 97.959 118.773 1.00 125.75 250 ASN B O 1
ATOM 3828 N N . SER B 1 251 ? 100.412 99.458 117.868 1.00 130.59 251 SER B N 1
ATOM 3829 C CA . SER B 1 251 ? 101.476 99.137 118.812 1.00 125.24 251 SER B CA 1
ATOM 3830 C C . SER B 1 251 ? 101.210 99.677 120.212 1.00 125.01 251 SER B C 1
ATOM 3831 O O . SER B 1 251 ? 101.571 99.025 121.196 1.00 127.17 251 SER B O 1
ATOM 3834 N N . GLU B 1 252 ? 100.553 100.831 120.337 1.00 129.63 252 GLU B N 1
ATOM 3835 C CA . GLU B 1 252 ? 100.149 101.303 121.659 1.00 129.55 252 GLU B CA 1
ATOM 3836 C C . GLU B 1 252 ? 99.145 100.361 122.317 1.00 131.21 252 GLU B C 1
ATOM 3837 O O . GLU B 1 252 ? 99.272 100.028 123.500 1.00 133.22 252 GLU B O 1
ATOM 3839 N N . ASP B 1 253 ? 98.143 99.911 121.561 1.00 133.90 253 ASP B N 1
ATOM 3840 C CA . ASP B 1 253 ? 97.192 98.935 122.084 1.00 133.78 253 ASP B CA 1
ATOM 3841 C C . ASP B 1 253 ? 97.855 97.599 122.399 1.00 135.13 253 ASP B C 1
ATOM 3842 O O . ASP B 1 253 ? 97.513 96.961 123.398 1.00 134.02 253 ASP B O 1
ATOM 3847 N N . GLU B 1 254 ? 98.785 97.146 121.557 1.00 138.96 254 GLU B N 1
ATOM 3848 C CA . GLU B 1 254 ? 99.485 95.894 121.837 1.00 137.21 254 GLU B CA 1
ATOM 3849 C C . GLU B 1 254 ? 100.350 95.984 123.089 1.00 138.16 254 GLU B C 1
ATOM 3850 O O . GLU B 1 254 ? 100.442 95.017 123.852 1.00 139.92 254 GLU B O 1
ATOM 3852 N N . ARG B 1 255 ? 100.990 97.131 123.324 1.00 138.75 255 ARG B N 1
ATOM 3853 C CA . ARG B 1 255 ? 101.727 97.329 124.569 1.00 139.09 255 ARG B CA 1
ATOM 3854 C C . ARG B 1 255 ? 100.802 97.387 125.780 1.00 140.89 255 ARG B C 1
ATOM 3855 O O . ARG B 1 255 ? 101.069 96.748 126.803 1.00 140.50 255 ARG B O 1
ATOM 3857 N N . ARG B 1 256 ? 99.710 98.148 125.689 1.00 146.52 256 ARG B N 1
ATOM 3858 C CA . ARG B 1 256 ? 98.766 98.218 126.802 1.00 145.18 256 ARG B CA 1
ATOM 3859 C C . ARG B 1 256 ? 98.111 96.873 127.089 1.00 146.54 256 ARG B C 1
ATOM 3860 O O . ARG B 1 256 ? 97.731 96.603 128.234 1.00 145.63 256 ARG B O 1
ATOM 3862 N N . ASP B 1 257 ? 97.958 96.024 126.074 1.00 149.15 257 ASP B N 1
ATOM 3863 C CA . ASP B 1 257 ? 97.364 94.707 126.260 1.00 149.60 257 ASP B CA 1
ATOM 3864 C C . ASP B 1 257 ? 98.203 93.773 127.123 1.00 149.74 257 ASP B C 1
ATOM 3865 O O . ASP B 1 257 ? 97.707 92.708 127.503 1.00 148.28 257 ASP B O 1
ATOM 3867 N N . ALA B 1 258 ? 99.450 94.130 127.439 1.00 152.83 258 ALA B N 1
ATOM 3868 C CA . ALA B 1 258 ? 100.210 93.352 128.410 1.00 153.37 258 ALA B CA 1
ATOM 3869 C C . ALA B 1 258 ? 99.679 93.508 129.829 1.00 153.95 258 ALA B C 1
ATOM 3870 O O . ALA B 1 258 ? 99.979 92.670 130.685 1.00 151.03 258 ALA B O 1
ATOM 3872 N N . GLU B 1 259 ? 98.905 94.553 130.098 1.00 157.45 259 GLU B N 1
ATOM 3873 C CA . GLU B 1 259 ? 98.345 94.768 131.427 1.00 156.52 259 GLU B CA 1
ATOM 3874 C C . GLU B 1 259 ? 97.266 93.738 131.735 1.00 156.36 259 GLU B C 1
ATOM 3875 O O . GLU B 1 259 ? 96.074 94.038 131.667 1.00 156.39 259 GLU B O 1
#

Organism: Homo sapiens (NCBI:txid9606)